Protein 1W9I (pdb70)

CATH classification: 1.20.58.530

InterPro domains:
  IPR001609 Myosin head, motor domain-like [PF00063] (88-747)
  IPR001609 Myosin head, motor domain-like [PR00193] (116-135)
  IPR001609 Myosin head, motor domain-like [PR00193] (172-197)
  IPR001609 Myosin head, motor domain-like [PR00193] (220-247)
  IPR001609 Myosin head, motor domain-like [PR00193] (449-477)
  IPR001609 Myosin head, motor domain-like [PR00193] (503-531)
  IPR001609 Myosin head, motor domain-like [PS51456] (86-759)
  IPR001609 Myosin head, motor domain-like [SM00242] (80-760)
  IPR002928 Myosin tail [PF01576] (1403-2082)
  IPR004009 Myosin, SH3 domain [PF02736] (30-76)
  IPR004009 Myosin, SH3 domain [PS51844] (30-82)
  IPR008989 Myosin S1 fragment, N-terminal [G3DSA:2.30.30.360] (33-80)
  IPR027417 P-loop containing nucleoside triphosphate hydrolase [SSF52540] (66-821)
  IPR036961 Kinesin motor domain superfamily [G3DSA:3.40.850.10] (89-687)

Solvent-accessible surface area: 33535 Å² total

Secondary structure (P-SEA, 3-state):
cccccccccccccccccccccccbbbbcccccccbbbbbbbccccccbbbbbcccbbbbbbbcccccccccccccccccccccccccaaaaaaaaaaaaaaccccccccccbbbbbcccccccccaaaaaaacccccccccccaaaaaaaaaaaaaaccccbbbbbbbcccccaaaaaaaaaaaaaacccccaaaaaaaaaaaaaaaccccccccccccccbbbbbbbbbccccccccbbbbbccccccccccccccccccaaaaaaaacccaaaaaaacccccccccccccccccccccccaaaaaaaaaaaaaaacccaaaaaaaaaaaaaaaaaaabbbbbccccbbbbccaaaaaaaaaaacccaaaaaaaacbbbbbccccbbbbbbcaaaaaaaaaaaaaaaaaaaaaaaaaaaaaaccccccccbbbbbbcccccccccccaaaaaaaaaaaaaaaaaaaaaaaaaaaaaaaaccbbbbbcccccaaaaaaaccccccccaaaaaaaacccccccaaaaaaaaaacccccccccccccccccccccccccbbbbbbbcaaaaaaaccccaaaaaaaaacccaaaaaaccccccccccccccccccaaaaaaaaaaaaaaaaaacbbbbbbbbbcccccccccccaaaaaaaaaccaaaaaaaaaacccccccccccccccccccccccccccccc

Foldseek 3Di:
DQVVDQVDPQNLQFHDRDDVQWKFWDDPDVVPGLDTDIWGFDDDDPFKTWTADPVGDIDMDGPVPTGTEFDPVCQQPQECLPTQGQDLCNVVRNCVSCVLSNNQWGHYVQATEGADQLDDGPCQDPVNLVVLAPDAPVRGGGDLSNVLNVQLVCCLPVVFFEEEEAFEAWQQQLVVSVLSSLVSLCVVQHDDLLSLLVNLLVLQLQQLAFWCDLQDRRTGQKWKKKKFFAASVRHTDFIAMDIGRRPLVLQQDDAAPIFGRLNLLLCQQAPDPVLCVLLVDDHQCLFNSGNPNPDSDDPPDDSNVSNVSNVVSCVSLPQDPQNVLLLVLLSSLLRLLRPQAWDADPDQFTDGDDCVSLVSSCSSLQFDSVLLRCCLAFFFDDDPNDGGTDGDGRVSSNVLSSLLSSLSSQLSSVVSSVSSCVRGPDPDGSYIYMYIRDHHQDADPAAEDSNVLRNLLNLVVVLVVQQLVVVVVVVVCVQWVQPDDDDRCSVVSVLLNCLDCNDVVHHLLRLLVVQQPDDDHDLQNSLVVSCVCDDVNRPQKHDDPDDSFWIWGQGLQGIYIHGRPCSSCQFASDHGVSNLVRQCPGPRPVSVCCNPPCVRVHADDDDPRHGTPSRSSVVVSVVVVVVNVSHHYRYYYGAYQDSPSDRPRRDSVRRSSCCSRVCSSVPSVVCLPDFNDKDFPVVVWGGTDTITTHHRPPVVVD

GO terms:
  GO:1990753 equatorial cell cortex (C, IDA)
  GO:0000146 microfilament motor activity (F, IDA)
  GO:0051015 actin filament binding (F, IDA)
  GO:0005524 ATP binding (F, IDA)
  GO:0032009 early phagosome (C, IDA)
  GO:0032154 cleavage furrow (C, IDA)
  GO:0032982 myosin filament (C, IDA)
  GO:0042641 actomyosin (C, IDA)
  GO:0045179 apical cortex (C, IDA)
  GO:0097204 phagocytic cup base (C, IDA)
  GO:0001931 uropod (C, IDA)
  GO:0005826 actomyosin contractile ring (C, IDA)
  GO:0005829 cytosol (C, IDA)
  GO:0005856 cytoskeleton (C, IDA)
  GO:0005938 cell cortex (C, IDA)
  GO:0030864 cortical actin cytoskeleton (C, IDA)
  GO:0031143 pseudopodium (C, IDA)
  GO:0003774 cytoskeletal motor activity (F, IDA)
  GO:0042542 response to hydrogen peroxide (P, IDA)
  GO:0031254 cell trailing edge (C, IDA)

Organism: Dictyostelium discoideum (NCBI:txid44689)

Radius of gyration: 28.73 Å; Cα contacts (8 Å, |Δi|>4): 1150; chains: 1; bounding box: 62×89×66 Å

Sequence (702 aa):
NPIHDRTSDYHKYLKVKQGDKRYIWYNPDPKERDSYECGEIVSETSDSFTFKTVDGQDRQVKKDDANQRNPIKFDGVEDMSELSYLNEPAVFHNLRVRYNQDLIYTYSGLFLVAVNPFKRIPIYTQEMVDIFKGRRRNEVAPHIFAISDVAYRSMLDDRQNQSLLITGESGAGKTENTKKVIQYLASVAGRGVLEQQILQANPILEAFGNAKTTRNNNSSRFGKFIEIQFNSAGFISGASIQSYLLEKSRVVFQSETERNYHIFYQLLAGATAEEKKALHLAGPESFNYLNQSGCVDIKGVSDSEEFKITRQAMDIVGFSQEEQMSIFKIIAGILHLGNIKFEKGAGEGAVLKDKTALNAASTVFGVNPSVLEKALMEPRILAGRDLVAQHLNVEKSSSSRDALVKALYGRLFLWLVKKINNVLCQERKAYFIGVLDIYGFEIFKVNSFEQLCINYTNEKLQQFFNHHMFKLEQEEYLKEKINWTFIDFGLDSQATIDLIDGRQPPGILALLDEQSVFPNATDNTLITKLHSHFSKKNAKYEEPRFSKTEFGVTHYAGQVMYEIQDWLEKNKDPLQQDLELCFKDSSDNVVTKLFNDPNIASRAKKGANFITVAAQYKEQLASLMATLETTNPHFVRCIIPNNKQLPAKLEDKVVLDQLRCNGVLEGIRITRKGFPNRIIYADQFRFGITKIFFRAGQLARI

B-factor: mean 27.1, std 14.43, range [9.36, 88.2]

Structure (mmCIF, N/CA/C/O backbone):
data_1W9I
#
_entry.id   1W9I
#
_cell.length_a   105.017
_cell.length_b   186.506
_cell.length_c   54.713
_cell.angle_alpha   90.00
_cell.angle_beta   90.00
_cell.angle_gamma   90.00
#
_symmetry.space_group_name_H-M   'P 21 21 2'
#
loop_
_entity.id
_entity.type
_entity.pdbx_description
1 polymer 'MYOSIN II HEAVY CHAIN'
2 non-polymer 'MAGNESIUM ION'
3 non-polymer "ADENOSINE-5'-DIPHOSPHATE"
4 non-polymer 'BERYLLIUM TRIFLUORIDE ION'
5 non-polymer 1,2-ETHANEDIOL
6 water water
#
loop_
_atom_site.group_PDB
_atom_site.id
_atom_site.type_symbol
_atom_site.label_atom_id
_atom_site.label_alt_id
_atom_site.label_comp_id
_atom_site.label_asym_id
_atom_site.label_entity_id
_atom_site.label_seq_id
_atom_site.pdbx_PDB_ins_code
_atom_site.Cartn_x
_atom_site.Cartn_y
_atom_site.Cartn_z
_atom_site.occupancy
_atom_site.B_iso_or_equiv
_atom_site.auth_seq_id
_atom_site.auth_comp_id
_atom_site.auth_asym_id
_atom_site.auth_atom_id
_atom_site.pdbx_PDB_model_num
ATOM 1 N N . ASN A 1 2 ? 1.743 46.289 33.906 1.00 46.37 2 ASN A N 1
ATOM 2 C CA . ASN A 1 2 ? 3.038 46.177 33.174 1.00 46.33 2 ASN A CA 1
ATOM 3 C C . ASN A 1 2 ? 2.797 45.751 31.720 1.00 45.81 2 ASN A C 1
ATOM 4 O O . ASN A 1 2 ? 2.420 44.607 31.471 1.00 45.88 2 ASN A O 1
ATOM 9 N N . PRO A 1 3 ? 3.001 46.665 30.769 1.00 45.21 3 PRO A N 1
ATOM 10 C CA . PRO A 1 3 ? 2.727 46.393 29.347 1.00 44.60 3 PRO A CA 1
ATOM 11 C C . PRO A 1 3 ? 3.387 45.147 28.725 1.00 43.90 3 PRO A C 1
ATOM 12 O O . PRO A 1 3 ? 2.786 44.591 27.807 1.00 43.49 3 PRO A O 1
ATOM 16 N N . ILE A 1 4 ? 4.566 44.722 29.180 1.00 43.14 4 ILE A N 1
ATOM 17 C CA . ILE A 1 4 ? 5.248 43.591 28.528 1.00 42.86 4 ILE A CA 1
ATOM 18 C C . ILE A 1 4 ? 4.616 42.223 28.818 1.00 42.45 4 ILE A C 1
ATOM 19 O O . ILE A 1 4 ? 4.849 41.268 28.079 1.00 42.27 4 ILE A O 1
ATOM 24 N N . HIS A 1 5 ? 3.846 42.128 29.900 1.00 42.12 5 HIS A N 1
ATOM 25 C CA . HIS A 1 5 ? 3.122 40.901 30.243 1.00 42.00 5 HIS A CA 1
ATOM 26 C C . HIS A 1 5 ? 1.627 41.003 29.921 1.00 41.38 5 HIS A C 1
ATOM 27 O O . HIS A 1 5 ? 0.933 39.987 29.849 1.00 41.65 5 HIS A O 1
ATOM 34 N N . ASP A 1 6 ? 1.147 42.228 29.722 1.00 40.42 6 ASP A N 1
ATOM 35 C CA . ASP A 1 6 ? -0.244 42.499 29.378 1.00 39.68 6 ASP A CA 1
ATOM 36 C C . ASP A 1 6 ? -0.421 42.407 27.862 1.00 38.94 6 ASP A C 1
ATOM 37 O O . ASP A 1 6 ? 0.035 43.285 27.124 1.00 38.68 6 ASP A O 1
ATOM 42 N N . ARG A 1 7 ? -1.107 41.361 27.404 1.00 37.75 7 ARG A N 1
ATOM 43 C CA . ARG A 1 7 ? -1.249 41.103 25.967 1.00 36.96 7 ARG A CA 1
ATOM 44 C C . ARG A 1 7 ? -2.222 42.048 25.234 1.00 35.56 7 ARG A C 1
ATOM 45 O O . ARG A 1 7 ? -2.357 41.952 24.015 1.00 35.55 7 ARG A O 1
ATOM 49 N N . THR A 1 8 ? -2.872 42.960 25.960 1.00 34.00 8 THR A N 1
ATOM 50 C CA . THR A 1 8 ? -3.743 43.977 25.357 1.00 32.72 8 THR A CA 1
ATOM 51 C C . THR A 1 8 ? -3.029 45.304 25.072 1.00 31.36 8 THR A C 1
ATOM 52 O O . THR A 1 8 ? -3.617 46.203 24.473 1.00 31.10 8 THR A O 1
ATOM 56 N N . SER A 1 9 ? -1.773 45.428 25.498 1.00 29.54 9 SER A N 1
ATOM 57 C CA . SER A 1 9 ? -1.049 46.698 25.406 1.00 28.16 9 SER A CA 1
ATOM 58 C C . SER A 1 9 ? -0.632 47.027 23.975 1.00 27.21 9 SER A C 1
ATOM 59 O O . SER A 1 9 ? -0.506 46.133 23.143 1.00 26.78 9 SER A O 1
ATOM 62 N N . ASP A 1 10 ? -0.409 48.314 23.717 1.00 26.10 10 ASP A N 1
ATOM 63 C CA . ASP A 1 10 ? 0.159 48.788 22.452 1.00 25.36 10 ASP A CA 1
ATOM 64 C C . ASP A 1 10 ? 1.541 48.178 22.206 1.00 23.89 10 ASP A C 1
ATOM 65 O O . ASP A 1 10 ? 1.921 47.963 21.058 1.00 22.84 10 ASP A O 1
ATOM 70 N N . TYR A 1 11 ? 2.291 47.898 23.276 1.00 22.41 11 TYR A N 1
ATOM 71 C CA . TYR A 1 11 ? 3.586 47.227 23.138 1.00 21.10 11 TYR A CA 1
ATOM 72 C C . TYR A 1 11 ? 3.387 45.880 22.434 1.00 21.22 11 TYR A C 1
ATOM 73 O O . TYR A 1 11 ? 4.069 45.579 21.452 1.00 19.87 11 TYR A O 1
ATOM 82 N N . HIS A 1 12 ? 2.426 45.084 22.903 1.00 20.87 12 HIS A N 1
ATOM 83 C CA . HIS A 1 12 ? 2.195 43.765 22.297 1.00 21.14 12 HIS A CA 1
ATOM 84 C C . HIS A 1 12 ? 1.669 43.904 20.857 1.00 20.54 12 HIS A C 1
ATOM 85 O O . HIS A 1 12 ? 2.080 43.143 19.981 1.00 21.79 12 HIS A O 1
ATOM 92 N N . LYS A 1 13 ? 0.818 44.896 20.608 1.00 19.59 13 LYS A N 1
ATOM 93 C CA . LYS A 1 13 ? 0.196 45.085 19.296 1.00 19.17 13 LYS A CA 1
ATOM 94 C C . LYS A 1 13 ? 1.198 45.469 18.210 1.00 17.98 13 LYS A C 1
ATOM 95 O O . LYS A 1 13 ? 1.151 44.928 17.104 1.00 17.75 13 LYS A O 1
ATOM 101 N N . TYR A 1 14 ? 2.104 46.392 18.537 1.00 17.02 14 TYR A N 1
ATOM 102 C CA . TYR A 1 14 ? 2.972 47.018 17.536 1.00 16.34 14 TYR A CA 1
ATOM 103 C C . TYR A 1 14 ? 4.422 46.507 17.531 1.00 15.58 14 TYR A C 1
ATOM 104 O O . TYR A 1 14 ? 5.151 46.816 16.582 1.00 14.70 14 TYR A O 1
ATOM 113 N N . LEU A 1 15 ? 4.838 45.745 18.553 1.00 15.11 15 LEU A N 1
ATOM 114 C CA . LEU A 1 15 ? 6.231 45.264 18.683 1.00 15.12 15 LEU A CA 1
ATOM 115 C C . LEU A 1 15 ? 6.443 43.738 18.838 1.00 14.95 15 LEU A C 1
ATOM 116 O O . LEU A 1 15 ? 7.586 43.266 18.769 1.00 14.84 15 LEU A O 1
ATOM 121 N N . LYS A 1 16 ? 5.367 42.965 19.038 1.00 15.11 16 LYS A N 1
ATOM 122 C CA . LYS A 1 16 ? 5.438 41.503 19.169 1.00 15.46 16 LYS A CA 1
ATOM 123 C C . LYS A 1 16 ? 4.620 40.752 18.105 1.00 15.29 16 LYS A C 1
ATOM 124 O O . LYS A 1 16 ? 3.643 41.290 17.575 1.00 15.86 16 LYS A O 1
ATOM 130 N N . VAL A 1 17 ? 5.021 39.516 17.801 1.00 15.61 17 VAL A N 1
ATOM 131 C CA . VAL A 1 17 ? 4.152 38.557 17.103 1.00 15.72 17 VAL A CA 1
ATOM 132 C C . VAL A 1 17 ? 3.039 38.179 18.093 1.00 16.48 17 VAL A C 1
ATOM 133 O O . VAL A 1 17 ? 3.330 37.803 19.237 1.00 16.03 17 VAL A O 1
ATOM 137 N N . LYS A 1 18 ? 1.777 38.283 17.678 1.00 16.91 18 LYS A N 1
ATOM 138 C CA . LYS A 1 18 ? 0.660 38.093 18.614 1.00 17.90 18 LYS A CA 1
ATOM 139 C C . LYS A 1 18 ? 0.632 36.675 19.182 1.00 19.64 18 LYS A C 1
ATOM 140 O O . LYS A 1 18 ? 0.814 35.700 18.455 1.00 18.28 18 LYS A O 1
ATOM 146 N N . GLN A 1 19 ? 0.433 36.593 20.500 1.00 22.53 19 GLN A N 1
ATOM 147 C CA . GLN A 1 19 ? 0.397 35.337 21.242 1.00 25.39 19 GLN A CA 1
ATOM 148 C C . GLN A 1 19 ? -1.050 35.038 21.629 1.00 26.91 19 GLN A C 1
ATOM 149 O O . GLN A 1 19 ? -1.759 35.921 22.095 1.00 27.27 19 GLN A O 1
ATOM 155 N N . GLY A 1 20 ? -1.485 33.801 21.419 1.00 29.32 20 GLY A N 1
ATOM 156 C CA . GLY A 1 20 ? -2.838 33.393 21.777 1.00 31.17 20 GLY A CA 1
ATOM 157 C C . GLY A 1 20 ? -2.861 32.609 23.076 1.00 32.86 20 GLY A C 1
ATOM 158 O O . GLY A 1 20 ? -1.938 32.714 23.885 1.00 33.10 20 GLY A O 1
ATOM 159 N N . ASP A 1 21 ? -3.921 31.827 23.271 1.00 34.69 21 ASP A N 1
ATOM 160 C CA . ASP A 1 21 ? -4.037 30.943 24.435 1.00 36.16 21 ASP A CA 1
ATOM 161 C C . ASP A 1 21 ? -2.964 29.862 24.391 1.00 36.37 21 ASP A C 1
ATOM 162 O O . ASP A 1 21 ? -2.494 29.404 25.434 1.00 37.55 21 ASP A O 1
ATOM 167 N N . LYS A 1 32 ? 8.359 15.357 7.912 1.00 41.09 32 LYS A N 1
ATOM 168 C CA . LYS A 1 32 ? 8.535 15.752 6.517 1.00 41.02 32 LYS A CA 1
ATOM 169 C C . LYS A 1 32 ? 9.470 16.957 6.385 1.00 39.75 32 LYS A C 1
ATOM 170 O O . LYS A 1 32 ? 9.716 17.671 7.359 1.00 39.84 32 LYS A O 1
ATOM 176 N N . ARG A 1 33 ? 9.977 17.172 5.169 1.00 38.14 33 ARG A N 1
ATOM 177 C CA . ARG A 1 33 ? 11.002 18.185 4.907 1.00 36.77 33 ARG A CA 1
ATOM 178 C C . ARG A 1 33 ? 10.691 19.032 3.672 1.00 34.83 33 ARG A C 1
ATOM 179 O O . ARG A 1 33 ? 10.157 18.532 2.683 1.00 33.82 33 ARG A O 1
ATOM 187 N N . TYR A 1 34 ? 11.048 20.317 3.738 1.00 32.67 34 TYR A N 1
ATOM 188 C CA . TYR A 1 34 ? 10.744 21.286 2.680 1.00 31.21 34 TYR A CA 1
ATOM 189 C C . TYR A 1 34 ? 11.975 22.114 2.302 1.00 29.66 34 TYR A C 1
ATOM 190 O O . TYR A 1 34 ? 12.908 22.232 3.088 1.00 28.54 34 TYR A O 1
ATOM 199 N N . ILE A 1 35 ? 11.971 22.653 1.084 1.00 28.78 35 ILE A N 1
ATOM 200 C CA . ILE A 1 35 ? 13.044 23.526 0.596 1.00 28.16 35 ILE A CA 1
ATOM 201 C C . ILE A 1 35 ? 12.487 24.776 -0.096 1.00 27.37 35 ILE A C 1
ATOM 202 O O . ILE A 1 35 ? 11.302 24.845 -0.414 1.00 27.39 35 ILE A O 1
ATOM 207 N N . TRP A 1 36 ? 13.353 25.765 -0.315 1.00 26.41 36 TRP A N 1
ATOM 208 C CA . TRP A 1 36 ? 13.025 26.940 -1.121 1.00 25.86 36 TRP A CA 1
ATOM 209 C C . TRP A 1 36 ? 13.711 26.772 -2.481 1.00 26.04 36 TRP A C 1
ATOM 210 O O . TRP A 1 36 ? 14.911 26.504 -2.526 1.00 25.18 36 TRP A O 1
ATOM 221 N N . TYR A 1 37 ? 12.952 26.937 -3.569 1.00 26.73 37 TYR A N 1
ATOM 222 C CA . TYR A 1 37 ? 13.452 26.773 -4.942 1.00 27.45 37 TYR A CA 1
ATOM 223 C C . TYR A 1 37 ? 12.962 27.904 -5.877 1.00 28.41 37 TYR A C 1
ATOM 224 O O . TYR A 1 37 ? 11.954 28.554 -5.597 1.00 27.87 37 TYR A O 1
ATOM 233 N N . ASN A 1 38 ? 13.686 28.137 -6.974 1.00 29.82 38 ASN A N 1
ATOM 234 C CA . ASN A 1 38 ? 13.284 29.106 -8.006 1.00 31.05 38 ASN A CA 1
ATOM 235 C C . ASN A 1 38 ? 12.450 28.438 -9.108 1.00 32.56 38 ASN A C 1
ATOM 236 O O . ASN A 1 38 ? 12.974 27.585 -9.824 1.00 32.57 38 ASN A O 1
ATOM 241 N N . PRO A 1 39 ? 11.177 28.809 -9.259 1.00 34.42 39 PRO A N 1
ATOM 242 C CA . PRO A 1 39 ? 10.380 28.371 -10.418 1.00 35.71 39 PRO A CA 1
ATOM 243 C C . PRO A 1 39 ? 11.021 28.708 -11.772 1.00 37.20 39 PRO A C 1
ATOM 244 O O . PRO A 1 39 ? 10.933 27.914 -12.712 1.00 37.22 39 PRO A O 1
ATOM 248 N N . ASP A 1 40 ? 11.646 29.880 -11.856 1.00 38.68 40 ASP A N 1
ATOM 249 C CA . ASP A 1 40 ? 12.361 30.328 -13.047 1.00 39.88 40 ASP A CA 1
ATOM 250 C C . ASP A 1 40 ? 13.819 30.609 -12.662 1.00 40.55 40 ASP A C 1
ATOM 251 O O . ASP A 1 40 ? 14.073 31.505 -11.856 1.00 40.66 40 ASP A O 1
ATOM 256 N N . PRO A 1 41 ? 14.774 29.859 -13.224 1.00 41.27 41 PRO A N 1
ATOM 257 C CA . PRO A 1 41 ? 16.188 30.002 -12.845 1.00 41.63 41 PRO A CA 1
ATOM 258 C C . PRO A 1 41 ? 16.829 31.352 -13.208 1.00 41.68 41 PRO A C 1
ATOM 259 O O . PRO A 1 41 ? 17.872 31.679 -12.639 1.00 42.20 41 PRO A O 1
ATOM 263 N N . LYS A 1 42 ? 16.222 32.104 -14.127 1.00 41.44 42 LYS A N 1
ATOM 264 C CA . LYS A 1 42 ? 16.700 33.442 -14.494 1.00 41.27 42 LYS A CA 1
ATOM 265 C C . LYS A 1 42 ? 16.303 34.541 -13.492 1.00 40.18 42 LYS A C 1
ATOM 266 O O . LYS A 1 42 ? 16.763 35.681 -13.610 1.00 40.47 42 LYS A O 1
ATOM 272 N N . GLU A 1 43 ? 15.437 34.206 -12.534 1.00 38.68 43 GLU A N 1
ATOM 273 C CA . GLU A 1 43 ? 15.101 35.097 -11.417 1.00 37.44 43 GLU A CA 1
ATOM 274 C C . GLU A 1 43 ? 15.465 34.407 -10.096 1.00 36.30 43 GLU A C 1
ATOM 275 O O . GLU A 1 43 ? 14.616 33.785 -9.450 1.00 36.06 43 GLU A O 1
ATOM 277 N N . ARG A 1 44 ? 16.731 34.540 -9.707 1.00 34.87 44 ARG A N 1
ATOM 278 C CA . ARG A 1 44 ? 17.300 33.809 -8.568 1.00 34.09 44 ARG A CA 1
ATOM 279 C C . ARG A 1 44 ? 16.825 34.279 -7.188 1.00 32.27 44 ARG A C 1
ATOM 280 O O . ARG A 1 44 ? 17.051 33.584 -6.196 1.00 31.68 44 ARG A O 1
ATOM 288 N N . ASP A 1 45 ? 16.206 35.455 -7.120 1.00 30.56 45 ASP A N 1
ATOM 289 C CA . ASP A 1 45 ? 15.711 35.990 -5.846 1.00 29.23 45 ASP A CA 1
ATOM 290 C C . ASP A 1 45 ? 14.213 35.774 -5.609 1.00 28.69 45 ASP A C 1
ATOM 291 O O . ASP A 1 45 ? 13.698 36.163 -4.562 1.00 27.50 45 ASP A O 1
ATOM 296 N N . SER A 1 46 ? 13.531 35.136 -6.565 1.00 28.46 46 SER A N 1
ATOM 297 C CA . SER A 1 46 ? 12.107 34.813 -6.448 1.00 28.52 46 SER A CA 1
ATOM 298 C C . SER A 1 46 ? 11.919 33.319 -6.123 1.00 28.26 46 SER A C 1
ATOM 299 O O . SER A 1 46 ? 12.218 32.476 -6.968 1.00 28.40 46 SER A O 1
ATOM 302 N N . TYR A 1 47 ? 11.406 33.004 -4.926 1.00 27.79 47 TYR A N 1
ATOM 303 C CA . TYR A 1 47 ? 11.336 31.614 -4.417 1.00 27.47 47 TYR A CA 1
ATOM 304 C C . TYR A 1 47 ? 9.916 31.145 -4.070 1.00 27.74 47 TYR A C 1
ATOM 305 O O . TYR A 1 47 ? 9.057 31.949 -3.691 1.00 27.73 47 TYR A O 1
ATOM 314 N N . GLU A 1 48 ? 9.688 29.833 -4.192 1.00 27.55 48 GLU A N 1
ATOM 315 C CA . GLU A 1 48 ? 8.494 29.162 -3.666 1.00 27.69 48 GLU A CA 1
ATOM 316 C C . GLU A 1 48 ? 8.927 27.941 -2.848 1.00 27.40 48 GLU A C 1
ATOM 317 O O . GLU A 1 48 ? 10.099 27.567 -2.853 1.00 26.70 48 GLU A O 1
ATOM 323 N N . CYS A 1 49 ? 7.972 27.327 -2.155 1.00 27.39 49 CYS A N 1
ATOM 324 C CA . CYS A 1 49 ? 8.236 26.189 -1.276 1.00 27.60 49 CYS A CA 1
ATOM 325 C C . CYS A 1 49 ? 7.938 24.862 -1.987 1.00 27.60 49 CYS A C 1
ATOM 326 O O . CYS A 1 49 ? 6.911 24.735 -2.648 1.00 27.23 49 CYS A O 1
ATOM 329 N N . GLY A 1 50 ? 8.839 23.888 -1.836 1.00 28.05 50 GLY A N 1
ATOM 330 C CA . GLY A 1 50 ? 8.654 22.543 -2.375 1.00 28.78 50 GLY A CA 1
ATOM 331 C C . GLY A 1 50 ? 8.867 21.464 -1.321 1.00 29.31 50 GLY A C 1
ATOM 332 O O . GLY A 1 50 ? 9.617 21.663 -0.371 1.00 29.36 50 GLY A O 1
ATOM 333 N N . GLU A 1 51 ? 8.213 20.315 -1.492 1.00 30.07 51 GLU A N 1
ATOM 334 C CA . GLU A 1 51 ? 8.311 19.214 -0.526 1.00 30.85 51 GLU A CA 1
ATOM 335 C C . GLU A 1 51 ? 9.214 18.085 -1.040 1.00 31.18 51 GLU A C 1
ATOM 336 O O . GLU A 1 51 ? 9.010 17.590 -2.140 1.00 30.81 51 GLU A O 1
ATOM 342 N N . ILE A 1 52 ? 10.203 17.684 -0.240 1.00 31.86 52 ILE A N 1
ATOM 343 C CA . ILE A 1 52 ? 11.069 16.544 -0.571 1.00 32.47 52 ILE A CA 1
ATOM 344 C C . ILE A 1 52 ? 10.286 15.225 -0.441 1.00 33.26 52 ILE A C 1
ATOM 345 O O . ILE A 1 52 ? 9.682 14.969 0.601 1.00 33.19 52 ILE A O 1
ATOM 350 N N . VAL A 1 53 ? 10.308 14.398 -1.488 1.00 34.27 53 VAL A N 1
ATOM 351 C CA . VAL A 1 53 ? 9.610 13.098 -1.488 1.00 35.22 53 VAL A CA 1
ATOM 352 C C . VAL A 1 53 ? 10.524 11.860 -1.593 1.00 36.04 53 VAL A C 1
ATOM 353 O O . VAL A 1 53 ? 10.065 10.736 -1.359 1.00 36.20 53 VAL A O 1
ATOM 357 N N . SER A 1 54 ? 11.789 12.052 -1.964 1.00 36.86 54 SER A N 1
ATOM 358 C CA . SER A 1 54 ? 12.765 10.951 -2.012 1.00 37.53 54 SER A CA 1
ATOM 359 C C . SER A 1 54 ? 14.205 11.469 -2.064 1.00 38.21 54 SER A C 1
ATOM 360 O O . SER A 1 54 ? 14.433 12.677 -2.156 1.00 37.83 54 SER A O 1
ATOM 363 N N . GLU A 1 55 ? 15.176 10.557 -1.999 1.00 38.91 55 GLU A N 1
ATOM 364 C CA . GLU A 1 55 ? 16.587 10.953 -2.058 1.00 39.61 55 GLU A CA 1
ATOM 365 C C . GLU A 1 55 ? 17.544 9.846 -2.511 1.00 40.04 55 GLU A C 1
ATOM 366 O O . GLU A 1 55 ? 17.254 8.654 -2.383 1.00 40.02 55 GLU A O 1
ATOM 372 N N . THR A 1 56 ? 18.681 10.274 -3.053 1.00 40.41 56 THR A N 1
ATOM 373 C CA . THR A 1 56 ? 19.829 9.410 -3.304 1.00 40.81 56 THR A CA 1
ATOM 374 C C . THR A 1 56 ? 20.948 9.848 -2.356 1.00 40.83 56 THR A C 1
ATOM 375 O O . THR A 1 56 ? 20.712 10.633 -1.434 1.00 40.89 56 THR A O 1
ATOM 379 N N . SER A 1 57 ? 22.161 9.347 -2.575 1.00 40.93 57 SER A N 1
ATOM 380 C CA . SER A 1 57 ? 23.289 9.679 -1.710 1.00 40.91 57 SER A CA 1
ATOM 381 C C . SER A 1 57 ? 23.712 11.150 -1.826 1.00 40.70 57 SER A C 1
ATOM 382 O O . SER A 1 57 ? 24.213 11.722 -0.855 1.00 40.58 57 SER A O 1
ATOM 385 N N . ASP A 1 58 ? 23.493 11.757 -2.994 1.00 40.44 58 ASP A N 1
ATOM 386 C CA . ASP A 1 58 ? 23.938 13.134 -3.248 1.00 40.37 58 ASP A CA 1
ATOM 387 C C . ASP A 1 58 ? 22.841 14.092 -3.785 1.00 39.77 58 ASP A C 1
ATOM 388 O O . ASP A 1 58 ? 23.160 15.201 -4.215 1.00 39.68 58 ASP A O 1
ATOM 397 N N . SER A 1 59 ? 21.571 13.683 -3.756 1.00 38.75 59 SER A N 1
ATOM 398 C CA . SER A 1 59 ? 20.482 14.532 -4.268 1.00 38.14 59 SER A CA 1
ATOM 399 C C . SER A 1 59 ? 19.127 14.305 -3.584 1.00 37.34 59 SER A C 1
ATOM 400 O O . SER A 1 59 ? 18.874 13.235 -3.031 1.00 37.34 59 SER A O 1
ATOM 403 N N . PHE A 1 60 ? 18.275 15.335 -3.623 1.00 36.14 60 PHE A N 1
ATOM 404 C CA . PHE A 1 60 ? 16.859 15.238 -3.262 1.00 35.18 60 PHE A CA 1
ATOM 405 C C . PHE A 1 60 ? 16.004 15.323 -4.525 1.00 34.66 60 PHE A C 1
ATOM 406 O O . PHE A 1 60 ? 16.375 15.997 -5.485 1.00 34.21 60 PHE A O 1
ATOM 414 N N . THR A 1 61 ? 14.859 14.645 -4.513 1.00 34.10 61 THR A N 1
ATOM 415 C CA . THR A 1 61 ? 13.780 14.893 -5.462 1.00 33.78 61 THR A CA 1
ATOM 416 C C . THR A 1 61 ? 12.655 15.563 -4.675 1.00 33.23 61 THR A C 1
ATOM 417 O O . THR A 1 61 ? 12.300 15.088 -3.595 1.00 32.67 61 THR A O 1
ATOM 421 N N . PHE A 1 62 ? 12.122 16.671 -5.195 1.00 32.85 62 PHE A N 1
ATOM 422 C CA . PHE A 1 62 ? 10.999 17.368 -4.555 1.00 32.79 62 PHE A CA 1
ATOM 423 C C . PHE A 1 62 ? 9.856 17.658 -5.526 1.00 33.18 62 PHE A C 1
ATOM 424 O O . PHE A 1 62 ? 10.037 17.624 -6.742 1.00 33.24 62 PHE A O 1
ATOM 432 N N . LYS A 1 63 ? 8.677 17.939 -4.970 1.00 33.61 63 LYS A N 1
ATOM 433 C CA . LYS A 1 63 ? 7.508 18.341 -5.749 1.00 34.20 63 LYS A CA 1
ATOM 434 C C . LYS A 1 63 ? 7.422 19.872 -5.797 1.00 34.22 63 LYS A C 1
ATOM 435 O O . LYS A 1 63 ? 7.578 20.533 -4.773 1.00 33.87 63 LYS A O 1
ATOM 441 N N . THR A 1 64 ? 7.168 20.424 -6.982 1.00 34.48 64 THR A N 1
ATOM 442 C CA . THR A 1 64 ? 6.961 21.865 -7.145 1.00 34.89 64 THR A CA 1
ATOM 443 C C . THR A 1 64 ? 5.531 22.213 -6.747 1.00 35.19 64 THR A C 1
ATOM 444 O O . THR A 1 64 ? 4.740 21.328 -6.425 1.00 34.69 64 THR A O 1
ATOM 448 N N . VAL A 1 65 ? 5.197 23.503 -6.778 1.00 35.74 65 VAL A N 1
ATOM 449 C CA . VAL A 1 65 ? 3.857 23.962 -6.396 1.00 36.35 65 VAL A CA 1
ATOM 450 C C . VAL A 1 65 ? 2.760 23.380 -7.312 1.00 36.98 65 VAL A C 1
ATOM 451 O O . VAL A 1 65 ? 1.645 23.120 -6.853 1.00 36.86 65 VAL A O 1
ATOM 458 N N . ASP A 1 66 ? 3.087 23.167 -8.589 1.00 37.95 66 ASP A N 1
ATOM 459 C CA . ASP A 1 66 ? 2.134 22.581 -9.556 1.00 38.74 66 ASP A CA 1
ATOM 460 C C . ASP A 1 66 ? 2.146 21.034 -9.617 1.00 38.99 66 ASP A C 1
ATOM 461 O O . ASP A 1 66 ? 1.399 20.443 -10.398 1.00 39.26 66 ASP A O 1
ATOM 470 N N . GLY A 1 67 ? 2.977 20.390 -8.799 1.00 39.25 67 GLY A N 1
ATOM 471 C CA . GLY A 1 67 ? 2.930 18.944 -8.605 1.00 39.40 67 GLY A CA 1
ATOM 472 C C . GLY A 1 67 ? 3.880 18.113 -9.460 1.00 39.57 67 GLY A C 1
ATOM 473 O O . GLY A 1 67 ? 3.683 16.901 -9.607 1.00 39.62 67 GLY A O 1
ATOM 474 N N . GLN A 1 68 ? 4.914 18.749 -10.010 1.00 39.54 68 GLN A N 1
ATOM 475 C CA . GLN A 1 68 ? 5.889 18.069 -10.867 1.00 39.63 68 GLN A CA 1
ATOM 476 C C . GLN A 1 68 ? 7.161 17.720 -10.094 1.00 39.66 68 GLN A C 1
ATOM 477 O O . GLN A 1 68 ? 7.462 18.342 -9.078 1.00 39.46 68 GLN A O 1
ATOM 479 N N . ASP A 1 69 ? 7.902 16.725 -10.584 1.00 39.62 69 ASP A N 1
ATOM 480 C CA . ASP A 1 69 ? 9.156 16.297 -9.957 1.00 39.74 69 ASP A CA 1
ATOM 481 C C . ASP A 1 69 ? 10.345 17.102 -10.483 1.00 39.49 69 ASP A C 1
ATOM 482 O O . ASP A 1 69 ? 10.481 17.306 -11.689 1.00 39.35 69 ASP A O 1
ATOM 487 N N . ARG A 1 70 ? 11.197 17.550 -9.563 1.00 39.43 70 ARG A N 1
ATOM 488 C CA . ARG A 1 70 ? 12.478 18.184 -9.882 1.00 39.45 70 ARG A CA 1
ATOM 489 C C . ARG A 1 70 ? 13.570 17.598 -8.988 1.00 39.66 70 ARG A C 1
ATOM 490 O O . ARG A 1 70 ? 13.284 17.128 -7.895 1.00 39.26 70 ARG A O 1
ATOM 498 N N . GLN A 1 71 ? 14.818 17.639 -9.447 1.00 40.28 71 GLN A N 1
ATOM 499 C CA . GLN A 1 71 ? 15.946 17.144 -8.659 1.00 41.07 71 GLN A CA 1
ATOM 500 C C . GLN A 1 71 ? 16.943 18.260 -8.347 1.00 41.01 71 GLN A C 1
ATOM 501 O O . GLN A 1 71 ? 17.121 19.187 -9.138 1.00 40.96 71 GLN A O 1
ATOM 507 N N . VAL A 1 72 ? 17.583 18.162 -7.185 1.00 40.97 72 VAL A N 1
ATOM 508 C CA . VAL A 1 72 ? 18.600 19.123 -6.759 1.00 41.19 72 VAL A CA 1
ATOM 509 C C . VAL A 1 72 ? 19.698 18.435 -5.940 1.00 41.36 72 VAL A C 1
ATOM 510 O O . VAL A 1 72 ? 19.431 17.506 -5.177 1.00 41.07 72 VAL A O 1
ATOM 514 N N . LYS A 1 73 ? 20.930 18.903 -6.105 1.00 41.61 73 LYS A N 1
ATOM 515 C CA . LYS A 1 73 ? 22.062 18.405 -5.326 1.00 42.02 73 LYS A CA 1
ATOM 516 C C . LYS A 1 73 ? 21.884 18.796 -3.858 1.00 41.73 73 LYS A C 1
ATOM 517 O O . LYS A 1 73 ? 21.377 19.880 -3.559 1.00 41.40 73 LYS A O 1
ATOM 523 N N . LYS A 1 74 ? 22.293 17.913 -2.949 1.00 41.46 74 LYS A N 1
ATOM 524 C CA . LYS A 1 74 ? 22.167 18.163 -1.511 1.00 41.37 74 LYS A CA 1
ATOM 525 C C . LYS A 1 74 ? 22.970 19.392 -1.061 1.00 41.25 74 LYS A C 1
ATOM 526 O O . LYS A 1 74 ? 22.552 20.109 -0.148 1.00 41.24 74 LYS A O 1
ATOM 532 N N . ASP A 1 75 ? 24.105 19.639 -1.713 1.00 40.93 75 ASP A N 1
ATOM 533 C CA . ASP A 1 75 ? 24.951 20.793 -1.397 1.00 40.74 75 ASP A CA 1
ATOM 534 C C . ASP A 1 75 ? 24.407 22.109 -1.969 1.00 39.68 75 ASP A C 1
ATOM 535 O O . ASP A 1 75 ? 24.836 23.183 -1.550 1.00 39.90 75 ASP A O 1
ATOM 540 N N . ASP A 1 76 ? 23.485 22.022 -2.929 1.00 38.32 76 ASP A N 1
ATOM 541 C CA . ASP A 1 76 ? 22.842 23.201 -3.523 1.00 37.29 76 ASP A CA 1
ATOM 542 C C . ASP A 1 76 ? 21.482 23.550 -2.895 1.00 35.73 76 ASP A C 1
ATOM 543 O O . ASP A 1 76 ? 20.935 24.619 -3.168 1.00 35.31 76 ASP A O 1
ATOM 548 N N . ALA A 1 77 ? 20.931 22.652 -2.081 1.00 33.80 77 ALA A N 1
ATOM 549 C CA . ALA A 1 77 ? 19.563 22.801 -1.580 1.00 32.44 77 ALA A CA 1
ATOM 550 C C . ALA A 1 77 ? 19.462 23.845 -0.471 1.00 31.19 77 ALA A C 1
ATOM 551 O O . ALA A 1 77 ? 20.299 23.886 0.431 1.00 30.95 77 ALA A O 1
ATOM 553 N N . ASN A 1 78 ? 18.435 24.688 -0.560 1.00 29.84 78 ASN A N 1
ATOM 554 C CA . ASN A 1 78 ? 18.109 25.671 0.474 1.00 28.91 78 ASN A CA 1
ATOM 555 C C . ASN A 1 78 ? 16.975 25.119 1.340 1.00 28.23 78 ASN A C 1
ATOM 556 O O . ASN A 1 78 ? 15.802 25.284 1.018 1.00 27.91 78 ASN A O 1
ATOM 561 N N . GLN A 1 79 ? 17.322 24.456 2.436 1.00 27.72 79 GLN A N 1
ATOM 562 C CA . GLN A 1 79 ? 16.310 23.844 3.293 1.00 27.74 79 GLN A CA 1
ATOM 563 C C . GLN A 1 79 ? 15.520 24.918 4.039 1.00 26.86 79 GLN A C 1
ATOM 564 O O . GLN A 1 79 ? 16.071 25.955 4.411 1.00 26.13 79 GLN A O 1
ATOM 570 N N . ARG A 1 80 ? 14.226 24.665 4.218 1.00 26.10 80 ARG A N 1
ATOM 571 C CA . ARG A 1 80 ? 13.325 25.586 4.914 1.00 25.53 80 ARG A CA 1
ATOM 572 C C . ARG A 1 80 ? 13.278 25.252 6.406 1.00 25.59 80 ARG A C 1
ATOM 573 O O . ARG A 1 80 ? 13.142 24.083 6.785 1.00 25.49 80 ARG A O 1
ATOM 581 N N . ASN A 1 81 ? 13.397 26.279 7.251 1.00 25.39 81 ASN A N 1
ATOM 582 C CA . ASN A 1 81 ? 13.289 26.123 8.702 1.00 25.62 81 ASN A CA 1
ATOM 583 C C . ASN A 1 81 ? 11.894 25.660 9.129 1.00 25.86 81 ASN A C 1
ATOM 584 O O . ASN A 1 81 ? 10.916 25.981 8.457 1.00 24.91 81 ASN A O 1
ATOM 589 N N . PRO A 1 82 ? 11.797 24.922 10.240 1.00 26.77 82 PRO A N 1
ATOM 590 C CA . PRO A 1 82 ? 10.490 24.561 10.807 1.00 27.58 82 PRO A CA 1
ATOM 591 C C . PRO A 1 82 ? 9.610 25.801 10.996 1.00 28.44 82 PRO A C 1
ATOM 592 O O . PRO A 1 82 ? 10.111 26.851 11.392 1.00 27.63 82 PRO A O 1
ATOM 596 N N . ILE A 1 83 ? 8.321 25.679 10.703 1.00 29.67 83 ILE A N 1
ATOM 597 C CA . ILE A 1 83 ? 7.436 26.851 10.629 1.00 30.73 83 ILE A CA 1
ATOM 598 C C . ILE A 1 83 ? 7.266 27.579 11.967 1.00 29.96 83 ILE A C 1
ATOM 599 O O . ILE A 1 83 ? 6.939 28.764 11.984 1.00 28.70 83 ILE A O 1
ATOM 608 N N . LYS A 1 84 ? 7.508 26.891 13.081 1.00 29.43 84 LYS A N 1
ATOM 609 C CA . LYS A 1 84 ? 7.441 27.541 14.395 1.00 29.34 84 LYS A CA 1
ATOM 610 C C . LYS A 1 84 ? 8.445 28.701 14.542 1.00 27.84 84 LYS A C 1
ATOM 611 O O . LYS A 1 84 ? 8.256 29.573 15.383 1.00 28.06 84 LYS A O 1
ATOM 617 N N . PHE A 1 85 ? 9.486 28.717 13.712 1.00 26.01 85 PHE A N 1
ATOM 618 C CA . PHE A 1 85 ? 10.487 29.786 13.726 1.00 24.83 85 PHE A CA 1
ATOM 619 C C . PHE A 1 85 ? 10.144 30.990 12.832 1.00 23.25 85 PHE A C 1
ATOM 620 O O . PHE A 1 85 ? 10.916 31.942 12.779 1.00 23.20 85 PHE A O 1
ATOM 622 N N . ASP A 1 86 ? 9.017 30.955 12.125 1.00 21.47 86 ASP A N 1
ATOM 623 C CA . ASP A 1 86 ? 8.643 32.077 11.249 1.00 20.05 86 ASP A CA 1
ATOM 624 C C . ASP A 1 86 ? 8.180 33.280 12.078 1.00 19.63 86 ASP A C 1
ATOM 625 O O . ASP A 1 86 ? 7.068 33.296 12.621 1.00 18.91 86 ASP A O 1
ATOM 630 N N . GLY A 1 87 ? 9.055 34.283 12.166 1.00 18.61 87 GLY A N 1
ATOM 631 C CA . GLY A 1 87 ? 8.838 35.470 12.981 1.00 18.22 87 GLY A CA 1
ATOM 632 C C . GLY A 1 87 ? 9.786 35.645 14.164 1.00 17.77 87 GLY A C 1
ATOM 633 O O . GLY A 1 87 ? 9.621 36.586 14.943 1.00 16.62 87 GLY A O 1
ATOM 634 N N . VAL A 1 88 ? 10.769 34.759 14.311 1.00 17.69 88 VAL A N 1
ATOM 635 C CA . VAL A 1 88 ? 11.680 34.817 15.466 1.00 17.73 88 VAL A CA 1
ATOM 636 C C . VAL A 1 88 ? 12.399 36.172 15.575 1.00 17.87 88 VAL A C 1
ATOM 637 O O . VAL A 1 88 ? 12.745 36.780 14.563 1.00 17.17 88 VAL A O 1
ATOM 644 N N . GLU A 1 89 ? 12.616 36.627 16.807 1.00 17.73 89 GLU A N 1
ATOM 645 C CA . GLU A 1 89 ? 13.201 37.954 17.074 1.00 17.88 89 GLU A CA 1
ATOM 646 C C . GLU A 1 89 ? 14.720 38.045 16.817 1.00 18.68 89 GLU A C 1
ATOM 647 O O . GLU A 1 89 ? 15.227 39.144 16.578 1.00 17.97 89 GLU A O 1
ATOM 653 N N . ASP A 1 90 ? 15.432 36.912 16.874 1.00 20.13 90 ASP A N 1
ATOM 654 C CA . ASP A 1 90 ? 16.877 36.854 16.561 1.00 20.99 90 ASP A CA 1
ATOM 655 C C . ASP A 1 90 ? 17.168 35.695 15.620 1.00 21.93 90 ASP A C 1
ATOM 656 O O . ASP A 1 90 ? 16.858 34.537 15.922 1.00 22.80 90 ASP A O 1
ATOM 661 N N . MET A 1 91 ? 17.778 35.992 14.484 1.00 22.83 91 MET A N 1
ATOM 662 C CA . MET A 1 91 ? 17.973 34.971 13.457 1.00 23.64 91 MET A CA 1
ATOM 663 C C . MET A 1 91 ? 19.096 33.973 13.768 1.00 24.22 91 MET A C 1
ATOM 664 O O . MET A 1 91 ? 19.249 32.970 13.066 1.00 23.75 91 MET A O 1
ATOM 669 N N . SER A 1 92 ? 19.841 34.235 14.838 1.00 25.36 92 SER A N 1
ATOM 670 C CA . SER A 1 92 ? 20.799 33.265 15.385 1.00 26.57 92 SER A CA 1
ATOM 671 C C . SER A 1 92 ? 20.119 31.954 15.816 1.00 27.50 92 SER A C 1
ATOM 672 O O . SER A 1 92 ? 20.790 30.933 15.974 1.00 28.07 92 SER A O 1
ATOM 677 N N . GLU A 1 93 ? 18.801 31.983 16.002 1.00 28.59 93 GLU A N 1
ATOM 678 C CA . GLU A 1 93 ? 18.039 30.799 16.420 1.00 29.64 93 GLU A CA 1
ATOM 679 C C . GLU A 1 93 ? 17.673 29.838 15.277 1.00 29.34 93 GLU A C 1
ATOM 680 O O . GLU A 1 93 ? 17.260 28.707 15.539 1.00 29.78 93 GLU A O 1
ATOM 686 N N . LEU A 1 94 ? 17.823 30.278 14.028 1.00 28.68 94 LEU A N 1
ATOM 687 C CA . LEU A 1 94 ? 17.408 29.494 12.861 1.00 28.49 94 LEU A CA 1
ATOM 688 C C . LEU A 1 94 ? 18.374 28.332 12.590 1.00 28.65 94 LEU A C 1
ATOM 689 O O . LEU A 1 94 ? 19.583 28.497 12.693 1.00 28.91 94 LEU A O 1
ATOM 694 N N . SER A 1 95 ? 17.843 27.160 12.248 1.00 28.80 95 SER A N 1
ATOM 695 C CA . SER A 1 95 ? 18.691 26.018 11.866 1.00 28.92 95 SER A CA 1
ATOM 696 C C . SER A 1 95 ? 19.452 26.264 10.562 1.00 28.53 95 SER A C 1
ATOM 697 O O . SER A 1 95 ? 20.643 25.965 10.465 1.00 28.74 95 SER A O 1
ATOM 700 N N . TYR A 1 96 ? 18.751 26.800 9.564 1.00 27.82 96 TYR A N 1
ATOM 701 C CA . TYR A 1 96 ? 19.302 27.059 8.240 1.00 27.84 96 TYR A CA 1
ATOM 702 C C . TYR A 1 96 ? 19.384 28.571 7.982 1.00 27.56 96 TYR A C 1
ATOM 703 O O . TYR A 1 96 ? 18.426 29.302 8.246 1.00 27.07 96 TYR A O 1
ATOM 712 N N . LEU A 1 97 ? 20.525 29.021 7.460 1.00 27.38 97 LEU A N 1
ATOM 713 C CA . LEU A 1 97 ? 20.792 30.446 7.217 1.00 27.28 97 LEU A CA 1
ATOM 714 C C . LEU A 1 97 ? 21.081 30.783 5.747 1.00 26.52 97 LEU A C 1
ATOM 715 O O . LEU A 1 97 ? 21.788 31.752 5.453 1.00 26.85 97 LEU A O 1
ATOM 720 N N . ASN A 1 98 ? 20.524 30.006 4.827 1.00 25.45 98 ASN A N 1
ATOM 721 C CA . ASN A 1 98 ? 20.637 30.294 3.399 1.00 24.85 98 ASN A CA 1
ATOM 722 C C . ASN A 1 98 ? 19.872 31.580 3.035 1.00 24.16 98 ASN A C 1
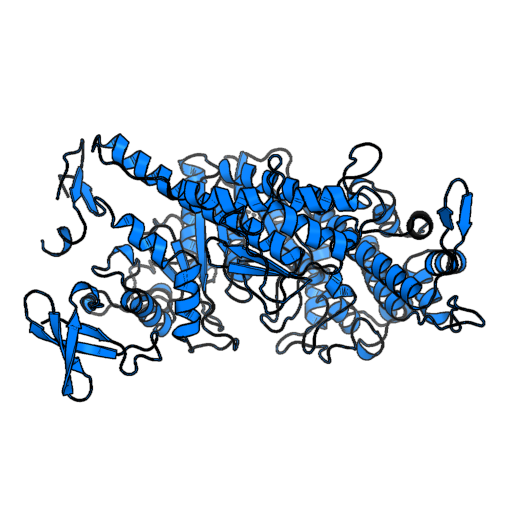ATOM 723 O O . ASN A 1 98 ? 19.095 32.093 3.852 1.00 23.35 98 ASN A O 1
ATOM 728 N N . GLU A 1 99 ? 20.080 32.087 1.820 1.00 23.63 99 GLU A N 1
ATOM 729 C CA . GLU A 1 99 ? 19.538 33.397 1.424 1.00 23.43 99 GLU A CA 1
ATOM 730 C C . GLU A 1 99 ? 18.013 33.497 1.552 1.00 22.99 99 GLU A C 1
ATOM 731 O O . GLU A 1 99 ? 17.529 34.424 2.209 1.00 22.01 99 GLU A O 1
ATOM 737 N N . PRO A 1 100 ? 17.253 32.578 0.946 1.00 22.45 100 PRO A N 1
ATOM 738 C CA . PRO A 1 100 ? 15.792 32.623 1.091 1.00 22.01 100 PRO A CA 1
ATOM 739 C C . PRO A 1 100 ? 15.322 32.486 2.546 1.00 21.51 100 PRO A C 1
ATOM 740 O O . PRO A 1 100 ? 14.332 33.124 2.883 1.00 20.78 100 PRO A O 1
ATOM 744 N N . ALA A 1 101 ? 16.012 31.711 3.384 1.00 21.16 101 ALA A N 1
ATOM 745 C CA . ALA A 1 101 ? 15.613 31.555 4.789 1.00 20.84 101 ALA A CA 1
ATOM 746 C C . ALA A 1 101 ? 15.722 32.859 5.591 1.00 20.19 101 ALA A C 1
ATOM 747 O O . ALA A 1 101 ? 14.848 33.163 6.407 1.00 20.08 101 ALA A O 1
ATOM 749 N N . VAL A 1 102 ? 16.787 33.625 5.358 1.00 19.24 102 VAL A N 1
ATOM 750 C CA . VAL A 1 102 ? 17.008 34.892 6.074 1.00 18.61 102 VAL A CA 1
ATOM 751 C C . VAL A 1 102 ? 16.021 35.948 5.601 1.00 17.60 102 VAL A C 1
ATOM 752 O O . VAL A 1 102 ? 15.391 36.621 6.426 1.00 17.27 102 VAL A O 1
ATOM 756 N N . PHE A 1 103 ? 15.863 36.081 4.285 1.00 17.19 103 PHE A N 1
ATOM 757 C CA . PHE A 1 103 ? 14.882 37.004 3.713 1.00 16.84 103 PHE A CA 1
ATOM 758 C C . PHE A 1 103 ? 13.476 36.636 4.193 1.00 16.40 103 PHE A C 1
ATOM 759 O O . PHE A 1 103 ? 12.697 37.529 4.546 1.00 16.17 103 PHE A O 1
ATOM 767 N N . HIS A 1 104 ? 13.165 35.331 4.232 1.00 15.67 104 HIS A N 1
ATOM 768 C CA . HIS A 1 104 ? 11.843 34.863 4.671 1.00 15.35 104 HIS A CA 1
ATOM 769 C C . HIS A 1 104 ? 11.503 35.352 6.081 1.00 15.38 104 HIS A C 1
ATOM 770 O O . HIS A 1 104 ? 10.407 35.874 6.308 1.00 15.71 104 HIS A O 1
ATOM 777 N N . ASN A 1 105 ? 12.415 35.197 7.034 1.00 15.00 105 ASN A N 1
ATOM 778 C CA . ASN A 1 105 ? 12.135 35.669 8.395 1.00 15.29 105 ASN A CA 1
ATOM 779 C C . ASN A 1 105 ? 11.945 37.198 8.468 1.00 15.17 105 ASN A C 1
ATOM 780 O O . ASN A 1 105 ? 11.039 37.673 9.156 1.00 14.00 105 ASN A O 1
ATOM 785 N N . LEU A 1 106 ? 12.786 37.958 7.758 1.00 14.67 106 LEU A N 1
ATOM 786 C CA . LEU A 1 106 ? 12.629 39.425 7.717 1.00 14.96 106 LEU A CA 1
ATOM 787 C C . LEU A 1 106 ? 11.283 39.824 7.104 1.00 13.91 106 LEU A C 1
ATOM 788 O O . LEU A 1 106 ? 10.637 40.760 7.586 1.00 13.15 106 LEU A O 1
ATOM 793 N N . ARG A 1 107 ? 10.832 39.095 6.077 1.00 13.65 107 ARG A N 1
ATOM 794 C CA . ARG A 1 107 ? 9.562 39.415 5.411 1.00 13.95 107 ARG A CA 1
ATOM 795 C C . ARG A 1 107 ? 8.349 39.077 6.286 1.00 13.51 107 ARG A C 1
ATOM 796 O O . ARG A 1 107 ? 7.407 39.851 6.352 1.00 13.46 107 ARG A O 1
ATOM 804 N N . VAL A 1 108 ? 8.367 37.920 6.944 1.00 13.16 108 VAL A N 1
ATOM 805 C CA . VAL A 1 108 ? 7.275 37.537 7.845 1.00 13.24 108 VAL A CA 1
ATOM 806 C C . VAL A 1 108 ? 7.102 38.623 8.918 1.00 12.40 108 VAL A C 1
ATOM 807 O O . VAL A 1 108 ? 5.979 39.027 9.223 1.00 12.22 108 VAL A O 1
ATOM 811 N N . ARG A 1 109 ? 8.207 39.132 9.465 1.00 12.29 109 ARG A N 1
ATOM 812 C CA . ARG A 1 109 ? 8.140 40.210 10.446 1.00 12.03 109 ARG A CA 1
ATOM 813 C C . ARG A 1 109 ? 7.634 41.543 9.820 1.00 11.67 109 ARG A C 1
ATOM 814 O O . ARG A 1 109 ? 6.751 42.200 10.383 1.00 11.12 109 ARG A O 1
ATOM 822 N N . TYR A 1 110 ? 8.155 41.923 8.650 1.00 11.01 110 TYR A N 1
ATOM 823 C CA . TYR A 1 110 ? 7.717 43.161 7.965 1.00 11.06 110 TYR A CA 1
ATOM 824 C C . TYR A 1 110 ? 6.222 43.166 7.629 1.00 11.61 110 TYR A C 1
ATOM 825 O O . TYR A 1 110 ? 5.571 44.224 7.692 1.00 11.62 110 TYR A O 1
ATOM 834 N N . ASN A 1 111 ? 5.686 41.984 7.289 1.00 12.44 111 ASN A N 1
ATOM 835 C CA . ASN A 1 111 ? 4.265 41.801 6.979 1.00 13.38 111 ASN A CA 1
ATOM 836 C C . ASN A 1 111 ? 3.379 42.176 8.173 1.00 13.71 111 ASN A C 1
ATOM 837 O O . ASN A 1 111 ? 2.216 42.557 7.987 1.00 14.86 111 ASN A O 1
ATOM 842 N N . GLN A 1 112 ? 3.934 42.036 9.382 1.00 13.34 112 GLN A N 1
ATOM 843 C CA . GLN A 1 112 ? 3.271 42.383 10.648 1.00 13.06 112 GLN A CA 1
ATOM 844 C C . GLN A 1 112 ? 3.718 43.774 11.197 1.00 12.85 112 GLN A C 1
ATOM 845 O O . GLN A 1 112 ? 3.480 44.099 12.363 1.00 12.87 112 GLN A O 1
ATOM 851 N N . ASP A 1 113 ? 4.324 44.601 10.334 1.00 12.03 113 ASP A N 1
ATOM 852 C CA . ASP A 1 113 ? 4.842 45.949 10.696 1.00 12.18 113 ASP A CA 1
ATOM 853 C C . ASP A 1 113 ? 5.905 45.905 11.816 1.00 12.00 113 ASP A C 1
ATOM 854 O O . ASP A 1 113 ? 6.087 46.880 12.567 1.00 12.58 113 ASP A O 1
ATOM 859 N N . LEU A 1 114 ? 6.606 44.776 11.902 1.00 11.81 114 LEU A N 1
ATOM 860 C CA . LEU A 1 114 ? 7.721 44.571 12.827 1.00 11.63 114 LEU A CA 1
ATOM 861 C C . LEU A 1 114 ? 9.010 44.849 12.039 1.00 11.89 114 LEU A C 1
ATOM 862 O O . LEU A 1 114 ? 9.545 43.944 11.357 1.00 12.17 114 LEU A O 1
ATOM 867 N N . ILE A 1 115 ? 9.460 46.108 12.110 1.00 11.37 115 ILE A N 1
ATOM 868 C CA . ILE A 1 115 ? 10.596 46.629 11.319 1.00 11.65 115 ILE A CA 1
ATOM 869 C C . ILE A 1 115 ? 11.983 46.348 11.907 1.00 11.58 115 ILE A C 1
ATOM 870 O O . ILE A 1 115 ? 12.978 46.444 11.183 1.00 11.94 115 ILE A O 1
ATOM 875 N N . TYR A 1 116 ? 12.050 45.998 13.194 1.00 11.54 116 TYR A N 1
ATOM 876 C CA . TYR A 1 116 ? 13.323 45.714 13.869 1.00 12.17 116 TYR A CA 1
ATOM 877 C C . TYR A 1 116 ? 13.501 44.195 14.119 1.00 12.71 116 TYR A C 1
ATOM 878 O O . TYR A 1 116 ? 12.573 43.529 14.578 1.00 12.60 116 TYR A O 1
ATOM 887 N N . THR A 1 117 ? 14.680 43.655 13.791 1.00 12.87 117 THR A N 1
ATOM 888 C CA . THR A 1 117 ? 15.029 42.224 13.997 1.00 13.19 117 THR A CA 1
ATOM 889 C C . THR A 1 117 ? 16.517 42.108 14.369 1.00 13.58 117 THR A C 1
ATOM 890 O O . THR A 1 117 ? 17.334 42.773 13.755 1.00 13.18 117 THR A O 1
ATOM 894 N N . TYR A 1 118 ? 16.884 41.271 15.344 1.00 14.32 118 TYR A N 1
ATOM 895 C CA . TYR A 1 118 ? 18.314 41.004 15.601 1.00 14.63 118 TYR A CA 1
ATOM 896 C C . TYR A 1 118 ? 18.893 39.926 14.670 1.00 15.26 118 TYR A C 1
ATOM 897 O O . TYR A 1 118 ? 18.191 39.007 14.245 1.00 14.76 118 TYR A O 1
ATOM 906 N N . SER A 1 119 ? 20.182 40.049 14.355 1.00 15.97 119 SER A N 1
ATOM 907 C CA . SER A 1 119 ? 20.934 39.010 13.660 1.00 16.64 119 SER A CA 1
ATOM 908 C C . SER A 1 119 ? 22.331 38.984 14.269 1.00 17.24 119 SER A C 1
ATOM 909 O O . SER A 1 119 ? 23.230 39.690 13.815 1.00 16.46 119 SER A O 1
ATOM 912 N N . GLY A 1 120 ? 22.496 38.178 15.316 1.00 18.51 120 GLY A N 1
ATOM 913 C CA . GLY A 1 120 ? 23.696 38.225 16.138 1.00 18.79 120 GLY A CA 1
ATOM 914 C C . GLY A 1 120 ? 23.901 39.614 16.720 1.00 18.92 120 GLY A C 1
ATOM 915 O O . GLY A 1 120 ? 23.002 40.160 17.345 1.00 19.46 120 GLY A O 1
ATOM 916 N N . LEU A 1 121 ? 25.071 40.200 16.479 1.00 19.29 121 LEU A N 1
ATOM 917 C CA . LEU A 1 121 ? 25.416 41.525 16.996 1.00 19.49 121 LEU A CA 1
ATOM 918 C C . LEU A 1 121 ? 24.626 42.678 16.344 1.00 18.79 121 LEU A C 1
ATOM 919 O O . LEU A 1 121 ? 24.558 43.773 16.919 1.00 20.60 121 LEU A O 1
ATOM 924 N N . PHE A 1 122 ? 24.057 42.461 15.156 1.00 16.99 122 PHE A N 1
ATOM 925 C CA . PHE A 1 122 ? 23.357 43.542 14.431 1.00 15.84 122 PHE A CA 1
ATOM 926 C C . PHE A 1 122 ? 21.910 43.761 14.884 1.00 15.03 122 PHE A C 1
ATOM 927 O O . PHE A 1 122 ? 21.188 42.793 15.135 1.00 14.80 122 PHE A O 1
ATOM 935 N N . LEU A 1 123 ? 21.489 45.032 14.961 1.00 14.54 123 LEU A N 1
ATOM 936 C CA . LEU A 1 123 ? 20.066 45.396 14.877 1.00 13.81 123 LEU A CA 1
ATOM 937 C C . LEU A 1 123 ? 19.767 45.729 13.413 1.00 13.09 123 LEU A C 1
ATOM 938 O O . LEU A 1 123 ? 20.352 46.659 12.867 1.00 13.33 123 LEU A O 1
ATOM 943 N N . VAL A 1 124 ? 18.879 44.960 12.783 1.00 12.71 124 VAL A N 1
ATOM 944 C CA . VAL A 1 124 ? 18.429 45.213 11.405 1.00 12.62 124 VAL A CA 1
ATOM 945 C C . VAL A 1 124 ? 17.132 46.031 11.452 1.00 12.26 124 VAL A C 1
ATOM 946 O O . VAL A 1 124 ? 16.214 45.690 12.206 1.00 12.04 124 VAL A O 1
ATOM 950 N N . ALA A 1 125 ? 17.079 47.124 10.685 1.00 11.68 125 ALA A N 1
ATOM 951 C CA . ALA A 1 125 ? 15.929 48.044 10.663 1.00 11.65 125 ALA A CA 1
ATOM 952 C C . ALA A 1 125 ? 15.455 48.280 9.228 1.00 11.65 125 ALA A C 1
ATOM 953 O O . ALA A 1 125 ? 16.183 48.876 8.442 1.00 11.67 125 ALA A O 1
ATOM 955 N N . VAL A 1 126 ? 14.257 47.800 8.877 1.00 11.60 126 VAL A N 1
ATOM 956 C CA . VAL A 1 126 ? 13.712 47.969 7.515 1.00 11.66 126 VAL A CA 1
ATOM 957 C C . VAL A 1 126 ? 12.735 49.166 7.469 1.00 11.81 126 VAL A C 1
ATOM 958 O O . VAL A 1 126 ? 11.739 49.176 8.188 1.00 12.13 126 VAL A O 1
ATOM 962 N N . ASN A 1 127 ? 13.030 50.181 6.649 1.00 11.72 127 ASN A N 1
ATOM 963 C CA . ASN A 1 127 ? 12.200 51.415 6.567 1.00 11.52 127 ASN A CA 1
ATOM 964 C C . ASN A 1 127 ? 10.731 51.079 6.251 1.00 11.79 127 ASN A C 1
ATOM 965 O O . ASN A 1 127 ? 10.455 50.417 5.233 1.00 11.91 127 ASN A O 1
ATOM 970 N N . PRO A 1 128 ? 9.787 51.506 7.101 1.00 11.61 128 PRO A N 1
ATOM 971 C CA . PRO A 1 128 ? 8.359 51.280 6.819 1.00 11.87 128 PRO A CA 1
ATOM 972 C C . PRO A 1 128 ? 7.720 52.216 5.775 1.00 12.32 128 PRO A C 1
ATOM 973 O O . PRO A 1 128 ? 6.686 51.843 5.201 1.00 12.25 128 PRO A O 1
ATOM 977 N N . PHE A 1 129 ? 8.295 53.407 5.558 1.00 12.39 129 PHE A N 1
ATOM 978 C CA . PHE A 1 129 ? 7.704 54.466 4.709 1.00 13.43 129 PHE A CA 1
ATOM 979 C C . PHE A 1 129 ? 6.240 54.810 5.084 1.00 14.64 129 PHE A C 1
ATOM 980 O O . PHE A 1 129 ? 5.421 55.203 4.243 1.00 14.53 129 PHE A O 1
ATOM 988 N N . LYS A 1 130 ? 5.949 54.678 6.373 1.00 15.30 130 LYS A N 1
ATOM 989 C CA . LYS A 1 130 ? 4.711 55.160 6.985 1.00 16.70 130 LYS A CA 1
ATOM 990 C C . LYS A 1 130 ? 4.946 55.316 8.486 1.00 17.40 130 LYS A C 1
ATOM 991 O O . LYS A 1 130 ? 5.924 54.806 9.031 1.00 16.67 130 LYS A O 1
ATOM 997 N N . ARG A 1 131 ? 4.053 56.032 9.159 1.00 18.95 131 ARG A N 1
ATOM 998 C CA . ARG A 1 131 ? 4.192 56.232 10.598 1.00 19.96 131 ARG A CA 1
ATOM 999 C C . ARG A 1 131 ? 3.742 54.985 11.375 1.00 20.27 131 ARG A C 1
ATOM 1000 O O . ARG A 1 131 ? 2.673 54.420 11.116 1.00 20.97 131 ARG A O 1
ATOM 1003 N N . ILE A 1 132 ? 4.600 54.532 12.288 1.00 20.13 132 ILE A N 1
ATOM 1004 C CA . ILE A 1 132 ? 4.301 53.444 13.213 1.00 20.79 132 ILE A CA 1
ATOM 1005 C C . ILE A 1 132 ? 4.442 54.031 14.628 1.00 20.61 132 ILE A C 1
ATOM 1006 O O . ILE A 1 132 ? 5.461 54.653 14.933 1.00 19.64 132 ILE A O 1
ATOM 1011 N N . PRO A 1 133 ? 3.414 53.882 15.467 1.00 20.18 133 PRO A N 1
ATOM 1012 C CA . PRO A 1 133 ? 3.361 54.556 16.775 1.00 19.85 133 PRO A CA 1
ATOM 1013 C C . PRO A 1 133 ? 4.165 53.886 17.906 1.00 19.12 133 PRO A C 1
ATOM 1014 O O . PRO A 1 133 ? 3.609 53.547 18.966 1.00 19.50 133 PRO A O 1
ATOM 1018 N N . ILE A 1 134 ? 5.476 53.739 17.697 1.00 17.99 134 ILE A N 1
ATOM 1019 C CA . ILE A 1 134 ? 6.353 53.043 18.643 1.00 16.91 134 ILE A CA 1
ATOM 1020 C C . ILE A 1 134 ? 7.428 53.951 19.267 1.00 16.95 134 ILE A C 1
ATOM 1021 O O . ILE A 1 134 ? 8.385 53.444 19.851 1.00 16.96 134 ILE A O 1
ATOM 1026 N N . TYR A 1 135 ? 7.247 55.268 19.173 1.00 17.15 135 TYR A N 1
ATOM 1027 C CA . TYR A 1 135 ? 8.262 56.248 19.598 1.00 17.73 135 TYR A CA 1
ATOM 1028 C C . TYR A 1 135 ? 7.716 57.316 20.568 1.00 19.04 135 TYR A C 1
ATOM 1029 O O . TYR A 1 135 ? 8.306 58.396 20.718 1.00 18.71 135 TYR A O 1
ATOM 1038 N N . THR A 1 136 ? 6.600 56.999 21.226 1.00 20.34 136 THR A N 1
ATOM 1039 C CA . THR A 1 136 ? 5.985 57.899 22.213 1.00 21.53 136 THR A CA 1
ATOM 1040 C C . THR A 1 136 ? 6.750 57.856 23.532 1.00 22.35 136 THR A C 1
ATOM 1041 O O . THR A 1 136 ? 7.591 56.988 23.738 1.00 22.04 136 THR A O 1
ATOM 1045 N N . GLN A 1 137 ? 6.433 58.780 24.439 1.00 23.73 137 GLN A N 1
ATOM 1046 C CA . GLN A 1 137 ? 7.045 58.781 25.772 1.00 24.41 137 GLN A CA 1
ATOM 1047 C C . GLN A 1 137 ? 6.720 57.491 26.530 1.00 24.71 137 GLN A C 1
ATOM 1048 O O . GLN A 1 137 ? 7.552 56.976 27.266 1.00 24.37 137 GLN A O 1
ATOM 1054 N N . GLU A 1 138 ? 5.525 56.948 26.313 1.00 25.10 138 GLU A N 1
ATOM 1055 C CA . GLU A 1 138 ? 5.107 55.698 26.945 1.00 25.63 138 GLU A CA 1
ATOM 1056 C C . GLU A 1 138 ? 5.941 54.499 26.472 1.00 24.70 138 GLU A C 1
ATOM 1057 O O . GLU A 1 138 ? 6.251 53.592 27.250 1.00 24.78 138 GLU A O 1
ATOM 1063 N N . MET A 1 139 ? 6.301 54.499 25.191 1.00 23.76 139 MET A N 1
ATOM 1064 C CA . MET A 1 139 ? 7.180 53.475 24.637 1.00 22.95 139 MET A CA 1
ATOM 1065 C C . MET A 1 139 ? 8.610 53.633 25.173 1.00 22.30 139 MET A C 1
ATOM 1066 O O . MET A 1 139 ? 9.248 52.637 25.505 1.00 22.03 139 MET A O 1
ATOM 1071 N N . VAL A 1 140 ? 9.099 54.871 25.268 1.00 22.17 140 VAL A N 1
ATOM 1072 C CA . VAL A 1 140 ? 10.411 55.154 25.878 1.00 22.39 140 VAL A CA 1
ATOM 1073 C C . VAL A 1 140 ? 10.507 54.492 27.262 1.00 23.18 140 VAL A C 1
ATOM 1074 O O . VAL A 1 140 ? 11.492 53.816 27.580 1.00 22.72 140 VAL A O 1
ATOM 1078 N N . ASP A 1 141 ? 9.462 54.667 28.072 1.00 24.52 141 ASP A N 1
ATOM 1079 C CA . ASP A 1 141 ? 9.474 54.218 29.469 1.00 25.52 141 ASP A CA 1
ATOM 1080 C C . ASP A 1 141 ? 9.579 52.700 29.623 1.00 25.92 141 ASP A C 1
ATOM 1081 O O . ASP A 1 141 ? 10.167 52.218 30.594 1.00 25.98 141 ASP A O 1
ATOM 1086 N N . ILE A 1 142 ? 9.022 51.950 28.668 1.00 26.03 142 ILE A N 1
ATOM 1087 C CA . ILE A 1 142 ? 9.077 50.484 28.688 1.00 26.39 142 ILE A CA 1
ATOM 1088 C C . ILE A 1 142 ? 10.492 49.917 28.602 1.00 25.75 142 ILE A C 1
ATOM 1089 O O . ILE A 1 142 ? 10.777 48.878 29.192 1.00 25.42 142 ILE A O 1
ATOM 1094 N N . PHE A 1 143 ? 11.373 50.583 27.857 1.00 25.13 143 PHE A N 1
ATOM 1095 C CA . PHE A 1 143 ? 12.697 50.033 27.600 1.00 24.82 143 PHE A CA 1
ATOM 1096 C C . PHE A 1 143 ? 13.711 50.306 28.727 1.00 25.84 143 PHE A C 1
ATOM 1097 O O . PHE A 1 143 ? 14.770 49.701 28.756 1.00 25.42 143 PHE A O 1
ATOM 1105 N N . LYS A 1 144 ? 13.355 51.155 29.689 1.00 27.39 144 LYS A N 1
ATOM 1106 C CA . LYS A 1 144 ? 14.258 51.477 30.804 1.00 28.67 144 LYS A CA 1
ATOM 1107 C C . LYS A 1 144 ? 14.732 50.255 31.609 1.00 28.97 144 LYS A C 1
ATOM 1108 O O . LYS A 1 144 ? 13.936 49.575 32.261 1.00 29.02 144 LYS A O 1
ATOM 1114 N N . GLY A 1 145 ? 16.034 49.986 31.555 1.00 29.10 145 GLY A N 1
ATOM 1115 C CA . GLY A 1 145 ? 16.663 48.927 32.335 1.00 29.45 145 GLY A CA 1
ATOM 1116 C C . GLY A 1 145 ? 16.443 47.484 31.901 1.00 29.99 145 GLY A C 1
ATOM 1117 O O . GLY A 1 145 ? 16.805 46.568 32.641 1.00 29.87 145 GLY A O 1
ATOM 1118 N N . ARG A 1 146 ? 15.869 47.270 30.715 1.00 30.14 146 ARG A N 1
ATOM 1119 C CA . ARG A 1 146 ? 15.583 45.922 30.217 1.00 31.00 146 ARG A CA 1
ATOM 1120 C C . ARG A 1 146 ? 16.735 45.382 29.389 1.00 31.14 146 ARG A C 1
ATOM 1121 O O . ARG A 1 146 ? 17.245 46.081 28.508 1.00 31.08 146 ARG A O 1
ATOM 1129 N N . ARG A 1 147 ? 17.113 44.130 29.642 1.00 31.42 147 ARG A N 1
ATOM 1130 C CA . ARG A 1 147 ? 18.107 43.438 28.826 1.00 31.97 147 ARG A CA 1
ATOM 1131 C C . ARG A 1 147 ? 17.542 43.153 27.436 1.00 31.39 147 ARG A C 1
ATOM 1132 O O . ARG A 1 147 ? 16.329 43.158 27.236 1.00 30.68 147 ARG A O 1
ATOM 1140 N N . ARG A 1 148 ? 18.437 42.885 26.490 1.00 31.17 148 ARG A N 1
ATOM 1141 C CA . ARG A 1 148 ? 18.068 42.668 25.096 1.00 31.05 148 ARG A CA 1
ATOM 1142 C C . ARG A 1 148 ? 17.104 41.494 24.900 1.00 31.39 148 ARG A C 1
ATOM 1143 O O . ARG A 1 148 ? 16.154 41.591 24.128 1.00 30.53 148 ARG A O 1
ATOM 1151 N N . ASN A 1 149 ? 17.363 40.386 25.589 1.00 31.76 149 ASN A N 1
ATOM 1152 C CA . ASN A 1 149 ? 16.490 39.207 25.514 1.00 32.33 149 ASN A CA 1
ATOM 1153 C C . ASN A 1 149 ? 15.259 39.254 26.440 1.00 31.64 149 ASN A C 1
ATOM 1154 O O . ASN A 1 149 ? 14.539 38.265 26.560 1.00 32.53 149 ASN A O 1
ATOM 1159 N N . GLU A 1 150 ? 15.020 40.401 27.071 1.00 30.73 150 GLU A N 1
ATOM 1160 C CA . GLU A 1 150 ? 13.868 40.622 27.954 1.00 30.12 150 GLU A CA 1
ATOM 1161 C C . GLU A 1 150 ? 12.765 41.444 27.279 1.00 28.21 150 GLU A C 1
ATOM 1162 O O . GLU A 1 150 ? 11.668 41.563 27.817 1.00 28.95 150 GLU A O 1
ATOM 1173 N N . VAL A 1 151 ? 13.063 42.043 26.127 1.00 24.88 151 VAL A N 1
ATOM 1174 C CA . VAL A 1 151 ? 12.119 42.930 25.440 1.00 22.90 151 VAL A CA 1
ATOM 1175 C C . VAL A 1 151 ? 12.298 42.769 23.924 1.00 21.07 151 VAL A C 1
ATOM 1176 O O . VAL A 1 151 ? 13.308 42.225 23.478 1.00 19.82 151 VAL A O 1
ATOM 1183 N N . ALA A 1 152 ? 11.301 43.198 23.150 1.00 19.52 152 ALA A N 1
ATOM 1184 C CA . ALA A 1 152 ? 11.336 43.089 21.688 1.00 18.33 152 ALA A CA 1
ATOM 1185 C C . ALA A 1 152 ? 12.478 43.922 21.075 1.00 16.98 152 ALA A C 1
ATOM 1186 O O . ALA A 1 152 ? 12.939 44.885 21.683 1.00 17.73 152 ALA A O 1
ATOM 1188 N N . PRO A 1 153 ? 12.913 43.568 19.866 1.00 15.17 153 PRO A N 1
ATOM 1189 C CA . PRO A 1 153 ? 13.874 44.411 19.125 1.00 14.65 153 PRO A CA 1
ATOM 1190 C C . PRO A 1 153 ? 13.363 45.858 18.902 1.00 14.07 153 PRO A C 1
ATOM 1191 O O . PRO A 1 153 ? 12.185 46.026 18.578 1.00 14.43 153 PRO A O 1
ATOM 1195 N N . HIS A 1 154 ? 14.228 46.873 19.069 1.00 13.16 154 HIS A N 1
ATOM 1196 C CA . HIS A 1 154 ? 13.866 48.310 18.942 1.00 13.13 154 HIS A CA 1
ATOM 1197 C C . HIS A 1 154 ? 15.158 49.146 19.016 1.00 13.05 154 HIS A C 1
ATOM 1198 O O . HIS A 1 154 ? 16.102 48.746 19.710 1.00 13.32 154 HIS A O 1
ATOM 1205 N N . ILE A 1 155 ? 15.206 50.282 18.311 1.00 12.83 155 ILE A N 1
ATOM 1206 C CA . ILE A 1 155 ? 16.316 51.248 18.430 1.00 12.89 155 ILE A CA 1
ATOM 1207 C C . ILE A 1 155 ? 16.479 51.737 19.887 1.00 13.07 155 ILE A C 1
ATOM 1208 O O . ILE A 1 155 ? 17.602 51.954 20.353 1.00 13.50 155 ILE A O 1
ATOM 1213 N N . PHE A 1 156 ? 15.367 51.863 20.611 1.00 13.32 156 PHE A N 1
ATOM 1214 C CA . PHE A 1 156 ? 15.396 52.212 22.040 1.00 13.60 156 PHE A CA 1
ATOM 1215 C C . PHE A 1 156 ? 16.084 51.136 22.896 1.00 14.08 156 PHE A C 1
ATOM 1216 O O . PHE A 1 156 ? 16.717 51.474 23.907 1.00 14.52 156 PHE A O 1
ATOM 1224 N N . ALA A 1 157 ? 15.945 49.857 22.528 1.00 14.20 157 ALA A N 1
ATOM 1225 C CA . ALA A 1 157 ? 16.552 48.754 23.279 1.00 14.79 157 ALA A CA 1
ATOM 1226 C C . ALA A 1 157 ? 18.071 48.798 23.205 1.00 15.47 157 ALA A C 1
ATOM 1227 O O . ALA A 1 157 ? 18.752 48.628 24.222 1.00 16.04 157 ALA A O 1
ATOM 1229 N N . ILE A 1 158 ? 18.615 49.040 22.013 1.00 15.83 158 ILE A N 1
ATOM 1230 C CA . ILE A 1 158 ? 20.068 49.097 21.892 1.00 16.56 158 ILE A CA 1
ATOM 1231 C C . ILE A 1 158 ? 20.625 50.374 22.534 1.00 16.00 158 ILE A C 1
ATOM 1232 O O . ILE A 1 158 ? 21.738 50.353 23.061 1.00 16.19 158 ILE A O 1
ATOM 1237 N N . SER A 1 159 ? 19.842 51.456 22.523 1.00 15.02 159 SER A N 1
ATOM 1238 C CA . SER A 1 159 ? 20.204 52.708 23.204 1.00 15.08 159 SER A CA 1
ATOM 1239 C C . SER A 1 159 ? 20.297 52.493 24.714 1.00 15.72 159 SER A C 1
ATOM 1240 O O . SER A 1 159 ? 21.245 52.952 25.358 1.00 15.85 159 SER A O 1
ATOM 1243 N N . ASP A 1 160 ? 19.328 51.778 25.280 1.00 16.12 160 ASP A N 1
ATOM 1244 C CA . ASP A 1 160 ? 19.345 51.521 26.721 1.00 16.72 160 ASP A CA 1
ATOM 1245 C C . ASP A 1 160 ? 20.487 50.588 27.119 1.00 16.96 160 ASP A C 1
ATOM 1246 O O . ASP A 1 160 ? 21.151 50.831 28.130 1.00 16.44 160 ASP A O 1
ATOM 1251 N N . VAL A 1 161 ? 20.737 49.547 26.322 1.00 16.78 161 VAL A N 1
ATOM 1252 C CA . VAL A 1 161 ? 21.854 48.629 26.576 1.00 17.56 161 VAL A CA 1
ATOM 1253 C C . VAL A 1 161 ? 23.189 49.392 26.581 1.00 17.07 161 VAL A C 1
ATOM 1254 O O . VAL A 1 161 ? 24.041 49.151 27.451 1.00 17.11 161 VAL A O 1
ATOM 1258 N N . ALA A 1 162 ? 23.357 50.338 25.653 1.00 16.06 162 ALA A N 1
ATOM 1259 C CA . ALA A 1 162 ? 24.556 51.189 25.618 1.00 15.66 162 ALA A CA 1
ATOM 1260 C C . ALA A 1 162 ? 24.667 52.070 26.865 1.00 15.59 162 ALA A C 1
ATOM 1261 O O . ALA A 1 162 ? 25.755 52.185 27.453 1.00 15.41 162 ALA A O 1
ATOM 1263 N N . TYR A 1 163 ? 23.552 52.680 27.273 1.00 14.82 163 TYR A N 1
ATOM 1264 C CA . TYR A 1 163 ? 23.524 53.530 28.474 1.00 15.50 163 TYR A CA 1
ATOM 1265 C C . TYR A 1 163 ? 23.866 52.735 29.744 1.00 16.03 163 TYR A C 1
ATOM 1266 O O . TYR A 1 163 ? 24.666 53.210 30.562 1.00 16.57 163 TYR A O 1
ATOM 1275 N N . ARG A 1 164 ? 23.282 51.545 29.909 1.00 16.36 164 ARG A N 1
ATOM 1276 C CA . ARG A 1 164 ? 23.563 50.691 31.078 1.00 17.24 164 ARG A CA 1
ATOM 1277 C C . ARG A 1 164 ? 24.999 50.173 31.078 1.00 17.30 164 ARG A C 1
ATOM 1278 O O . ARG A 1 164 ? 25.615 50.059 32.141 1.00 17.59 164 ARG A O 1
ATOM 1286 N N . SER A 1 165 ? 25.541 49.878 29.897 1.00 16.82 165 SER A N 1
ATOM 1287 C CA . SER A 1 165 ? 26.935 49.439 29.791 1.00 17.02 165 SER A CA 1
ATOM 1288 C C . SER A 1 165 ? 27.870 50.588 30.212 1.00 16.21 165 SER A C 1
ATOM 1289 O O . SER A 1 165 ? 28.868 50.354 30.907 1.00 16.06 165 SER A O 1
ATOM 1292 N N . MET A 1 166 ? 27.550 51.822 29.818 1.00 15.83 166 MET A N 1
ATOM 1293 C CA . MET A 1 166 ? 28.315 52.997 30.266 1.00 15.81 166 MET A CA 1
ATOM 1294 C C . MET A 1 166 ? 28.327 53.090 31.805 1.00 16.42 166 MET A C 1
ATOM 1295 O O . MET A 1 166 ? 29.388 53.270 32.411 1.00 15.77 166 MET A O 1
ATOM 1300 N N . LEU A 1 167 ? 27.162 52.948 32.428 1.00 16.92 167 LEU A N 1
ATOM 1301 C CA . LEU A 1 167 ? 27.048 53.094 33.892 1.00 18.37 167 LEU A CA 1
ATOM 1302 C C . LEU A 1 167 ? 27.653 51.909 34.686 1.00 18.12 167 LEU A C 1
ATOM 1303 O O . LEU A 1 167 ? 28.229 52.109 35.763 1.00 18.39 167 LEU A O 1
ATOM 1308 N N . ASP A 1 168 ? 27.536 50.693 34.162 1.00 18.05 168 ASP A N 1
ATOM 1309 C CA . ASP A 1 168 ? 28.011 49.483 34.853 1.00 18.71 168 ASP A CA 1
ATOM 1310 C C . ASP A 1 168 ? 29.506 49.221 34.622 1.00 18.42 168 ASP A C 1
ATOM 1311 O O . ASP A 1 168 ? 30.240 48.854 35.560 1.00 18.75 168 ASP A O 1
ATOM 1316 N N . ASP A 1 169 ? 29.954 49.381 33.376 1.00 17.43 169 ASP A N 1
ATOM 1317 C CA . ASP A 1 169 ? 31.343 49.088 32.989 1.00 17.01 169 ASP A CA 1
ATOM 1318 C C . ASP A 1 169 ? 32.269 50.314 33.085 1.00 15.56 169 ASP A C 1
ATOM 1319 O O . ASP A 1 169 ? 33.499 50.164 33.031 1.00 15.17 169 ASP A O 1
ATOM 1324 N N . ARG A 1 170 ? 31.681 51.505 33.221 1.00 14.71 170 ARG A N 1
ATOM 1325 C CA . ARG A 1 170 ? 32.413 52.779 33.272 1.00 14.87 170 ARG A CA 1
ATOM 1326 C C . ARG A 1 170 ? 33.277 52.949 32.023 1.00 15.12 170 ARG A C 1
ATOM 1327 O O . ARG A 1 170 ? 34.481 53.222 32.108 1.00 15.54 170 ARG A O 1
ATOM 1335 N N . GLN A 1 171 ? 32.636 52.775 30.863 1.00 15.10 171 GLN A N 1
ATOM 1336 C CA . GLN A 1 171 ? 33.298 52.771 29.549 1.00 14.91 171 GLN A CA 1
ATOM 1337 C C . GLN A 1 171 ? 32.456 53.607 28.573 1.00 15.17 171 GLN A C 1
ATOM 1338 O O . GLN A 1 171 ? 31.228 53.555 28.604 1.00 14.86 171 GLN A O 1
ATOM 1344 N N . ASN A 1 172 ? 33.119 54.390 27.724 1.00 14.45 172 ASN A N 1
ATOM 1345 C CA . ASN A 1 172 ? 32.430 55.164 26.684 1.00 14.40 172 ASN A CA 1
ATOM 1346 C C . ASN A 1 172 ? 31.865 54.217 25.615 1.00 14.14 172 ASN A C 1
ATOM 1347 O O . ASN A 1 172 ? 32.382 53.111 25.438 1.00 13.72 172 ASN A O 1
ATOM 1352 N N . GLN A 1 173 ? 30.798 54.636 24.932 1.00 13.10 173 GLN A N 1
ATOM 1353 C CA . GLN A 1 173 ? 30.099 53.780 23.967 1.00 12.94 173 GLN A CA 1
ATOM 1354 C C . GLN A 1 173 ? 29.944 54.503 22.624 1.00 12.77 173 GLN A C 1
ATOM 1355 O O . GLN A 1 173 ? 30.012 55.743 22.555 1.00 12.85 173 GLN A O 1
ATOM 1361 N N . SER A 1 174 ? 29.716 53.728 21.567 1.00 12.73 174 SER A N 1
ATOM 1362 C CA . SER A 1 174 ? 29.334 54.299 20.269 1.00 12.62 174 SER A CA 1
ATOM 1363 C C . SER A 1 174 ? 28.223 53.477 19.592 1.00 12.50 174 SER A C 1
ATOM 1364 O O . SER A 1 174 ? 28.126 52.259 19.783 1.00 13.39 174 SER A O 1
ATOM 1367 N N . LEU A 1 175 ? 27.390 54.153 18.801 1.00 13.15 175 LEU A N 1
ATOM 1368 C CA . LEU A 1 175 ? 26.390 53.494 17.948 1.00 13.08 175 LEU A CA 1
ATOM 1369 C C . LEU A 1 175 ? 26.659 53.924 16.502 1.00 13.10 175 LEU A C 1
ATOM 1370 O O . LEU A 1 175 ? 26.638 55.120 16.198 1.00 13.54 175 LEU A O 1
ATOM 1375 N N . LEU A 1 176 ? 26.930 52.953 15.630 1.00 12.72 176 LEU A N 1
ATOM 1376 C CA . LEU A 1 176 ? 27.271 53.194 14.230 1.00 12.69 176 LEU A CA 1
ATOM 1377 C C . LEU A 1 176 ? 26.079 52.760 13.382 1.00 12.38 176 LEU A C 1
ATOM 1378 O O . LEU A 1 176 ? 25.770 51.563 13.297 1.00 11.89 176 LEU A O 1
ATOM 1387 N N . ILE A 1 177 ? 25.416 53.736 12.764 1.00 12.05 177 ILE A N 1
ATOM 1388 C CA . ILE A 1 177 ? 24.157 53.507 12.045 1.00 12.26 177 ILE A CA 1
ATOM 1389 C C . ILE A 1 177 ? 24.382 53.725 10.541 1.00 12.51 177 ILE A C 1
ATOM 1390 O O . ILE A 1 177 ? 24.699 54.841 10.122 1.00 13.89 177 ILE A O 1
ATOM 1395 N N . THR A 1 178 ? 24.241 52.672 9.736 1.00 12.28 178 THR A N 1
ATOM 1396 C CA . THR A 1 178 ? 24.553 52.760 8.295 1.00 12.07 178 THR A CA 1
ATOM 1397 C C . THR A 1 178 ? 23.438 52.186 7.415 1.00 12.34 178 THR A C 1
ATOM 1398 O O . THR A 1 178 ? 22.449 51.658 7.926 1.00 11.79 178 THR A O 1
ATOM 1402 N N . GLY A 1 179 ? 23.608 52.336 6.100 1.00 11.61 179 GLY A N 1
ATOM 1403 C CA . GLY A 1 179 ? 22.629 51.949 5.093 1.00 11.80 179 GLY A CA 1
ATOM 1404 C C . GLY A 1 179 ? 22.664 52.897 3.899 1.00 11.70 179 GLY A C 1
ATOM 1405 O O . GLY A 1 179 ? 23.299 53.951 3.957 1.00 11.12 179 GLY A O 1
ATOM 1406 N N . GLU A 1 180 ? 21.963 52.553 2.817 1.00 11.96 180 GLU A N 1
ATOM 1407 C CA . GLU A 1 180 ? 21.971 53.411 1.625 1.00 12.84 180 GLU A CA 1
ATOM 1408 C C . GLU A 1 180 ? 21.084 54.666 1.773 1.00 12.25 180 GLU A C 1
ATOM 1409 O O . GLU A 1 180 ? 20.416 54.856 2.789 1.00 12.32 180 GLU A O 1
ATOM 1415 N N . SER A 1 181 ? 21.121 55.536 0.764 1.00 11.59 181 SER A N 1
ATOM 1416 C CA . SER A 1 181 ? 20.365 56.791 0.772 1.00 11.64 181 SER A CA 1
ATOM 1417 C C . SER A 1 181 ? 18.869 56.495 0.878 1.00 11.48 181 SER A C 1
ATOM 1418 O O . SER A 1 181 ? 18.311 55.769 0.041 1.00 11.90 181 SER A O 1
ATOM 1421 N N . GLY A 1 182 ? 18.214 57.068 1.884 1.00 11.22 182 GLY A N 1
ATOM 1422 C CA . GLY A 1 182 ? 16.807 56.815 2.153 1.00 11.35 182 GLY A CA 1
ATOM 1423 C C . GLY A 1 182 ? 16.468 55.608 3.027 1.00 11.65 182 GLY A C 1
ATOM 1424 O O . GLY A 1 182 ? 15.286 55.340 3.245 1.00 12.45 182 GLY A O 1
ATOM 1425 N N . ALA A 1 183 ? 17.469 54.897 3.547 1.00 11.01 183 ALA A N 1
ATOM 1426 C CA . ALA A 1 183 ? 17.241 53.648 4.291 1.00 11.12 183 ALA A CA 1
ATOM 1427 C C . ALA A 1 183 ? 16.733 53.826 5.735 1.00 11.25 183 ALA A C 1
ATOM 1428 O O . ALA A 1 183 ? 16.066 52.930 6.252 1.00 11.68 183 ALA A O 1
ATOM 1430 N N . GLY A 1 184 ? 17.027 54.969 6.367 1.00 10.85 184 GLY A N 1
ATOM 1431 C CA . GLY A 1 184 ? 16.596 55.259 7.735 1.00 10.84 184 GLY A CA 1
ATOM 1432 C C . GLY A 1 184 ? 17.663 55.667 8.756 1.00 11.34 184 GLY A C 1
ATOM 1433 O O . GLY A 1 184 ? 17.382 55.693 9.961 1.00 11.87 184 GLY A O 1
ATOM 1434 N N . LYS A 1 185 ? 18.866 56.019 8.303 1.00 10.99 185 LYS A N 1
ATOM 1435 C CA . LYS A 1 185 ? 19.958 56.378 9.224 1.00 10.99 185 LYS A CA 1
ATOM 1436 C C . LYS A 1 185 ? 19.638 57.586 10.116 1.00 11.08 185 LYS A C 1
ATOM 1437 O O . LYS A 1 185 ? 19.826 57.526 11.353 1.00 11.42 185 LYS A O 1
ATOM 1443 N N . THR A 1 186 ? 19.185 58.683 9.500 1.00 10.81 186 THR A N 1
ATOM 1444 C CA . THR A 1 186 ? 18.921 59.947 10.208 1.00 11.16 186 THR A CA 1
ATOM 1445 C C . THR A 1 186 ? 17.722 59.847 11.155 1.00 11.39 186 THR A C 1
ATOM 1446 O O . THR A 1 186 ? 17.786 60.342 12.278 1.00 11.20 186 THR A O 1
ATOM 1450 N N . GLU A 1 187 ? 16.653 59.169 10.737 1.00 11.89 187 GLU A N 1
ATOM 1451 C CA . GLU A 1 187 ? 15.500 58.990 11.626 1.00 12.17 187 GLU A CA 1
ATOM 1452 C C . GLU A 1 187 ? 15.876 58.142 12.849 1.00 11.84 187 GLU A C 1
ATOM 1453 O O . GLU A 1 187 ? 15.493 58.473 13.968 1.00 12.68 187 GLU A O 1
ATOM 1459 N N . ASN A 1 188 ? 16.655 57.079 12.658 1.00 11.90 188 ASN A N 1
ATOM 1460 C CA . ASN A 1 188 ? 17.065 56.253 13.795 1.00 12.03 188 ASN A CA 1
ATOM 1461 C C . ASN A 1 188 ? 18.056 56.994 14.715 1.00 11.95 188 ASN A C 1
ATOM 1462 O O . ASN A 1 188 ? 17.980 56.853 15.935 1.00 11.50 188 ASN A O 1
ATOM 1467 N N . THR A 1 189 ? 18.938 57.813 14.142 1.00 11.55 189 THR A N 1
ATOM 1468 C CA . THR A 1 189 ? 19.806 58.703 14.933 1.00 12.01 189 THR A CA 1
ATOM 1469 C C . THR A 1 189 ? 18.996 59.673 15.825 1.00 12.93 189 THR A C 1
ATOM 1470 O O . THR A 1 189 ? 19.291 59.837 17.022 1.00 12.78 189 THR A O 1
ATOM 1474 N N . LYS A 1 190 ? 17.980 60.313 15.255 1.00 13.10 190 LYS A N 1
ATOM 1475 C CA . LYS A 1 190 ? 17.107 61.213 16.023 1.00 14.52 190 LYS A CA 1
ATOM 1476 C C . LYS A 1 190 ? 16.478 60.499 17.229 1.00 14.28 190 LYS A C 1
ATOM 1477 O O . LYS A 1 190 ? 16.355 61.098 18.319 1.00 14.61 190 LYS A O 1
ATOM 1483 N N . LYS A 1 191 ? 16.093 59.231 17.039 1.00 13.84 191 LYS A N 1
ATOM 1484 C CA . LYS A 1 191 ? 15.462 58.436 18.105 1.00 13.94 191 LYS A CA 1
ATOM 1485 C C . LYS A 1 191 ? 16.441 58.067 19.220 1.00 13.80 191 LYS A C 1
ATOM 1486 O O . LYS A 1 191 ? 16.041 58.036 20.381 1.00 13.68 191 LYS A O 1
ATOM 1497 N N . VAL A 1 192 ? 17.708 57.811 18.881 1.00 13.24 192 VAL A N 1
ATOM 1498 C CA . VAL A 1 192 ? 18.741 57.591 19.902 1.00 13.28 192 VAL A CA 1
ATOM 1499 C C . VAL A 1 192 ? 18.897 58.856 20.761 1.00 13.71 192 VAL A C 1
ATOM 1500 O O . VAL A 1 192 ? 18.898 58.760 21.989 1.00 13.80 192 VAL A O 1
ATOM 1504 N N . ILE A 1 193 ? 18.991 60.031 20.137 1.00 14.25 193 ILE A N 1
ATOM 1505 C CA . ILE A 1 193 ? 19.175 61.293 20.893 1.00 15.21 193 ILE A CA 1
ATOM 1506 C C . ILE A 1 193 ? 17.933 61.584 21.755 1.00 15.36 193 ILE A C 1
ATOM 1507 O O . ILE A 1 193 ? 18.065 61.961 22.930 1.00 15.46 193 ILE A O 1
ATOM 1516 N N . GLN A 1 194 ? 16.738 61.389 21.187 1.00 15.91 194 GLN A N 1
ATOM 1517 C CA . GLN A 1 194 ? 15.477 61.509 21.936 1.00 16.53 194 GLN A CA 1
ATOM 1518 C C . GLN A 1 194 ? 15.486 60.634 23.181 1.00 16.29 194 GLN A C 1
ATOM 1519 O O . GLN A 1 194 ? 15.103 61.099 24.268 1.00 16.90 194 GLN A O 1
ATOM 1525 N N . TYR A 1 195 ? 15.892 59.372 23.019 1.00 15.88 195 TYR A N 1
ATOM 1526 C CA . TYR A 1 195 ? 15.882 58.397 24.102 1.00 16.12 195 TYR A CA 1
ATOM 1527 C C . TYR A 1 195 ? 16.836 58.831 25.208 1.00 16.43 195 TYR A C 1
ATOM 1528 O O . TYR A 1 195 ? 16.457 58.823 26.381 1.00 16.91 195 TYR A O 1
ATOM 1537 N N . LEU A 1 196 ? 18.059 59.211 24.838 1.00 16.67 196 LEU A N 1
ATOM 1538 C CA . LEU A 1 196 ? 19.062 59.611 25.833 1.00 17.14 196 LEU A CA 1
ATOM 1539 C C . LEU A 1 196 ? 18.677 60.899 26.573 1.00 17.98 196 LEU A C 1
ATOM 1540 O O . LEU A 1 196 ? 18.899 61.003 27.786 1.00 18.60 196 LEU A O 1
ATOM 1545 N N . ALA A 1 197 ? 18.101 61.869 25.865 1.00 18.56 197 ALA A N 1
ATOM 1546 C CA . ALA A 1 197 ? 17.638 63.112 26.496 1.00 19.34 197 ALA A CA 1
ATOM 1547 C C . ALA A 1 197 ? 16.559 62.839 27.548 1.00 20.54 197 ALA A C 1
ATOM 1548 O O . ALA A 1 197 ? 16.516 63.508 28.591 1.00 21.04 197 ALA A O 1
ATOM 1550 N N . SER A 1 198 ? 15.704 61.850 27.291 1.00 21.33 198 SER A N 1
ATOM 1551 C CA . SER A 1 198 ? 14.636 61.490 28.232 1.00 22.26 198 SER A CA 1
ATOM 1552 C C . SER A 1 198 ? 15.166 60.748 29.463 1.00 23.15 198 SER A C 1
ATOM 1553 O O . SER A 1 198 ? 14.933 61.181 30.605 1.00 23.91 198 SER A O 1
ATOM 1556 N N . VAL A 1 199 ? 15.894 59.655 29.246 1.00 23.47 199 VAL A N 1
ATOM 1557 C CA . VAL A 1 199 ? 16.301 58.781 30.350 1.00 24.26 199 VAL A CA 1
ATOM 1558 C C . VAL A 1 199 ? 17.404 59.392 31.223 1.00 24.77 199 VAL A C 1
ATOM 1559 O O . VAL A 1 199 ? 17.476 59.085 32.420 1.00 25.08 199 VAL A O 1
ATOM 1566 N N . ALA A 1 200 ? 18.220 60.276 30.645 1.00 25.40 200 ALA A N 1
ATOM 1567 C CA . ALA A 1 200 ? 19.369 60.874 31.339 1.00 26.31 200 ALA A CA 1
ATOM 1568 C C . ALA A 1 200 ? 19.284 62.398 31.531 1.00 27.69 200 ALA A C 1
ATOM 1569 O O . ALA A 1 200 ? 20.242 63.015 32.002 1.00 27.06 200 ALA A O 1
ATOM 1571 N N . GLY A 1 201 ? 18.155 63.007 31.171 1.00 29.12 201 GLY A N 1
ATOM 1572 C CA . GLY A 1 201 ? 18.009 64.452 31.230 1.00 30.90 201 GLY A CA 1
ATOM 1573 C C . GLY A 1 201 ? 17.459 64.957 32.552 1.00 32.54 201 GLY A C 1
ATOM 1574 O O . GLY A 1 201 ? 17.161 64.172 33.457 1.00 33.23 201 GLY A O 1
ATOM 1575 N N . ARG A 1 202 ? 17.318 66.277 32.652 1.00 34.41 202 ARG A N 1
ATOM 1576 C CA . ARG A 1 202 ? 16.746 66.924 33.833 1.00 35.35 202 ARG A CA 1
ATOM 1577 C C . ARG A 1 202 ? 15.233 66.755 33.827 1.00 36.00 202 ARG A C 1
ATOM 1578 O O . ARG A 1 202 ? 14.568 67.065 32.835 1.00 36.85 202 ARG A O 1
ATOM 1580 N N . GLY A 1 209 ? 14.888 70.631 30.842 1.00 31.26 209 GLY A N 1
ATOM 1581 C CA . GLY A 1 209 ? 15.990 71.519 31.161 1.00 31.05 209 GLY A CA 1
ATOM 1582 C C . GLY A 1 209 ? 16.425 72.331 29.959 1.00 30.65 209 GLY A C 1
ATOM 1583 O O . GLY A 1 209 ? 16.183 71.933 28.821 1.00 31.09 209 GLY A O 1
ATOM 1584 N N . VAL A 1 210 ? 17.078 73.462 30.217 1.00 30.16 210 VAL A N 1
ATOM 1585 C CA . VAL A 1 210 ? 17.510 74.375 29.160 1.00 29.84 210 VAL A CA 1
ATOM 1586 C C . VAL A 1 210 ? 18.525 73.707 28.216 1.00 28.98 210 VAL A C 1
ATOM 1587 O O . VAL A 1 210 ? 18.390 73.801 26.999 1.00 28.54 210 VAL A O 1
ATOM 1591 N N . LEU A 1 211 ? 19.511 73.015 28.780 1.00 28.06 211 LEU A N 1
ATOM 1592 C CA . LEU A 1 211 ? 20.563 72.374 27.976 1.00 27.34 211 LEU A CA 1
ATOM 1593 C C . LEU A 1 211 ? 20.025 71.292 27.044 1.00 27.21 211 LEU A C 1
ATOM 1594 O O . LEU A 1 211 ? 20.435 71.212 25.886 1.00 26.42 211 LEU A O 1
ATOM 1599 N N . GLU A 1 212 ? 19.123 70.463 27.559 1.00 27.16 212 GLU A N 1
ATOM 1600 C CA . GLU A 1 212 ? 18.553 69.348 26.806 1.00 27.64 212 GLU A CA 1
ATOM 1601 C C . GLU A 1 212 ? 17.771 69.857 25.586 1.00 27.39 212 GLU A C 1
ATOM 1602 O O . GLU A 1 212 ? 17.862 69.287 24.490 1.00 26.83 212 GLU A O 1
ATOM 1608 N N . GLN A 1 213 ? 17.014 70.935 25.779 1.00 26.97 213 GLN A N 1
ATOM 1609 C CA . GLN A 1 213 ? 16.275 71.555 24.680 1.00 27.09 213 GLN A CA 1
ATOM 1610 C C . GLN A 1 213 ? 17.219 72.147 23.635 1.00 25.86 213 GLN A C 1
ATOM 1611 O O . GLN A 1 213 ? 16.919 72.106 22.449 1.00 25.22 213 GLN A O 1
ATOM 1622 N N . GLN A 1 214 ? 18.347 72.702 24.071 1.00 24.65 214 GLN A N 1
ATOM 1623 C CA . GLN A 1 214 ? 19.328 73.270 23.142 1.00 23.82 214 GLN A CA 1
ATOM 1624 C C . GLN A 1 214 ? 19.993 72.179 22.286 1.00 23.12 214 GLN A C 1
ATOM 1625 O O . GLN A 1 214 ? 20.249 72.401 21.092 1.00 22.06 214 GLN A O 1
ATOM 1631 N N . ILE A 1 215 ? 20.253 71.011 22.883 1.00 22.26 215 ILE A N 1
ATOM 1632 C CA . ILE A 1 215 ? 20.807 69.864 22.139 1.00 21.88 215 ILE A CA 1
ATOM 1633 C C . ILE A 1 215 ? 19.830 69.388 21.066 1.00 21.96 215 ILE A C 1
ATOM 1634 O O . ILE A 1 215 ? 20.217 69.143 19.919 1.00 21.03 215 ILE A O 1
ATOM 1639 N N . LEU A 1 216 ? 18.562 69.253 21.438 1.00 21.71 216 LEU A N 1
ATOM 1640 C CA . LEU A 1 216 ? 17.535 68.817 20.495 1.00 22.26 216 LEU A CA 1
ATOM 1641 C C . LEU A 1 216 ? 17.307 69.852 19.380 1.00 22.23 216 LEU A C 1
ATOM 1642 O O . LEU A 1 216 ? 17.135 69.476 18.220 1.00 22.17 216 LEU A O 1
ATOM 1647 N N . GLN A 1 217 ? 17.349 71.142 19.719 1.00 22.26 217 GLN A N 1
ATOM 1648 C CA . GLN A 1 217 ? 17.064 72.214 18.756 1.00 22.72 217 GLN A CA 1
ATOM 1649 C C . GLN A 1 217 ? 18.228 72.513 17.813 1.00 22.50 217 GLN A C 1
ATOM 1650 O O . GLN A 1 217 ? 18.060 73.244 16.835 1.00 22.64 217 GLN A O 1
ATOM 1656 N N . ALA A 1 218 ? 19.406 71.961 18.092 1.00 22.23 218 ALA A N 1
ATOM 1657 C CA . ALA A 1 218 ? 20.521 72.067 17.152 1.00 22.20 218 ALA A CA 1
ATOM 1658 C C . ALA A 1 218 ? 20.200 71.351 15.833 1.00 22.30 218 ALA A C 1
ATOM 1659 O O . ALA A 1 218 ? 20.697 71.748 14.776 1.00 21.97 218 ALA A O 1
ATOM 1661 N N . ASN A 1 219 ? 19.377 70.303 15.896 1.00 22.35 219 ASN A N 1
ATOM 1662 C CA . ASN A 1 219 ? 19.080 69.482 14.717 1.00 22.45 219 ASN A CA 1
ATOM 1663 C C . ASN A 1 219 ? 18.353 70.198 13.570 1.00 21.92 219 ASN A C 1
ATOM 1664 O O . ASN A 1 219 ? 18.827 70.121 12.442 1.00 21.29 219 ASN A O 1
ATOM 1669 N N . PRO A 1 220 ? 17.217 70.861 13.808 1.00 21.30 220 PRO A N 1
ATOM 1670 C CA . PRO A 1 220 ? 16.580 71.652 12.741 1.00 20.80 220 PRO A CA 1
ATOM 1671 C C . PRO A 1 220 ? 17.469 72.732 12.110 1.00 19.84 220 PRO A C 1
ATOM 1672 O O . PRO A 1 220 ? 17.274 73.040 10.931 1.00 19.59 220 PRO A O 1
ATOM 1676 N N . ILE A 1 221 ? 18.404 73.309 12.865 1.00 19.13 221 ILE A N 1
ATOM 1677 C CA . ILE A 1 221 ? 19.321 74.305 12.297 1.00 18.67 221 ILE A CA 1
ATOM 1678 C C . ILE A 1 221 ? 20.213 73.616 11.258 1.00 18.06 221 ILE A C 1
ATOM 1679 O O . ILE A 1 221 ? 20.321 74.058 10.112 1.00 17.44 221 ILE A O 1
ATOM 1684 N N . LEU A 1 222 ? 20.845 72.517 11.651 1.00 17.90 222 LEU A N 1
ATOM 1685 C CA . LEU A 1 222 ? 21.782 71.858 10.745 1.00 18.13 222 LEU A CA 1
ATOM 1686 C C . LEU A 1 222 ? 21.068 71.203 9.557 1.00 17.54 222 LEU A C 1
ATOM 1687 O O . LEU A 1 222 ? 21.618 71.194 8.466 1.00 17.33 222 LEU A O 1
ATOM 1692 N N . GLU A 1 223 ? 19.850 70.693 9.748 1.00 17.69 223 GLU A N 1
ATOM 1693 C CA . GLU A 1 223 ? 19.078 70.126 8.630 1.00 17.78 223 GLU A CA 1
ATOM 1694 C C . GLU A 1 223 ? 18.621 71.210 7.638 1.00 17.23 223 GLU A C 1
ATOM 1695 O O . GLU A 1 223 ? 18.549 70.951 6.440 1.00 16.78 223 GLU A O 1
ATOM 1701 N N . ALA A 1 224 ? 18.325 72.423 8.110 1.00 16.52 224 ALA A N 1
ATOM 1702 C CA . ALA A 1 224 ? 17.919 73.501 7.195 1.00 15.91 224 ALA A CA 1
ATOM 1703 C C . ALA A 1 224 ? 19.046 73.913 6.246 1.00 15.50 224 ALA A C 1
ATOM 1704 O O . ALA A 1 224 ? 18.805 74.172 5.061 1.00 15.64 224 ALA A O 1
ATOM 1706 N N . PHE A 1 225 ? 20.274 73.956 6.761 1.00 14.98 225 PHE A N 1
ATOM 1707 C CA . PHE A 1 225 ? 21.439 74.364 5.977 1.00 14.85 225 PHE A CA 1
ATOM 1708 C C . PHE A 1 225 ? 22.180 73.170 5.318 1.00 14.58 225 PHE A C 1
ATOM 1709 O O . PHE A 1 225 ? 22.979 73.377 4.393 1.00 15.01 225 PHE A O 1
ATOM 1717 N N . GLY A 1 226 ? 21.902 71.937 5.768 1.00 13.81 226 GLY A N 1
ATOM 1718 C CA . GLY A 1 226 ? 22.658 70.751 5.338 1.00 13.52 226 GLY A CA 1
ATOM 1719 C C . GLY A 1 226 ? 21.897 69.625 4.633 1.00 13.12 226 GLY A C 1
ATOM 1720 O O . GLY A 1 226 ? 22.525 68.675 4.127 1.00 12.71 226 GLY A O 1
ATOM 1721 N N . ASN A 1 227 ? 20.566 69.706 4.596 1.00 12.96 227 ASN A N 1
ATOM 1722 C CA . ASN A 1 227 ? 19.739 68.694 3.927 1.00 12.99 227 ASN A CA 1
ATOM 1723 C C . ASN A 1 227 ? 19.040 69.262 2.685 1.00 13.44 227 ASN A C 1
ATOM 1724 O O . ASN A 1 227 ? 18.848 70.475 2.564 1.00 13.51 227 ASN A O 1
ATOM 1729 N N . ALA A 1 228 ? 18.667 68.375 1.762 1.00 13.57 228 ALA A N 1
ATOM 1730 C CA . ALA A 1 228 ? 18.009 68.769 0.514 1.00 13.21 228 ALA A CA 1
ATOM 1731 C C . ALA A 1 228 ? 17.202 67.614 -0.079 1.00 13.67 228 ALA A C 1
ATOM 1732 O O . ALA A 1 228 ? 17.492 66.442 0.180 1.00 12.79 228 ALA A O 1
ATOM 1734 N N . LYS A 1 229 ? 16.219 67.945 -0.920 1.00 13.22 229 LYS A N 1
ATOM 1735 C CA . LYS A 1 229 ? 15.487 66.926 -1.678 1.00 13.70 229 LYS A CA 1
ATOM 1736 C C . LYS A 1 229 ? 16.343 66.363 -2.809 1.00 13.70 229 LYS A C 1
ATOM 1737 O O . LYS A 1 229 ? 16.823 67.122 -3.651 1.00 14.35 229 LYS A O 1
ATOM 1743 N N . THR A 1 230 ? 16.537 65.042 -2.819 1.00 13.33 230 THR A N 1
ATOM 1744 C CA . THR A 1 230 ? 17.142 64.325 -3.945 1.00 13.41 230 THR A CA 1
ATOM 1745 C C . THR A 1 230 ? 16.135 63.330 -4.549 1.00 13.62 230 THR A C 1
ATOM 1746 O O . THR A 1 230 ? 15.032 63.178 -4.029 1.00 14.34 230 THR A O 1
ATOM 1750 N N . THR A 1 231 ? 16.528 62.631 -5.614 1.00 14.54 231 THR A N 1
ATOM 1751 C CA . THR A 1 231 ? 15.664 61.602 -6.217 1.00 15.32 231 THR A CA 1
ATOM 1752 C C . THR A 1 231 ? 15.441 60.382 -5.304 1.00 15.35 231 THR A C 1
ATOM 1753 O O . THR A 1 231 ? 14.504 59.601 -5.533 1.00 16.16 231 THR A O 1
ATOM 1757 N N . ARG A 1 232 ? 16.295 60.217 -4.293 1.00 14.66 232 ARG A N 1
ATOM 1758 C CA . ARG A 1 232 ? 16.232 59.055 -3.386 1.00 14.60 232 ARG A CA 1
ATOM 1759 C C . ARG A 1 232 ? 15.602 59.342 -2.012 1.00 14.23 232 ARG A C 1
ATOM 1760 O O . ARG A 1 232 ? 15.157 58.404 -1.336 1.00 14.32 232 ARG A O 1
ATOM 1775 N N . ASN A 1 233 ? 15.570 60.613 -1.594 1.00 13.28 233 ASN A N 1
ATOM 1776 C CA . ASN A 1 233 ? 15.100 60.998 -0.257 1.00 13.37 233 ASN A CA 1
ATOM 1777 C C . ASN A 1 233 ? 14.668 62.483 -0.226 1.00 13.39 233 ASN A C 1
ATOM 1778 O O . ASN A 1 233 ? 15.454 63.354 -0.577 1.00 12.68 233 ASN A O 1
ATOM 1783 N N . ASN A 1 234 ? 13.427 62.773 0.183 1.00 13.66 234 ASN A N 1
ATOM 1784 C CA . ASN A 1 234 ? 12.956 64.166 0.290 1.00 14.27 234 ASN A CA 1
ATOM 1785 C C . ASN A 1 234 ? 13.724 64.997 1.339 1.00 14.17 234 ASN A C 1
ATOM 1786 O O . ASN A 1 234 ? 13.730 66.239 1.283 1.00 13.78 234 ASN A O 1
ATOM 1791 N N . ASN A 1 235 ? 14.338 64.313 2.307 1.00 13.48 235 ASN A N 1
ATOM 1792 C CA . ASN A 1 235 ? 15.138 64.956 3.353 1.00 13.01 235 ASN A CA 1
ATOM 1793 C C . ASN A 1 235 ? 16.533 64.330 3.448 1.00 12.03 235 ASN A C 1
ATOM 1794 O O . ASN A 1 235 ? 16.981 63.939 4.528 1.00 12.55 235 ASN A O 1
ATOM 1799 N N . SER A 1 236 ? 17.218 64.244 2.314 1.00 11.55 236 SER A N 1
ATOM 1800 C CA . SER A 1 236 ? 18.556 63.660 2.263 1.00 10.96 236 SER A CA 1
ATOM 1801 C C . SER A 1 236 ? 19.604 64.509 2.995 1.00 11.10 236 SER A C 1
ATOM 1802 O O . SER A 1 236 ? 19.693 65.730 2.798 1.00 11.30 236 SER A O 1
ATOM 1805 N N . SER A 1 237 ? 20.396 63.849 3.839 1.00 11.07 237 SER A N 1
ATOM 1806 C CA . SER A 1 237 ? 21.575 64.468 4.459 1.00 11.09 237 SER A CA 1
ATOM 1807 C C . SER A 1 237 ? 22.681 64.671 3.415 1.00 11.57 237 SER A C 1
ATOM 1808 O O . SER A 1 237 ? 23.124 63.689 2.801 1.00 11.25 237 SER A O 1
ATOM 1811 N N . ARG A 1 238 ? 23.129 65.923 3.208 1.00 11.08 238 ARG A N 1
ATOM 1812 C CA . ARG A 1 238 ? 24.276 66.208 2.332 1.00 11.85 238 ARG A CA 1
ATOM 1813 C C . ARG A 1 238 ? 25.527 66.578 3.144 1.00 11.85 238 ARG A C 1
ATOM 1814 O O . ARG A 1 238 ? 26.390 67.350 2.695 1.00 11.75 238 ARG A O 1
ATOM 1822 N N . PHE A 1 239 ? 25.610 65.977 4.333 1.00 12.08 239 PHE A N 1
ATOM 1823 C CA . PHE A 1 239 ? 26.793 65.991 5.191 1.00 12.09 239 PHE A CA 1
ATOM 1824 C C . PHE A 1 239 ? 26.712 64.774 6.123 1.00 12.48 239 PHE A C 1
ATOM 1825 O O . PHE A 1 239 ? 25.623 64.189 6.318 1.00 12.15 239 PHE A O 1
ATOM 1833 N N . GLY A 1 240 ? 27.851 64.384 6.685 1.00 12.37 240 GLY A N 1
ATOM 1834 C CA . GLY A 1 240 ? 27.910 63.396 7.744 1.00 12.70 240 GLY A CA 1
ATOM 1835 C C . GLY A 1 240 ? 28.121 64.071 9.092 1.00 13.08 240 GLY A C 1
ATOM 1836 O O . GLY A 1 240 ? 28.632 65.197 9.161 1.00 12.99 240 GLY A O 1
ATOM 1837 N N . LYS A 1 241 ? 27.717 63.390 10.159 1.00 13.51 241 LYS A N 1
ATOM 1838 C CA . LYS A 1 241 ? 27.878 63.917 11.520 1.00 14.34 241 LYS A CA 1
ATOM 1839 C C . LYS A 1 241 ? 28.224 62.847 12.560 1.00 13.99 241 LYS A C 1
ATOM 1840 O O . LYS A 1 241 ? 27.780 61.691 12.462 1.00 12.98 241 LYS A O 1
ATOM 1846 N N . PHE A 1 242 ? 29.053 63.236 13.537 1.00 13.68 242 PHE A N 1
ATOM 1847 C CA . PHE A 1 242 ? 29.327 62.432 14.732 1.00 14.05 242 PHE A CA 1
ATOM 1848 C C . PHE A 1 242 ? 28.919 63.312 15.910 1.00 14.34 242 PHE A C 1
ATOM 1849 O O . PHE A 1 242 ? 29.495 64.396 16.118 1.00 15.16 242 PHE A O 1
ATOM 1857 N N . ILE A 1 243 ? 27.904 62.863 16.638 1.00 14.90 243 ILE A N 1
ATOM 1858 C CA . ILE A 1 243 ? 27.342 63.592 17.773 1.00 15.69 243 ILE A CA 1
ATOM 1859 C C . ILE A 1 243 ? 27.817 62.911 19.047 1.00 16.02 243 ILE A C 1
ATOM 1860 O O . ILE A 1 243 ? 27.526 61.746 19.263 1.00 15.42 243 ILE A O 1
ATOM 1865 N N . GLU A 1 244 ? 28.528 63.649 19.894 1.00 16.96 244 GLU A N 1
ATOM 1866 C CA . GLU A 1 244 ? 28.969 63.151 21.189 1.00 18.37 244 GLU A CA 1
ATOM 1867 C C . GLU A 1 244 ? 28.015 63.695 22.254 1.00 17.93 244 GLU A C 1
ATOM 1868 O O . GLU A 1 244 ? 27.935 64.912 22.431 1.00 18.48 244 GLU A O 1
ATOM 1874 N N . ILE A 1 245 ? 27.267 62.820 22.928 1.00 17.32 245 ILE A N 1
ATOM 1875 C CA . ILE A 1 245 ? 26.460 63.232 24.081 1.00 17.61 245 ILE A CA 1
ATOM 1876 C C . ILE A 1 245 ? 27.310 62.989 25.320 1.00 17.40 245 ILE A C 1
ATOM 1877 O O . ILE A 1 245 ? 27.764 61.866 25.549 1.00 17.19 245 ILE A O 1
ATOM 1886 N N . GLN A 1 246 ? 27.514 64.044 26.111 1.00 17.22 246 GLN A N 1
ATOM 1887 C CA . GLN A 1 246 ? 28.438 64.015 27.248 1.00 17.60 246 GLN A CA 1
ATOM 1888 C C . GLN A 1 246 ? 27.654 63.862 28.552 1.00 17.36 246 GLN A C 1
ATOM 1889 O O . GLN A 1 246 ? 26.557 64.415 28.686 1.00 17.42 246 GLN A O 1
ATOM 1895 N N . PHE A 1 247 ? 28.213 63.101 29.493 1.00 16.79 247 PHE A N 1
ATOM 1896 C CA . PHE A 1 247 ? 27.552 62.787 30.766 1.00 16.73 247 PHE A CA 1
ATOM 1897 C C . PHE A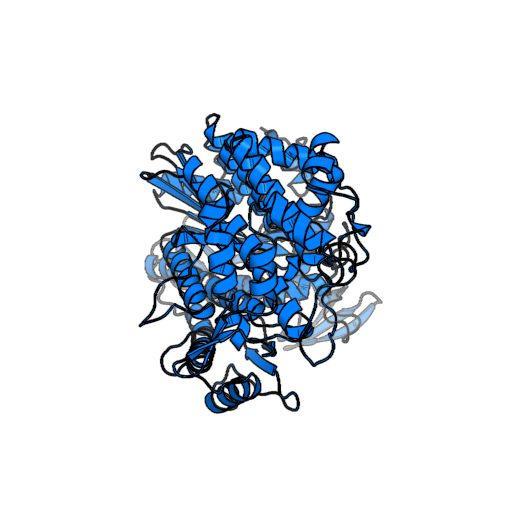 1 247 ? 28.488 63.054 31.937 1.00 17.02 247 PHE A C 1
ATOM 1898 O O . PHE A 1 247 ? 29.703 62.875 31.815 1.00 17.15 247 PHE A O 1
ATOM 1906 N N . ASN A 1 248 ? 27.925 63.453 33.078 1.00 17.15 248 ASN A N 1
ATOM 1907 C CA . ASN A 1 248 ? 28.686 63.463 34.333 1.00 17.17 248 ASN A CA 1
ATOM 1908 C C . ASN A 1 248 ? 28.779 62.053 34.946 1.00 16.77 248 ASN A C 1
ATOM 1909 O O . ASN A 1 248 ? 28.219 61.099 34.413 1.00 16.50 248 ASN A O 1
ATOM 1914 N N . SER A 1 249 ? 29.512 61.899 36.052 1.00 16.36 249 SER A N 1
ATOM 1915 C CA . SER A 1 249 ? 29.761 60.568 36.605 1.00 16.79 249 SER A CA 1
ATOM 1916 C C . SER A 1 249 ? 28.497 59.919 37.197 1.00 17.05 249 SER A C 1
ATOM 1917 O O . SER A 1 249 ? 28.452 58.707 37.393 1.00 17.42 249 SER A O 1
ATOM 1920 N N . ALA A 1 250 ? 27.493 60.744 37.498 1.00 16.94 250 ALA A N 1
ATOM 1921 C CA . ALA A 1 250 ? 26.190 60.280 37.987 1.00 18.11 250 ALA A CA 1
ATOM 1922 C C . ALA A 1 250 ? 25.269 59.773 36.860 1.00 18.87 250 ALA A C 1
ATOM 1923 O O . ALA A 1 250 ? 24.207 59.193 37.121 1.00 19.61 250 ALA A O 1
ATOM 1925 N N . GLY A 1 251 ? 25.670 59.996 35.611 1.00 19.25 251 GLY A N 1
ATOM 1926 C CA . GLY A 1 251 ? 24.907 59.545 34.459 1.00 19.84 251 GLY A CA 1
ATOM 1927 C C . GLY A 1 251 ? 23.942 60.561 33.865 1.00 20.23 251 GLY A C 1
ATOM 1928 O O . GLY A 1 251 ? 23.120 60.197 33.029 1.00 20.59 251 GLY A O 1
ATOM 1929 N N . PHE A 1 252 ? 24.033 61.825 34.268 1.00 20.75 252 PHE A N 1
ATOM 1930 C CA . PHE A 1 252 ? 23.191 62.883 33.694 1.00 21.77 252 PHE A CA 1
ATOM 1931 C C . PHE A 1 252 ? 23.880 63.622 32.546 1.00 20.94 252 PHE A C 1
ATOM 1932 O O . PHE A 1 252 ? 25.093 63.764 32.532 1.00 19.79 252 PHE A O 1
ATOM 1940 N N . ILE A 1 253 ? 23.100 64.111 31.586 1.00 20.86 253 ILE A N 1
ATOM 1941 C CA . ILE A 1 253 ? 23.667 64.870 30.472 1.00 21.23 253 ILE A CA 1
ATOM 1942 C C . ILE A 1 253 ? 24.308 66.172 30.957 1.00 21.30 253 ILE A C 1
ATOM 1943 O O . ILE A 1 253 ? 23.694 66.926 31.724 1.00 21.65 253 ILE A O 1
ATOM 1948 N N . SER A 1 254 ? 25.537 66.429 30.506 1.00 21.27 254 SER A N 1
ATOM 1949 C CA . SER A 1 254 ? 26.295 67.630 30.887 1.00 21.27 254 SER A CA 1
ATOM 1950 C C . SER A 1 254 ? 26.697 68.523 29.706 1.00 20.83 254 SER A C 1
ATOM 1951 O O . SER A 1 254 ? 27.136 69.660 29.909 1.00 21.06 254 SER A O 1
ATOM 1954 N N . GLY A 1 255 ? 26.537 68.022 28.481 1.00 19.87 255 GLY A N 1
ATOM 1955 C CA . GLY A 1 255 ? 26.909 68.761 27.285 1.00 19.23 255 GLY A CA 1
ATOM 1956 C C . GLY A 1 255 ? 26.802 67.917 26.020 1.00 18.61 255 GLY A C 1
ATOM 1957 O O . GLY A 1 255 ? 26.337 66.780 26.059 1.00 17.74 255 GLY A O 1
ATOM 1958 N N . ALA A 1 256 ? 27.221 68.494 24.900 1.00 18.58 256 ALA A N 1
ATOM 1959 C CA . ALA A 1 256 ? 27.309 67.772 23.622 1.00 18.56 256 ALA A CA 1
ATOM 1960 C C . ALA A 1 256 ? 28.276 68.471 22.666 1.00 18.67 256 ALA A C 1
ATOM 1961 O O . ALA A 1 256 ? 28.599 69.656 22.838 1.00 18.74 256 ALA A O 1
ATOM 1963 N N . SER A 1 257 ? 28.757 67.732 21.666 1.00 18.60 257 SER A N 1
ATOM 1964 C CA . SER A 1 257 ? 29.594 68.305 20.616 1.00 18.95 257 SER A CA 1
ATOM 1965 C C . SER A 1 257 ? 29.300 67.617 19.280 1.00 18.80 257 SER A C 1
ATOM 1966 O O . SER A 1 257 ? 28.977 66.429 19.256 1.00 19.72 257 SER A O 1
ATOM 1971 N N . ILE A 1 258 ? 29.398 68.372 18.190 1.00 18.22 258 ILE A N 1
ATOM 1972 C CA . ILE A 1 258 ? 29.113 67.867 16.848 1.00 17.99 258 ILE A CA 1
ATOM 1973 C C . ILE A 1 258 ? 30.314 68.110 15.923 1.00 17.48 258 ILE A C 1
ATOM 1974 O O . ILE A 1 258 ? 30.863 69.216 15.877 1.00 17.42 258 ILE A O 1
ATOM 1979 N N . GLN A 1 259 ? 30.711 67.066 15.196 1.00 16.80 259 GLN A N 1
ATOM 1980 C CA . GLN A 1 259 ? 31.682 67.149 14.108 1.00 17.28 259 GLN A CA 1
ATOM 1981 C C . GLN A 1 259 ? 30.925 66.922 12.791 1.00 16.32 259 GLN A C 1
ATOM 1982 O O . GLN A 1 259 ? 30.087 66.024 12.717 1.00 15.31 259 GLN A O 1
ATOM 1988 N N . SER A 1 260 ? 31.229 67.719 11.768 1.00 15.58 260 SER A N 1
ATOM 1989 C CA . SER A 1 260 ? 30.619 67.550 10.440 1.00 15.49 260 SER A CA 1
ATOM 1990 C C . SER A 1 260 ? 31.651 67.132 9.377 1.00 14.90 260 SER A C 1
ATOM 1991 O O . SER A 1 260 ? 32.831 67.484 9.474 1.00 14.60 260 SER A O 1
ATOM 1994 N N . TYR A 1 261 ? 31.182 66.397 8.361 1.00 13.92 261 TYR A N 1
ATOM 1995 C CA . TYR A 1 261 ? 32.040 65.769 7.339 1.00 13.82 261 TYR A CA 1
ATOM 1996 C C . TYR A 1 261 ? 31.399 65.874 5.947 1.00 13.46 261 TYR A C 1
ATOM 1997 O O . TYR A 1 261 ? 30.185 65.707 5.808 1.00 13.20 261 TYR A O 1
ATOM 2006 N N . LEU A 1 262 ? 32.212 66.151 4.927 1.00 13.51 262 LEU A N 1
ATOM 2007 C CA . LEU A 1 262 ? 31.802 65.999 3.517 1.00 14.03 262 LEU A CA 1
ATOM 2008 C C . LEU A 1 262 ? 30.486 66.718 3.106 1.00 13.89 262 LEU A C 1
ATOM 2009 O O . LEU A 1 262 ? 29.606 66.116 2.466 1.00 13.09 262 LEU A O 1
ATOM 2014 N N . LEU A 1 263 ? 30.364 68.003 3.458 1.00 13.61 263 LEU A N 1
ATOM 2015 C CA . LEU A 1 263 ? 29.256 68.846 2.982 1.00 14.02 263 LEU A CA 1
ATOM 2016 C C . LEU A 1 263 ? 29.328 69.008 1.459 1.00 14.32 263 LEU A C 1
ATOM 2017 O O . LEU A 1 263 ? 30.393 69.319 0.921 1.00 14.26 263 LEU A O 1
ATOM 2022 N N . GLU A 1 264 ? 28.195 68.821 0.778 1.00 14.56 264 GLU A N 1
ATOM 2023 C CA . GLU A 1 264 ? 28.128 68.874 -0.688 1.00 14.87 264 GLU A CA 1
ATOM 2024 C C . GLU A 1 264 ? 27.978 70.330 -1.163 1.00 14.93 264 GLU A C 1
ATOM 2025 O O . GLU A 1 264 ? 26.883 70.776 -1.502 1.00 14.57 264 GLU A O 1
ATOM 2031 N N . LYS A 1 265 ? 29.091 71.069 -1.196 1.00 15.42 265 LYS A N 1
ATOM 2032 C CA . LYS A 1 265 ? 29.053 72.501 -1.535 1.00 16.06 265 LYS A CA 1
ATOM 2033 C C . LYS A 1 265 ? 28.588 72.746 -2.979 1.00 16.14 265 LYS A C 1
ATOM 2034 O O . LYS A 1 265 ? 27.997 73.788 -3.277 1.00 16.02 265 LYS A O 1
ATOM 2040 N N . SER A 1 266 ? 28.831 71.776 -3.856 1.00 16.27 266 SER A N 1
ATOM 2041 C CA . SER A 1 266 ? 28.438 71.863 -5.266 1.00 16.82 266 SER A CA 1
ATOM 2042 C C . SER A 1 266 ? 26.934 72.051 -5.487 1.00 16.41 266 SER A C 1
ATOM 2043 O O . SER A 1 266 ? 26.522 72.604 -6.511 1.00 16.71 266 SER A O 1
ATOM 2046 N N . ARG A 1 267 ? 26.117 71.589 -4.541 1.00 15.40 267 ARG A N 1
ATOM 2047 C CA . ARG A 1 267 ? 24.659 71.712 -4.640 1.00 15.56 267 ARG A CA 1
ATOM 2048 C C . ARG A 1 267 ? 24.156 73.168 -4.632 1.00 15.70 267 ARG A C 1
ATOM 2049 O O . ARG A 1 267 ? 23.090 73.454 -5.170 1.00 15.62 267 ARG A O 1
ATOM 2057 N N . VAL A 1 268 ? 24.923 74.088 -4.045 1.00 15.92 268 VAL A N 1
ATOM 2058 C CA . VAL A 1 268 ? 24.501 75.498 -3.990 1.00 16.41 268 VAL A CA 1
ATOM 2059 C C . VAL A 1 268 ? 24.372 76.093 -5.400 1.00 16.97 268 VAL A C 1
ATOM 2060 O O . VAL A 1 268 ? 23.500 76.928 -5.647 1.00 17.59 268 VAL A O 1
ATOM 2064 N N . VAL A 1 269 ? 25.222 75.645 -6.319 1.00 17.55 269 VAL A N 1
ATOM 2065 C CA . VAL A 1 269 ? 25.290 76.207 -7.674 1.00 18.43 269 VAL A CA 1
ATOM 2066 C C . VAL A 1 269 ? 24.696 75.328 -8.801 1.00 19.01 269 VAL A C 1
ATOM 2067 O O . VAL A 1 269 ? 24.493 75.822 -9.919 1.00 19.09 269 VAL A O 1
ATOM 2071 N N . PHE A 1 270 ? 24.415 74.050 -8.514 1.00 19.05 270 PHE A N 1
ATOM 2072 C CA . PHE A 1 270 ? 23.847 73.117 -9.502 1.00 19.57 270 PHE A CA 1
ATOM 2073 C C . PHE A 1 270 ? 22.968 72.031 -8.853 1.00 19.09 270 PHE A C 1
ATOM 2074 O O . PHE A 1 270 ? 23.368 71.430 -7.858 1.00 18.31 270 PHE A O 1
ATOM 2082 N N . GLN A 1 271 ? 21.791 71.773 -9.432 1.00 18.87 271 GLN A N 1
ATOM 2083 C CA . GLN A 1 271 ? 20.936 70.653 -9.000 1.00 19.03 271 GLN A CA 1
ATOM 2084 C C . GLN A 1 271 ? 20.387 69.873 -10.206 1.00 19.51 271 GLN A C 1
ATOM 2085 O O . GLN A 1 271 ? 19.944 70.482 -11.191 1.00 19.81 271 GLN A O 1
ATOM 2091 N N . SER A 1 272 ? 20.409 68.538 -10.122 1.00 19.91 272 SER A N 1
ATOM 2092 C CA . SER A 1 272 ? 19.890 67.675 -11.197 1.00 20.10 272 SER A CA 1
ATOM 2093 C C . SER A 1 272 ? 18.362 67.771 -11.291 1.00 19.99 272 SER A C 1
ATOM 2094 O O . SER A 1 272 ? 17.696 68.211 -10.356 1.00 19.18 272 SER A O 1
ATOM 2099 N N . GLU A 1 273 ? 17.815 67.327 -12.426 1.00 20.37 273 GLU A N 1
ATOM 2100 C CA . GLU A 1 273 ? 16.385 67.402 -12.686 1.00 20.66 273 GLU A CA 1
ATOM 2101 C C . GLU A 1 273 ? 15.579 66.768 -11.537 1.00 20.26 273 GLU A C 1
ATOM 2102 O O . GLU A 1 273 ? 15.889 65.664 -11.088 1.00 20.36 273 GLU A O 1
ATOM 2108 N N . THR A 1 274 ? 14.560 67.494 -11.087 1.00 19.46 274 THR A N 1
ATOM 2109 C CA . THR A 1 274 ? 13.640 67.118 -9.999 1.00 19.31 274 THR A CA 1
ATOM 2110 C C . THR A 1 274 ? 14.162 67.309 -8.564 1.00 18.33 274 THR A C 1
ATOM 2111 O O . THR A 1 274 ? 13.376 67.241 -7.632 1.00 18.07 274 THR A O 1
ATOM 2115 N N . GLU A 1 275 ? 15.452 67.573 -8.387 1.00 17.58 275 GLU A N 1
ATOM 2116 C CA . GLU A 1 275 ? 16.013 67.837 -7.049 1.00 17.08 275 GLU A CA 1
ATOM 2117 C C . GLU A 1 275 ? 15.905 69.326 -6.626 1.00 16.86 275 GLU A C 1
ATOM 2118 O O . GLU A 1 275 ? 15.542 70.176 -7.439 1.00 17.97 275 GLU A O 1
ATOM 2124 N N . ARG A 1 276 ? 16.197 69.631 -5.356 1.00 15.81 276 ARG A N 1
ATOM 2125 C CA . ARG A 1 276 ? 16.266 71.017 -4.856 1.00 15.24 276 ARG A CA 1
ATOM 2126 C C . ARG A 1 276 ? 17.656 71.360 -4.313 1.00 15.02 276 ARG A C 1
ATOM 2127 O O . ARG A 1 276 ? 18.465 70.466 -4.043 1.00 14.38 276 ARG A O 1
ATOM 2135 N N . ASN A 1 277 ? 17.906 72.667 -4.172 1.00 14.93 277 ASN A N 1
ATOM 2136 C CA . ASN A 1 277 ? 18.983 73.234 -3.347 1.00 14.67 277 ASN A CA 1
ATOM 2137 C C . ASN A 1 277 ? 18.688 72.952 -1.867 1.00 14.77 277 ASN A C 1
ATOM 2138 O O . ASN A 1 277 ? 17.673 72.324 -1.526 1.00 14.52 277 ASN A O 1
ATOM 2143 N N . TYR A 1 278 ? 19.569 73.417 -0.986 1.00 14.76 278 TYR A N 1
ATOM 2144 C CA . TYR A 1 278 ? 19.378 73.300 0.456 1.00 14.71 278 TYR A CA 1
ATOM 2145 C C . TYR A 1 278 ? 18.063 73.931 0.915 1.00 15.39 278 TYR A C 1
ATOM 2146 O O . TYR A 1 278 ? 17.634 74.969 0.378 1.00 14.83 278 TYR A O 1
ATOM 2155 N N . HIS A 1 279 ? 17.426 73.296 1.902 1.00 15.48 279 HIS A N 1
ATOM 2156 C CA . HIS A 1 279 ? 16.092 73.697 2.366 1.00 15.88 279 HIS A CA 1
ATOM 2157 C C . HIS A 1 279 ? 16.020 75.214 2.683 1.00 16.40 279 HIS A C 1
ATOM 2158 O O . HIS A 1 279 ? 15.015 75.863 2.367 1.00 17.08 279 HIS A O 1
ATOM 2165 N N . ILE A 1 280 ? 17.065 75.763 3.312 1.00 16.41 280 ILE A N 1
ATOM 2166 C CA . ILE A 1 280 ? 17.043 77.153 3.824 1.00 17.03 280 ILE A CA 1
ATOM 2167 C C . ILE A 1 280 ? 16.700 78.216 2.771 1.00 17.32 280 ILE A C 1
ATOM 2168 O O . ILE A 1 280 ? 16.025 79.205 3.092 1.00 17.79 280 ILE A O 1
ATOM 2173 N N . PHE A 1 281 ? 17.129 78.029 1.525 1.00 17.65 281 PHE A N 1
ATOM 2174 C CA . PHE A 1 281 ? 16.836 79.029 0.484 1.00 18.01 281 PHE A CA 1
ATOM 2175 C C . PHE A 1 281 ? 15.327 79.200 0.269 1.00 18.89 281 PHE A C 1
ATOM 2176 O O . PHE A 1 281 ? 14.827 80.327 0.135 1.00 19.37 281 PHE A O 1
ATOM 2184 N N . TYR A 1 282 ? 14.608 78.084 0.253 1.00 19.24 282 TYR A N 1
ATOM 2185 C CA . TYR A 1 282 ? 13.160 78.086 0.044 1.00 19.68 282 TYR A CA 1
ATOM 2186 C C . TYR A 1 282 ? 12.427 78.573 1.293 1.00 20.29 282 TYR A C 1
ATOM 2187 O O . TYR A 1 282 ? 11.378 79.219 1.187 1.00 20.87 282 TYR A O 1
ATOM 2196 N N . GLN A 1 283 ? 12.979 78.270 2.469 1.00 20.67 283 GLN A N 1
ATOM 2197 C CA . GLN A 1 283 ? 12.430 78.742 3.740 1.00 21.09 283 GLN A CA 1
ATOM 2198 C C . GLN A 1 283 ? 12.483 80.279 3.831 1.00 21.74 283 GLN A C 1
ATOM 2199 O O . GLN A 1 283 ? 11.494 80.904 4.218 1.00 21.95 283 GLN A O 1
ATOM 2205 N N . LEU A 1 284 ? 13.616 80.882 3.470 1.00 22.40 284 LEU A N 1
ATOM 2206 C CA . LEU A 1 284 ? 13.770 82.350 3.535 1.00 23.03 284 LEU A CA 1
ATOM 2207 C C . LEU A 1 284 ? 12.801 83.056 2.586 1.00 23.53 284 LEU A C 1
ATOM 2208 O O . LEU A 1 284 ? 12.100 83.981 2.994 1.00 24.34 284 LEU A O 1
ATOM 2213 N N . LEU A 1 285 ? 12.754 82.627 1.330 1.00 24.02 285 LEU A N 1
ATOM 2214 C CA . LEU A 1 285 ? 11.890 83.286 0.339 1.00 24.80 285 LEU A CA 1
ATOM 2215 C C . LEU A 1 285 ? 10.392 83.146 0.650 1.00 25.75 285 LEU A C 1
ATOM 2216 O O . LEU A 1 285 ? 9.605 84.053 0.345 1.00 26.20 285 LEU A O 1
ATOM 2221 N N . ALA A 1 286 ? 10.000 82.026 1.257 1.00 26.56 286 ALA A N 1
ATOM 2222 C CA . ALA A 1 286 ? 8.599 81.771 1.596 1.00 27.47 286 ALA A CA 1
ATOM 2223 C C . ALA A 1 286 ? 8.168 82.421 2.920 1.00 28.43 286 ALA A C 1
ATOM 2224 O O . ALA A 1 286 ? 6.991 82.767 3.085 1.00 28.75 286 ALA A O 1
ATOM 2226 N N . GLY A 1 287 ? 9.110 82.603 3.845 1.00 29.34 287 GLY A N 1
ATOM 2227 C CA . GLY A 1 287 ? 8.797 82.973 5.221 1.00 30.39 287 GLY A CA 1
ATOM 2228 C C . GLY A 1 287 ? 9.184 84.373 5.682 1.00 31.46 287 GLY A C 1
ATOM 2229 O O . GLY A 1 287 ? 8.799 84.782 6.780 1.00 31.59 287 GLY A O 1
ATOM 2230 N N . ALA A 1 288 ? 9.933 85.112 4.869 1.00 32.93 288 ALA A N 1
ATOM 2231 C CA . ALA A 1 288 ? 10.380 86.455 5.248 1.00 34.26 288 ALA A CA 1
ATOM 2232 C C . ALA A 1 288 ? 9.209 87.450 5.266 1.00 35.76 288 ALA A C 1
ATOM 2233 O O . ALA A 1 288 ? 8.238 87.278 4.538 1.00 35.63 288 ALA A O 1
ATOM 2235 N N . THR A 1 289 ? 9.319 88.484 6.098 1.00 37.89 289 THR A N 1
ATOM 2236 C CA . THR A 1 289 ? 8.302 89.544 6.182 1.00 39.65 289 THR A CA 1
ATOM 2237 C C . THR A 1 289 ? 8.413 90.494 4.995 1.00 40.84 289 THR A C 1
ATOM 2238 O O . THR A 1 289 ? 9.331 90.377 4.184 1.00 40.99 289 THR A O 1
ATOM 2242 N N . ALA A 1 290 ? 7.472 91.434 4.901 1.00 42.16 290 ALA A N 1
ATOM 2243 C CA . ALA A 1 290 ? 7.497 92.463 3.860 1.00 43.04 290 ALA A CA 1
ATOM 2244 C C . ALA A 1 290 ? 8.722 93.366 3.997 1.00 43.66 290 ALA A C 1
ATOM 2245 O O . ALA A 1 290 ? 9.353 93.718 3.000 1.00 43.86 290 ALA A O 1
ATOM 2247 N N . GLU A 1 291 ? 9.052 93.732 5.234 1.00 44.38 291 GLU A N 1
ATOM 2248 C CA . GLU A 1 291 ? 10.202 94.593 5.514 1.00 44.85 291 GLU A CA 1
ATOM 2249 C C . GLU A 1 291 ? 11.516 93.881 5.218 1.00 45.15 291 GLU A C 1
ATOM 2250 O O . GLU A 1 291 ? 12.428 94.472 4.637 1.00 45.23 291 GLU A O 1
ATOM 2252 N N . GLU A 1 292 ? 11.607 92.617 5.634 1.00 45.22 292 GLU A N 1
ATOM 2253 C CA . GLU A 1 292 ? 12.779 91.787 5.365 1.00 45.32 292 GLU A CA 1
ATOM 2254 C C . GLU A 1 292 ? 13.008 91.631 3.865 1.00 44.67 292 GLU A C 1
ATOM 2255 O O . GLU A 1 292 ? 14.145 91.670 3.402 1.00 44.63 292 GLU A O 1
ATOM 2261 N N . LYS A 1 293 ? 11.920 91.469 3.115 1.00 44.03 293 LYS A N 1
ATOM 2262 C CA . LYS A 1 293 ? 11.984 91.274 1.666 1.00 43.72 293 LYS A CA 1
ATOM 2263 C C . LYS A 1 293 ? 12.565 92.487 0.938 1.00 43.02 293 LYS A C 1
ATOM 2264 O O . LYS A 1 293 ? 13.385 92.329 0.041 1.00 42.66 293 LYS A O 1
ATOM 2270 N N . LYS A 1 294 ? 12.147 93.693 1.321 1.00 42.14 294 LYS A N 1
ATOM 2271 C CA . LYS A 1 294 ? 12.637 94.903 0.655 1.00 41.67 294 LYS A CA 1
ATOM 2272 C C . LYS A 1 294 ? 14.065 95.243 1.092 1.00 40.31 294 LYS A C 1
ATOM 2273 O O . LYS A 1 294 ? 14.870 95.697 0.283 1.00 40.39 294 LYS A O 1
ATOM 2279 N N . ALA A 1 295 ? 14.377 95.006 2.363 1.00 38.89 295 ALA A N 1
ATOM 2280 C CA . ALA A 1 295 ? 15.727 95.216 2.883 1.00 37.74 295 ALA A CA 1
ATOM 2281 C C . ALA A 1 295 ? 16.760 94.301 2.209 1.00 36.81 295 ALA A C 1
ATOM 2282 O O . ALA A 1 295 ? 17.910 94.697 2.022 1.00 36.61 295 ALA A O 1
ATOM 2284 N N . LEU A 1 296 ? 16.339 93.090 1.839 1.00 35.52 296 LEU A N 1
ATOM 2285 C CA . LEU A 1 296 ? 17.230 92.091 1.243 1.00 34.86 296 LEU A CA 1
ATOM 2286 C C . LEU A 1 296 ? 17.089 91.987 -0.284 1.00 34.57 296 LEU A C 1
ATOM 2287 O O . LEU A 1 296 ? 17.797 91.198 -0.917 1.00 34.07 296 LEU A O 1
ATOM 2292 N N . HIS A 1 297 ? 16.184 92.781 -0.864 1.00 34.19 297 HIS A N 1
ATOM 2293 C CA . HIS A 1 297 ? 15.903 92.780 -2.307 1.00 34.28 297 HIS A CA 1
ATOM 2294 C C . HIS A 1 297 ? 15.463 91.404 -2.849 1.00 33.74 297 HIS A C 1
ATOM 2295 O O . HIS A 1 297 ? 15.898 90.981 -3.921 1.00 33.46 297 HIS A O 1
ATOM 2302 N N . LEU A 1 298 ? 14.583 90.725 -2.119 1.00 33.53 298 LEU A N 1
ATOM 2303 C CA . LEU A 1 298 ? 14.139 89.375 -2.482 1.00 33.49 298 LEU A CA 1
ATOM 2304 C C . LEU A 1 298 ? 12.938 89.362 -3.430 1.00 33.33 298 LEU A C 1
ATOM 2305 O O . LEU A 1 298 ? 12.187 90.333 -3.521 1.00 33.80 298 LEU A O 1
ATOM 2310 N N . ALA A 1 299 ? 12.780 88.242 -4.129 1.00 32.86 299 ALA A N 1
ATOM 2311 C CA . ALA A 1 299 ? 11.571 87.915 -4.885 1.00 32.46 299 ALA A CA 1
ATOM 2312 C C . ALA A 1 299 ? 11.303 86.397 -4.748 1.00 31.84 299 ALA A C 1
ATOM 2313 O O . ALA A 1 299 ? 11.765 85.784 -3.782 1.00 31.76 299 ALA A O 1
ATOM 2315 N N . GLY A 1 300 ? 10.562 85.793 -5.679 1.00 30.77 300 GLY A N 1
ATOM 2316 C CA . GLY A 1 300 ? 10.282 84.357 -5.636 1.00 29.88 300 GLY A CA 1
ATOM 2317 C C . GLY A 1 300 ? 11.440 83.496 -6.129 1.00 29.01 300 GLY A C 1
ATOM 2318 O O . GLY A 1 300 ? 12.358 84.013 -6.757 1.00 28.39 300 GLY A O 1
ATOM 2319 N N . PRO A 1 301 ? 11.410 82.185 -5.864 1.00 28.37 301 PRO A N 1
ATOM 2320 C CA . PRO A 1 301 ? 12.493 81.287 -6.306 1.00 27.96 301 PRO A CA 1
ATOM 2321 C C . PRO A 1 301 ? 12.676 81.218 -7.830 1.00 27.68 301 PRO A C 1
ATOM 2322 O O . PRO A 1 301 ? 13.783 80.972 -8.306 1.00 27.08 301 PRO A O 1
ATOM 2326 N N . GLU A 1 302 ? 11.596 81.441 -8.576 1.00 27.67 302 GLU A N 1
ATOM 2327 C CA . GLU A 1 302 ? 11.635 81.474 -10.038 1.00 27.73 302 GLU A CA 1
ATOM 2328 C C . GLU A 1 302 ? 12.545 82.567 -10.630 1.00 27.19 302 GLU A C 1
ATOM 2329 O O . GLU A 1 302 ? 12.972 82.453 -11.778 1.00 27.01 302 GLU A O 1
ATOM 2335 N N . SER A 1 303 ? 12.838 83.608 -9.848 1.00 26.69 303 SER A N 1
ATOM 2336 C CA . SER A 1 303 ? 13.666 84.737 -10.298 1.00 26.32 303 SER A CA 1
ATOM 2337 C C . SER A 1 303 ? 15.175 84.578 -10.019 1.00 25.76 303 SER A C 1
ATOM 2338 O O . SER A 1 303 ? 15.952 85.499 -10.293 1.00 25.36 303 SER A O 1
ATOM 2343 N N . PHE A 1 304 ? 15.590 83.422 -9.492 1.00 24.28 304 PHE A N 1
ATOM 2344 C CA . PHE A 1 304 ? 16.992 83.187 -9.130 1.00 23.29 304 PHE A CA 1
ATOM 2345 C C . PHE A 1 304 ? 17.554 81.956 -9.848 1.00 22.64 304 PHE A C 1
ATOM 2346 O O . PHE A 1 304 ? 16.985 80.868 -9.747 1.00 22.36 304 PHE A O 1
ATOM 2354 N N . ASN A 1 305 ? 18.660 82.142 -10.573 1.00 21.81 305 ASN A N 1
ATOM 2355 C CA . ASN A 1 305 ? 19.315 81.080 -11.341 1.00 21.37 305 ASN A CA 1
ATOM 2356 C C . ASN A 1 305 ? 19.655 79.842 -10.499 1.00 20.56 305 ASN A C 1
ATOM 2357 O O . ASN A 1 305 ? 19.571 78.716 -10.994 1.00 19.59 305 ASN A O 1
ATOM 2362 N N . TYR A 1 306 ? 20.029 80.053 -9.239 1.00 19.86 306 TYR A N 1
ATOM 2363 C CA . TYR A 1 306 ? 20.409 78.939 -8.353 1.00 19.40 306 TYR A CA 1
ATOM 2364 C C . TYR A 1 306 ? 19.213 78.111 -7.829 1.00 19.91 306 TYR A C 1
ATOM 2365 O O . TYR A 1 306 ? 19.416 77.093 -7.154 1.00 19.33 306 TYR A O 1
ATOM 2374 N N . LEU A 1 307 ? 17.983 78.532 -8.145 1.00 20.08 307 LEU A N 1
ATOM 2375 C CA . LEU A 1 307 ? 16.756 77.845 -7.711 1.00 20.63 307 LEU A CA 1
ATOM 2376 C C . LEU A 1 307 ? 15.748 77.546 -8.838 1.00 21.31 307 LEU A C 1
ATOM 2377 O O . LEU A 1 307 ? 14.727 76.885 -8.590 1.00 21.09 307 LEU A O 1
ATOM 2382 N N . ASN A 1 308 ? 16.025 77.995 -10.062 1.00 22.07 308 ASN A N 1
ATOM 2383 C CA . ASN A 1 308 ? 15.034 77.913 -11.144 1.00 23.17 308 ASN A CA 1
ATOM 2384 C C . ASN A 1 308 ? 15.393 76.985 -12.318 1.00 23.91 308 ASN A C 1
ATOM 2385 O O . ASN A 1 308 ? 14.773 77.081 -13.383 1.00 24.73 308 ASN A O 1
ATOM 2390 N N . GLN A 1 309 ? 16.350 76.072 -12.123 1.00 24.41 309 GLN A N 1
ATOM 2391 C CA . GLN A 1 309 ? 16.832 75.203 -13.200 1.00 25.08 309 GLN A CA 1
ATOM 2392 C C . GLN A 1 309 ? 16.407 73.721 -13.112 1.00 24.17 309 GLN A C 1
ATOM 2393 O O . GLN A 1 309 ? 16.335 73.036 -14.141 1.00 23.83 309 GLN A O 1
ATOM 2399 N N . SER A 1 310 ? 16.116 73.230 -11.911 1.00 23.10 310 SER A N 1
ATOM 2400 C CA . SER A 1 310 ? 15.793 71.808 -11.720 1.00 22.53 310 SER A CA 1
ATOM 2401 C C . SER A 1 310 ? 14.342 71.444 -12.050 1.00 22.78 310 SER A C 1
ATOM 2402 O O . SER A 1 310 ? 14.026 70.268 -12.259 1.00 22.18 310 SER A O 1
ATOM 2405 N N . GLY A 1 311 ? 13.465 72.443 -12.073 1.00 23.33 311 GLY A N 1
ATOM 2406 C CA . GLY A 1 311 ? 12.043 72.226 -12.274 1.00 23.77 311 GLY A CA 1
ATOM 2407 C C . GLY A 1 311 ? 11.250 71.904 -11.014 1.00 24.06 311 GLY A C 1
ATOM 2408 O O . GLY A 1 311 ? 10.042 71.674 -11.102 1.00 24.72 311 GLY A O 1
ATOM 2409 N N . CYS A 1 312 ? 11.911 71.895 -9.850 1.00 23.50 312 CYS A N 1
ATOM 2410 C CA . CYS A 1 312 ? 11.265 71.615 -8.567 1.00 23.40 312 CYS A CA 1
ATOM 2411 C C . CYS A 1 312 ? 11.610 72.700 -7.538 1.00 23.66 312 CYS A C 1
ATOM 2412 O O . CYS A 1 312 ? 12.788 72.920 -7.227 1.00 23.26 312 CYS A O 1
ATOM 2415 N N . VAL A 1 313 ? 10.582 73.370 -7.016 1.00 23.94 313 VAL A N 1
ATOM 2416 C CA . VAL A 1 313 ? 10.742 74.343 -5.933 1.00 24.39 313 VAL A CA 1
ATOM 2417 C C . VAL A 1 313 ? 9.979 73.983 -4.647 1.00 24.78 313 VAL A C 1
ATOM 2418 O O . VAL A 1 313 ? 10.063 74.710 -3.663 1.00 24.47 313 VAL A O 1
ATOM 2422 N N . ASP A 1 314 ? 9.258 72.859 -4.635 1.00 25.87 314 ASP A N 1
ATOM 2423 C CA . ASP A 1 314 ? 8.557 72.427 -3.419 1.00 26.82 314 ASP A CA 1
ATOM 2424 C C . ASP A 1 314 ? 8.518 70.903 -3.237 1.00 26.30 314 ASP A C 1
ATOM 2425 O O . ASP A 1 314 ? 8.715 70.149 -4.183 1.00 26.33 314 ASP A O 1
ATOM 2430 N N . ILE A 1 315 ? 8.277 70.482 -1.999 1.00 26.11 315 ILE A N 1
ATOM 2431 C CA . ILE A 1 315 ? 8.248 69.073 -1.596 1.00 26.24 315 ILE A CA 1
ATOM 2432 C C . ILE A 1 315 ? 6.835 68.725 -1.119 1.00 27.26 315 ILE A C 1
ATOM 2433 O O . ILE A 1 315 ? 6.225 69.492 -0.378 1.00 27.35 315 ILE A O 1
ATOM 2438 N N . LYS A 1 316 ? 6.328 67.562 -1.521 1.00 28.62 316 LYS A N 1
ATOM 2439 C CA . LYS A 1 316 ? 4.982 67.132 -1.119 1.00 29.34 316 LYS A CA 1
ATOM 2440 C C . LYS A 1 316 ? 4.915 66.950 0.392 1.00 29.41 316 LYS A C 1
ATOM 2441 O O . LYS A 1 316 ? 5.781 66.303 0.987 1.00 30.12 316 LYS A O 1
ATOM 2443 N N . GLY A 1 317 ? 3.903 67.551 1.012 1.00 29.46 317 GLY A N 1
ATOM 2444 C CA . GLY A 1 317 ? 3.706 67.454 2.448 1.00 29.07 317 GLY A CA 1
ATOM 2445 C C . GLY A 1 317 ? 4.524 68.407 3.308 1.00 28.77 317 GLY A C 1
ATOM 2446 O O . GLY A 1 317 ? 4.424 68.345 4.533 1.00 29.22 317 GLY A O 1
ATOM 2447 N N . VAL A 1 318 ? 5.309 69.289 2.683 1.00 27.60 318 VAL A N 1
ATOM 2448 C CA . VAL A 1 318 ? 6.179 70.229 3.395 1.00 26.92 318 VAL A CA 1
ATOM 2449 C C . VAL A 1 318 ? 5.815 71.687 3.092 1.00 26.30 318 VAL A C 1
ATOM 2450 O O . VAL A 1 318 ? 5.710 72.073 1.931 1.00 26.26 318 VAL A O 1
ATOM 2454 N N . SER A 1 319 ? 5.651 72.484 4.148 1.00 25.73 319 SER A N 1
ATOM 2455 C CA . SER A 1 319 ? 5.448 73.932 4.045 1.00 25.40 319 SER A CA 1
ATOM 2456 C C . SER A 1 319 ? 6.738 74.660 4.406 1.00 24.82 319 SER A C 1
ATOM 2457 O O . SER A 1 319 ? 7.141 74.669 5.564 1.00 24.67 319 SER A O 1
ATOM 2460 N N . ASP A 1 320 ? 7.378 75.281 3.425 1.00 24.53 320 ASP A N 1
ATOM 2461 C CA . ASP A 1 320 ? 8.642 75.976 3.665 1.00 24.25 320 ASP A CA 1
ATOM 2462 C C . ASP A 1 320 ? 8.502 77.197 4.586 1.00 24.65 320 ASP A C 1
ATOM 2463 O O . ASP A 1 320 ? 9.431 77.520 5.311 1.00 24.04 320 ASP A O 1
ATOM 2468 N N . SER A 1 321 ? 7.351 77.872 4.571 1.00 25.23 321 SER A N 1
ATOM 2469 C CA . SER A 1 321 ? 7.156 79.021 5.464 1.00 25.83 321 SER A CA 1
ATOM 2470 C C . SER A 1 321 ? 7.034 78.576 6.925 1.00 25.81 321 SER A C 1
ATOM 2471 O O . SER A 1 321 ? 7.590 79.216 7.808 1.00 25.68 321 SER A O 1
ATOM 2474 N N . GLU A 1 322 ? 6.317 77.481 7.171 1.00 26.35 322 GLU A N 1
ATOM 2475 C CA . GLU A 1 322 ? 6.217 76.899 8.514 1.00 27.15 322 GLU A CA 1
ATOM 2476 C C . GLU A 1 322 ? 7.567 76.382 9.014 1.00 26.67 322 GLU A C 1
ATOM 2477 O O . GLU A 1 322 ? 7.890 76.525 10.193 1.00 26.60 322 GLU A O 1
ATOM 2483 N N . GLU A 1 323 ? 8.355 75.787 8.120 1.00 26.08 323 GLU A N 1
ATOM 2484 C CA . GLU A 1 323 ? 9.683 75.301 8.488 1.00 25.80 323 GLU A CA 1
ATOM 2485 C C . GLU A 1 323 ? 10.625 76.465 8.831 1.00 25.36 323 GLU A C 1
ATOM 2486 O O . GLU A 1 323 ? 11.472 76.320 9.701 1.00 24.68 323 GLU A O 1
ATOM 2492 N N . PHE A 1 324 ? 10.453 77.624 8.184 1.00 25.35 324 PHE A N 1
ATOM 2493 C CA . PHE A 1 324 ? 11.272 78.806 8.486 1.00 25.51 324 PHE A CA 1
ATOM 2494 C C . PHE A 1 324 ? 11.039 79.268 9.927 1.00 26.02 324 PHE A C 1
ATOM 2495 O O . PHE A 1 324 ? 11.983 79.643 10.616 1.00 25.42 324 PHE A O 1
ATOM 2503 N N . LYS A 1 325 ? 9.786 79.217 10.383 1.00 27.01 325 LYS A N 1
ATOM 2504 C CA . LYS A 1 325 ? 9.450 79.560 11.770 1.00 27.95 325 LYS A CA 1
ATOM 2505 C C . LYS A 1 325 ? 10.167 78.643 12.758 1.00 27.43 325 LYS A C 1
ATOM 2506 O O . LYS A 1 325 ? 10.704 79.111 13.763 1.00 27.53 325 LYS A O 1
ATOM 2512 N N . ILE A 1 326 ? 10.152 77.342 12.466 1.00 26.97 326 ILE A N 1
ATOM 2513 C CA . ILE A 1 326 ? 10.825 76.328 13.286 1.00 26.68 326 ILE A CA 1
ATOM 2514 C C . ILE A 1 326 ? 12.340 76.550 13.328 1.00 25.88 326 ILE A C 1
ATOM 2515 O O . ILE A 1 326 ? 12.959 76.367 14.367 1.00 25.96 326 ILE A O 1
ATOM 2520 N N . THR A 1 327 ? 12.924 76.958 12.203 1.00 25.12 327 THR A N 1
ATOM 2521 C CA . THR A 1 327 ? 14.354 77.249 12.131 1.00 24.52 327 THR A CA 1
ATOM 2522 C C . THR A 1 327 ? 14.719 78.478 12.970 1.00 24.93 327 THR A C 1
ATOM 2523 O O . THR A 1 327 ? 15.709 78.471 13.694 1.00 23.91 327 THR A O 1
ATOM 2527 N N . ARG A 1 328 ? 13.907 79.527 12.883 1.00 25.47 328 ARG A N 1
ATOM 2528 C CA . ARG A 1 328 ? 14.159 80.748 13.647 1.00 26.29 328 ARG A CA 1
ATOM 2529 C C . ARG A 1 328 ? 13.951 80.556 15.148 1.00 25.98 328 ARG A C 1
ATOM 2530 O O . ARG A 1 328 ? 14.685 81.124 15.950 1.00 25.49 328 ARG A O 1
ATOM 2538 N N . GLN A 1 329 ? 12.961 79.749 15.518 1.00 26.32 329 GLN A N 1
ATOM 2539 C CA . GLN A 1 329 ? 12.711 79.417 16.921 1.00 26.77 329 GLN A CA 1
ATOM 2540 C C . GLN A 1 329 ? 13.895 78.629 17.482 1.00 25.92 329 GLN A C 1
ATOM 2541 O O . GLN A 1 329 ? 14.327 78.868 18.609 1.00 25.35 329 GLN A O 1
ATOM 2552 N N . ALA A 1 330 ? 14.425 77.707 16.680 1.00 24.63 330 ALA A N 1
ATOM 2553 C CA . ALA A 1 330 ? 15.589 76.915 17.074 1.00 23.90 330 ALA A CA 1
ATOM 2554 C C . ALA A 1 330 ? 16.813 77.800 17.285 1.00 23.34 330 ALA A C 1
ATOM 2555 O O . ALA A 1 330 ? 17.567 77.593 18.226 1.00 22.78 330 ALA A O 1
ATOM 2557 N N . MET A 1 331 ? 17.008 78.778 16.401 1.00 23.55 331 MET A N 1
ATOM 2558 C CA . MET A 1 331 ? 18.102 79.742 16.525 1.00 23.94 331 MET A CA 1
ATOM 2559 C C . MET A 1 331 ? 17.970 80.584 17.801 1.00 24.29 331 MET A C 1
ATOM 2560 O O . MET A 1 331 ? 18.964 80.845 18.464 1.00 23.85 331 ME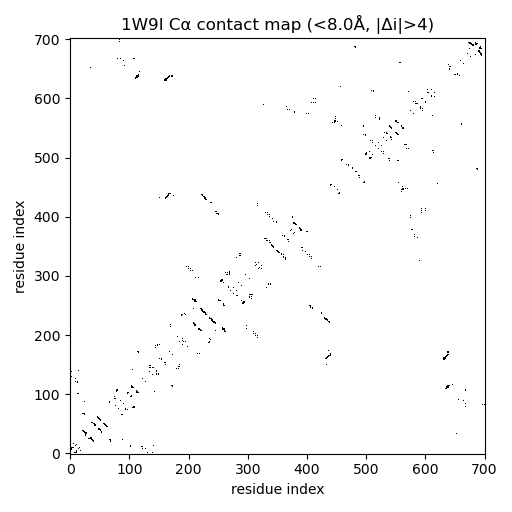T A O 1
ATOM 2565 N N . ASP A 1 332 ? 16.749 80.988 18.140 1.00 24.84 332 ASP A N 1
ATOM 2566 C CA . ASP A 1 332 ? 16.497 81.747 19.376 1.00 25.68 332 ASP A CA 1
ATOM 2567 C C . ASP A 1 332 ? 16.858 80.924 20.618 1.00 25.60 332 ASP A C 1
ATOM 2568 O O . ASP A 1 332 ? 17.482 81.435 21.552 1.00 25.46 332 ASP A O 1
ATOM 2573 N N . ILE A 1 333 ? 16.485 79.647 20.609 1.00 25.62 333 ILE A N 1
ATOM 2574 C CA . ILE A 1 333 ? 16.686 78.767 21.763 1.00 25.81 333 ILE A CA 1
ATOM 2575 C C . ILE A 1 333 ? 18.170 78.481 22.010 1.00 25.71 333 ILE A C 1
ATOM 2576 O O . ILE A 1 333 ? 18.624 78.508 23.152 1.00 25.29 333 ILE A O 1
ATOM 2581 N N . VAL A 1 334 ? 18.919 78.217 20.939 1.00 25.64 334 VAL A N 1
ATOM 2582 C CA . VAL A 1 334 ? 20.359 77.985 21.028 1.00 25.69 334 VAL A CA 1
ATOM 2583 C C . VAL A 1 334 ? 21.097 79.274 21.422 1.00 26.21 334 VAL A C 1
ATOM 2584 O O . VAL A 1 334 ? 22.110 79.223 22.116 1.00 26.67 334 VAL A O 1
ATOM 2588 N N . GLY A 1 335 ? 20.580 80.422 20.987 1.00 26.60 335 GLY A N 1
ATOM 2589 C CA . GLY A 1 335 ? 21.051 81.714 21.463 1.00 27.15 335 GLY A CA 1
ATOM 2590 C C . GLY A 1 335 ? 21.720 82.647 20.466 1.00 27.43 335 GLY A C 1
ATOM 2591 O O . GLY A 1 335 ? 22.470 83.533 20.883 1.00 28.15 335 GLY A O 1
ATOM 2592 N N . PHE A 1 336 ? 21.469 82.462 19.166 1.00 27.63 336 PHE A N 1
ATOM 2593 C CA . PHE A 1 336 ? 21.910 83.415 18.147 1.00 27.57 336 PHE A CA 1
ATOM 2594 C C . PHE A 1 336 ? 21.156 84.742 18.348 1.00 28.15 336 PHE A C 1
ATOM 2595 O O . PHE A 1 336 ? 19.928 84.748 18.458 1.00 27.93 336 PHE A O 1
ATOM 2603 N N . SER A 1 337 ? 21.888 85.855 18.398 1.00 28.81 337 SER A N 1
ATOM 2604 C CA . SER A 1 337 ? 21.282 87.179 18.597 1.00 29.44 337 SER A CA 1
ATOM 2605 C C . SER A 1 337 ? 20.491 87.613 17.363 1.00 29.96 337 SER A C 1
ATOM 2606 O O . SER A 1 337 ? 20.659 87.052 16.282 1.00 29.28 337 SER A O 1
ATOM 2609 N N . GLN A 1 338 ? 19.638 88.624 17.517 1.00 30.48 338 GLN A N 1
ATOM 2610 C CA . GLN A 1 338 ? 18.826 89.097 16.400 1.00 31.13 338 GLN A CA 1
ATOM 2611 C C . GLN A 1 338 ? 19.693 89.661 15.271 1.00 30.63 338 GLN A C 1
ATOM 2612 O O . GLN A 1 338 ? 19.349 89.512 14.100 1.00 30.79 338 GLN A O 1
ATOM 2618 N N . GLU A 1 339 ? 20.819 90.284 15.623 1.00 29.99 339 GLU A N 1
ATOM 2619 C CA . GLU A 1 339 ? 21.753 90.815 14.629 1.00 29.47 339 GLU A CA 1
ATOM 2620 C C . GLU A 1 339 ? 22.496 89.678 13.919 1.00 28.79 339 GLU A C 1
ATOM 2621 O O . GLU A 1 339 ? 22.745 89.756 12.719 1.00 28.16 339 GLU A O 1
ATOM 2623 N N . GLU A 1 340 ? 22.840 88.629 14.662 1.00 27.97 340 GLU A N 1
ATOM 2624 C CA . GLU A 1 340 ? 23.498 87.458 14.066 1.00 27.45 340 GLU A CA 1
ATOM 2625 C C . GLU A 1 340 ? 22.581 86.774 13.055 1.00 26.89 340 GLU A C 1
ATOM 2626 O O . GLU A 1 340 ? 23.022 86.408 11.968 1.00 26.34 340 GLU A O 1
ATOM 2632 N N . GLN A 1 341 ? 21.307 86.628 13.410 1.00 26.33 341 GLN A N 1
ATOM 2633 C CA . GLN A 1 341 ? 20.317 86.017 12.529 1.00 26.15 341 GLN A CA 1
ATOM 2634 C C . GLN A 1 341 ? 20.116 86.848 11.260 1.00 26.45 341 GLN A C 1
ATOM 2635 O O . GLN A 1 341 ? 20.071 86.301 10.159 1.00 25.98 341 GLN A O 1
ATOM 2641 N N . MET A 1 342 ? 20.025 88.172 11.392 1.00 26.56 342 MET A N 1
ATOM 2642 C CA . MET A 1 342 ? 19.880 89.009 10.201 1.00 27.09 342 MET A CA 1
ATOM 2643 C C . MET A 1 342 ? 21.113 88.897 9.296 1.00 25.81 342 MET A C 1
ATOM 2644 O O . MET A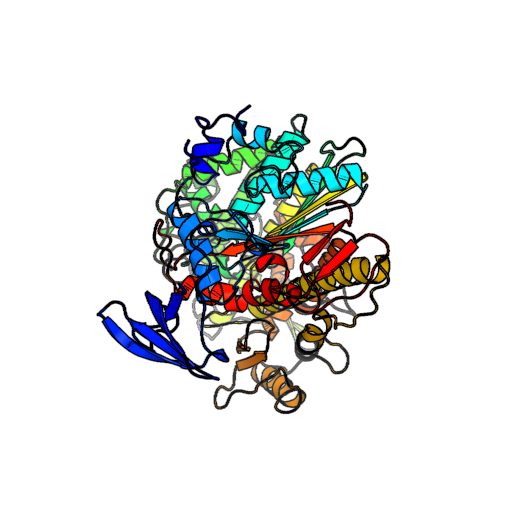 1 342 ? 20.978 88.912 8.081 1.00 25.84 342 MET A O 1
ATOM 2649 N N . SER A 1 343 ? 22.302 88.759 9.881 1.00 24.69 343 SER A N 1
ATOM 2650 C CA . SER A 1 343 ? 23.527 88.638 9.088 1.00 24.07 343 SER A CA 1
ATOM 2651 C C . SER A 1 343 ? 23.566 87.293 8.342 1.00 23.33 343 SER A C 1
ATOM 2652 O O . SER A 1 343 ? 24.020 87.237 7.205 1.00 22.21 343 SER A O 1
ATOM 2655 N N . ILE A 1 344 ? 23.068 86.233 8.977 1.00 22.90 344 ILE A N 1
ATOM 2656 C CA . ILE A 1 344 ? 23.005 84.905 8.340 1.00 22.73 344 ILE A CA 1
ATOM 2657 C C . ILE A 1 344 ? 22.113 84.966 7.105 1.00 22.81 344 ILE A C 1
ATOM 2658 O O . ILE A 1 344 ? 22.467 84.448 6.047 1.00 22.12 344 ILE A O 1
ATOM 2663 N N . PHE A 1 345 ? 20.959 85.617 7.236 1.00 23.08 345 PHE A N 1
ATOM 2664 C CA . PHE A 1 345 ? 20.021 85.730 6.123 1.00 23.65 345 PHE A CA 1
ATOM 2665 C C . PHE A 1 345 ? 20.525 86.693 5.039 1.00 23.38 345 PHE A C 1
ATOM 2666 O O . PHE A 1 345 ? 20.232 86.490 3.870 1.00 23.13 345 PHE A O 1
ATOM 2674 N N . LYS A 1 346 ? 21.319 87.698 5.417 1.00 22.98 346 LYS A N 1
ATOM 2675 C CA . LYS A 1 346 ? 21.981 88.571 4.440 1.00 22.98 346 LYS A CA 1
ATOM 2676 C C . LYS A 1 346 ? 22.962 87.776 3.564 1.00 22.06 346 LYS A C 1
ATOM 2677 O O . LYS A 1 346 ? 23.090 88.047 2.378 1.00 21.96 346 LYS A O 1
ATOM 2683 N N . ILE A 1 347 ? 23.649 86.800 4.156 1.00 21.35 347 ILE A N 1
ATOM 2684 C CA . ILE A 1 347 ? 24.581 85.946 3.413 1.00 20.62 347 ILE A CA 1
ATOM 2685 C C . ILE A 1 347 ? 23.819 85.012 2.454 1.00 20.02 347 ILE A C 1
ATOM 2686 O O . ILE A 1 347 ? 24.231 84.836 1.313 1.00 18.98 347 ILE A O 1
ATOM 2691 N N . ILE A 1 348 ? 22.718 84.426 2.917 1.00 20.03 348 ILE A N 1
ATOM 2692 C CA . ILE A 1 348 ? 21.880 83.571 2.062 1.00 20.11 348 ILE A CA 1
ATOM 2693 C C . ILE A 1 348 ? 21.312 84.390 0.884 1.00 20.14 348 ILE A C 1
ATOM 2694 O O . ILE A 1 348 ? 21.377 83.959 -0.261 1.00 19.83 348 ILE A O 1
ATOM 2699 N N . ALA A 1 349 ? 20.793 85.586 1.164 1.00 20.41 349 ALA A N 1
ATOM 2700 C CA . ALA A 1 349 ? 20.302 86.486 0.113 1.00 20.18 349 ALA A CA 1
ATOM 2701 C C . ALA A 1 349 ? 21.410 86.913 -0.859 1.00 19.85 349 ALA A C 1
ATOM 2702 O O . ALA A 1 349 ? 21.208 86.919 -2.066 1.00 19.37 349 ALA A O 1
ATOM 2704 N N . GLY A 1 350 ? 22.578 87.251 -0.319 1.00 19.75 350 GLY A N 1
ATOM 2705 C CA . GLY A 1 350 ? 23.730 87.651 -1.104 1.00 19.43 350 GLY A CA 1
ATOM 2706 C C . GLY A 1 350 ? 24.176 86.586 -2.090 1.00 19.40 350 GLY A C 1
ATOM 2707 O O . GLY A 1 350 ? 24.516 86.910 -3.222 1.00 19.24 350 GLY A O 1
ATOM 2708 N N . ILE A 1 351 ? 24.172 85.322 -1.654 1.00 18.88 351 ILE A N 1
ATOM 2709 C CA . ILE A 1 351 ? 24.503 84.184 -2.515 1.00 19.01 351 ILE A CA 1
ATOM 2710 C C . ILE A 1 351 ? 23.543 84.091 -3.698 1.00 18.93 351 ILE A C 1
ATOM 2711 O O . ILE A 1 351 ? 23.974 83.862 -4.822 1.00 19.23 351 ILE A O 1
ATOM 2716 N N . LEU A 1 352 ? 22.248 84.274 -3.449 1.00 19.42 352 LEU A N 1
ATOM 2717 C CA . LEU A 1 352 ? 21.255 84.253 -4.521 1.00 19.84 352 LEU A CA 1
ATOM 2718 C C . LEU A 1 352 ? 21.501 85.380 -5.548 1.00 20.18 352 LEU A C 1
ATOM 2719 O O . LEU A 1 352 ? 21.430 85.145 -6.757 1.00 19.70 352 LEU A O 1
ATOM 2724 N N . HIS A 1 353 ? 21.837 86.579 -5.064 1.00 20.66 353 HIS A N 1
ATOM 2725 C CA . HIS A 1 353 ? 22.141 87.719 -5.946 1.00 21.02 353 HIS A CA 1
ATOM 2726 C C . HIS A 1 353 ? 23.400 87.470 -6.783 1.00 20.92 353 HIS A C 1
ATOM 2727 O O . HIS A 1 353 ? 23.423 87.771 -7.974 1.00 21.09 353 HIS A O 1
ATOM 2734 N N . LEU A 1 354 ? 24.440 86.894 -6.175 1.00 20.85 354 LEU A N 1
ATOM 2735 C CA . LEU A 1 354 ? 25.654 86.534 -6.907 1.00 20.44 354 LEU A CA 1
ATOM 2736 C C . LEU A 1 354 ? 25.360 85.599 -8.080 1.00 20.63 354 LEU A C 1
ATOM 2737 O O . LEU A 1 354 ? 25.950 85.751 -9.143 1.00 20.51 354 LEU A O 1
ATOM 2742 N N . GLY A 1 355 ? 24.456 84.635 -7.882 1.00 20.55 355 GLY A N 1
ATOM 2743 C CA . GLY A 1 355 ? 24.061 83.705 -8.934 1.00 20.75 355 GLY A CA 1
ATOM 2744 C C . GLY A 1 355 ? 23.345 84.339 -10.125 1.00 21.45 355 GLY A C 1
ATOM 2745 O O . GLY A 1 355 ? 23.303 83.752 -11.208 1.00 21.77 355 GLY A O 1
ATOM 2746 N N . ASN A 1 356 ? 22.786 85.534 -9.922 1.00 22.10 356 ASN A N 1
ATOM 2747 C CA . ASN A 1 356 ? 22.092 86.282 -10.978 1.00 23.20 356 ASN A CA 1
ATOM 2748 C C . ASN A 1 356 ? 22.982 87.239 -11.792 1.00 24.18 356 ASN A C 1
ATOM 2749 O O . ASN A 1 356 ? 22.514 87.831 -12.771 1.00 24.53 356 ASN A O 1
ATOM 2754 N N . ILE A 1 357 ? 24.243 87.403 -11.394 1.00 25.01 357 ILE A N 1
ATOM 2755 C CA . ILE A 1 357 ? 25.197 88.212 -12.170 1.00 25.72 357 ILE A CA 1
ATOM 2756 C C . ILE A 1 357 ? 25.411 87.551 -13.538 1.00 26.79 357 ILE A C 1
ATOM 2757 O O . ILE A 1 357 ? 25.751 86.367 -13.621 1.00 26.41 357 ILE A O 1
ATOM 2762 N N . LYS A 1 358 ? 25.194 88.315 -14.611 1.00 28.07 358 LYS A N 1
ATOM 2763 C CA . LYS A 1 358 ? 25.291 87.799 -15.973 1.00 29.42 358 LYS A CA 1
ATOM 2764 C C . LYS A 1 358 ? 26.523 88.362 -16.686 1.00 29.83 358 LYS A C 1
ATOM 2765 O O . LYS A 1 358 ? 26.524 89.511 -17.135 1.00 29.85 358 LYS A O 1
ATOM 2771 N N . PHE A 1 359 ? 27.570 87.547 -16.781 1.00 30.22 359 PHE A N 1
ATOM 2772 C CA . PHE A 1 359 ? 28.772 87.903 -17.533 1.00 30.67 359 PHE A CA 1
ATOM 2773 C C . PHE A 1 359 ? 28.540 87.688 -19.033 1.00 31.77 359 PHE A C 1
ATOM 2774 O O . PHE A 1 359 ? 28.000 86.664 -19.438 1.00 31.62 359 PHE A O 1
ATOM 2782 N N . GLU A 1 360 ? 28.948 88.658 -19.848 1.00 33.13 360 GLU A N 1
ATOM 2783 C CA . GLU A 1 360 ? 28.815 88.579 -21.309 1.00 34.47 360 GLU A CA 1
ATOM 2784 C C . GLU A 1 360 ? 30.135 88.934 -21.989 1.00 35.04 360 GLU A C 1
ATOM 2785 O O . GLU A 1 360 ? 30.982 89.591 -21.395 1.00 34.71 360 GLU A O 1
ATOM 2791 N N . LYS A 1 361 ? 30.311 88.496 -23.233 1.00 36.12 361 LYS A N 1
ATOM 2792 C CA . LYS A 1 361 ? 31.539 88.787 -23.972 1.00 37.25 361 LYS A CA 1
ATOM 2793 C C . LYS A 1 361 ? 31.597 90.261 -24.370 1.00 37.97 361 LYS A C 1
ATOM 2794 O O . LYS A 1 361 ? 30.625 90.807 -24.884 1.00 38.13 361 LYS A O 1
ATOM 2800 N N . GLY A 1 362 ? 32.747 90.887 -24.136 1.00 39.07 362 GLY A N 1
ATOM 2801 C CA . GLY A 1 362 ? 32.975 92.275 -24.507 1.00 39.93 362 GLY A CA 1
ATOM 2802 C C . GLY A 1 362 ? 33.508 92.394 -25.924 1.00 40.59 362 GLY A C 1
ATOM 2803 O O . GLY A 1 362 ? 33.282 91.518 -26.758 1.00 40.59 362 GLY A O 1
ATOM 2804 N N . ALA A 1 363 ? 34.227 93.480 -26.194 1.00 41.44 363 ALA A N 1
ATOM 2805 C CA . ALA A 1 363 ? 34.790 93.728 -27.522 1.00 41.95 363 ALA A CA 1
ATOM 2806 C C . ALA A 1 363 ? 35.844 92.684 -27.881 1.00 41.99 363 ALA A C 1
ATOM 2807 O O . ALA A 1 363 ? 35.888 92.202 -29.016 1.00 42.27 363 ALA A O 1
ATOM 2809 N N . GLY A 1 364 ? 36.695 92.354 -26.911 1.00 41.82 364 GLY A N 1
ATOM 2810 C CA . GLY A 1 364 ? 37.667 91.280 -27.044 1.00 41.56 364 GLY A CA 1
ATOM 2811 C C . GLY A 1 364 ? 37.183 89.997 -26.385 1.00 41.15 364 GLY A C 1
ATOM 2812 O O . GLY A 1 364 ? 35.978 89.741 -26.325 1.00 41.25 364 GLY A O 1
ATOM 2813 N N . GLU A 1 365 ? 38.122 89.194 -25.889 1.00 40.48 365 GLU A N 1
ATOM 2814 C CA . GLU A 1 365 ? 37.797 87.919 -25.243 1.00 39.90 365 GLU A CA 1
ATOM 2815 C C . GLU A 1 365 ? 37.351 88.074 -23.783 1.00 39.07 365 GLU A C 1
ATOM 2816 O O . GLU A 1 365 ? 36.725 87.168 -23.229 1.00 39.05 365 GLU A O 1
ATOM 2818 N N . GLY A 1 366 ? 37.668 89.213 -23.168 1.00 37.94 366 GLY A N 1
ATOM 2819 C CA . GLY A 1 366 ? 37.370 89.444 -21.763 1.00 37.11 366 GLY A CA 1
ATOM 2820 C C . GLY A 1 366 ? 35.912 89.776 -21.500 1.00 36.27 366 GLY A C 1
ATOM 2821 O O . GLY A 1 366 ? 35.256 90.399 -22.325 1.00 36.04 366 GLY A O 1
ATOM 2822 N N . ALA A 1 367 ? 35.414 89.372 -20.334 1.00 35.53 367 ALA A N 1
ATOM 2823 C CA . ALA A 1 367 ? 34.013 89.562 -19.969 1.00 34.86 367 ALA A CA 1
ATOM 2824 C C . ALA A 1 367 ? 33.717 90.988 -19.505 1.00 34.76 367 ALA A C 1
ATOM 2825 O O . ALA A 1 367 ? 34.603 91.699 -19.032 1.00 34.58 367 ALA A O 1
ATOM 2827 N N . VAL A 1 368 ? 32.456 91.387 -19.650 1.00 34.62 368 VAL A N 1
ATOM 2828 C CA . VAL A 1 368 ? 31.945 92.642 -19.106 1.00 34.80 368 VAL A CA 1
ATOM 2829 C C . VAL A 1 368 ? 30.615 92.405 -18.386 1.00 34.92 368 VAL A C 1
ATOM 2830 O O . VAL A 1 368 ? 29.988 91.361 -18.551 1.00 34.86 368 VAL A O 1
ATOM 2834 N N . LEU A 1 369 ? 30.198 93.387 -17.594 1.00 35.13 369 LEU A N 1
ATOM 2835 C CA . LEU A 1 369 ? 28.928 93.354 -16.881 1.00 35.60 369 LEU A CA 1
ATOM 2836 C C . LEU A 1 369 ? 28.114 94.595 -17.265 1.00 36.36 369 LEU A C 1
ATOM 2837 O O . LEU A 1 369 ? 28.415 95.712 -16.828 1.00 36.27 369 LEU A O 1
ATOM 2842 N N . LYS A 1 370 ? 27.092 94.387 -18.090 1.00 37.07 370 LYS A N 1
ATOM 2843 C CA . LYS A 1 370 ? 26.307 95.482 -18.663 1.00 37.90 370 LYS A CA 1
ATOM 2844 C C . LYS A 1 370 ? 25.321 96.063 -17.654 1.00 38.06 370 LYS A C 1
ATOM 2845 O O . LYS A 1 370 ? 25.239 97.285 -17.490 1.00 38.56 370 LYS A O 1
ATOM 2851 N N . ASP A 1 371 ? 24.581 95.181 -16.984 1.00 37.93 371 ASP A N 1
ATOM 2852 C CA . ASP A 1 371 ? 23.631 95.566 -15.944 1.00 37.86 371 ASP A CA 1
ATOM 2853 C C . ASP A 1 371 ? 24.247 95.322 -14.565 1.00 37.06 371 ASP A C 1
ATOM 2854 O O . ASP A 1 371 ? 24.735 94.225 -14.278 1.00 36.83 371 ASP A O 1
ATOM 2859 N N . LYS A 1 372 ? 24.193 96.350 -13.718 1.00 35.87 372 LYS A N 1
ATOM 2860 C CA . LYS A 1 372 ? 24.860 96.360 -12.416 1.00 35.01 372 LYS A CA 1
ATOM 2861 C C . LYS A 1 372 ? 23.926 95.976 -11.259 1.00 33.58 372 LYS A C 1
ATOM 2862 O O . LYS A 1 372 ? 24.350 95.969 -10.109 1.00 33.33 372 LYS A O 1
ATOM 2868 N N . THR A 1 373 ? 22.671 95.645 -11.554 1.00 32.21 373 THR A N 1
ATOM 2869 C CA . THR A 1 373 ? 21.652 95.487 -10.513 1.00 31.35 373 THR A CA 1
ATOM 2870 C C . THR A 1 373 ? 21.977 94.370 -9.510 1.00 30.06 373 THR A C 1
ATOM 2871 O O . THR A 1 373 ? 21.942 94.592 -8.302 1.00 29.64 373 THR A O 1
ATOM 2875 N N . ALA A 1 374 ? 22.291 93.181 -10.016 1.00 28.89 374 ALA A N 1
ATOM 2876 C CA . ALA A 1 374 ? 22.572 92.024 -9.152 1.00 27.95 374 ALA A CA 1
ATOM 2877 C C . ALA A 1 374 ? 23.864 92.213 -8.348 1.00 27.34 374 ALA A C 1
ATOM 2878 O O . ALA A 1 374 ? 23.919 91.890 -7.160 1.00 26.31 374 ALA A O 1
ATOM 2880 N N . LEU A 1 375 ? 24.894 92.751 -8.997 1.00 26.96 375 LEU A N 1
ATOM 2881 C CA . LEU A 1 375 ? 26.159 93.065 -8.331 1.00 27.07 375 LEU A CA 1
ATOM 2882 C C . LEU A 1 375 ? 25.952 94.030 -7.164 1.00 26.95 375 LEU A C 1
ATOM 2883 O O . LEU A 1 375 ? 26.487 93.821 -6.077 1.00 26.31 375 LEU A O 1
ATOM 2888 N N . ASN A 1 376 ? 25.181 95.088 -7.401 1.00 27.08 376 ASN A N 1
ATOM 2889 C CA . ASN A 1 376 ? 24.939 96.108 -6.382 1.00 27.14 376 ASN A CA 1
ATOM 2890 C C . ASN A 1 376 ? 24.101 95.562 -5.225 1.00 26.73 376 ASN A C 1
ATOM 2891 O O . ASN A 1 376 ? 24.338 95.919 -4.080 1.00 26.79 376 ASN A O 1
ATOM 2896 N N . ALA A 1 377 ? 23.153 94.672 -5.520 1.00 26.49 377 ALA A N 1
ATOM 2897 C CA . ALA A 1 377 ? 22.287 94.090 -4.486 1.00 25.95 377 ALA A CA 1
ATOM 2898 C C . ALA A 1 377 ? 23.091 93.179 -3.552 1.00 25.49 377 ALA A C 1
ATOM 2899 O O . ALA A 1 377 ? 22.985 93.286 -2.329 1.00 25.19 377 ALA A O 1
ATOM 2901 N N . ALA A 1 378 ? 23.897 92.293 -4.135 1.00 25.10 378 ALA A N 1
ATOM 2902 C CA . ALA A 1 378 ? 24.844 91.472 -3.368 1.00 24.90 378 ALA A CA 1
ATOM 2903 C C . ALA A 1 378 ? 25.784 92.327 -2.514 1.00 24.87 378 ALA A C 1
ATOM 2904 O O . ALA A 1 378 ? 25.972 92.059 -1.332 1.00 24.46 378 ALA A O 1
ATOM 2906 N N . SER A 1 379 ? 26.366 93.362 -3.116 1.00 25.20 379 SER A N 1
ATOM 2907 C CA . SER A 1 379 ? 27.315 94.233 -2.413 1.00 25.55 379 SER A CA 1
ATOM 2908 C C . SER A 1 379 ? 26.682 94.955 -1.221 1.00 25.79 379 SER A C 1
ATOM 2909 O O . SER A 1 379 ? 27.305 95.087 -0.171 1.00 25.36 379 SER A O 1
ATOM 2912 N N . THR A 1 380 ? 25.437 95.392 -1.377 1.00 26.44 380 THR A N 1
ATOM 2913 C CA . THR A 1 380 ? 24.710 96.065 -0.303 1.00 27.17 380 THR A CA 1
ATOM 2914 C C . THR A 1 380 ? 24.484 95.152 0.906 1.00 26.93 380 THR A C 1
ATOM 2915 O O . THR A 1 380 ? 24.791 95.536 2.037 1.00 27.03 380 THR A O 1
ATOM 2919 N N . VAL A 1 381 ? 23.983 93.938 0.670 1.00 26.51 381 VAL A N 1
ATOM 2920 C CA . VAL A 1 381 ? 23.685 93.014 1.771 1.00 25.97 381 VAL A CA 1
ATOM 2921 C C . VAL A 1 381 ? 24.941 92.430 2.438 1.00 25.52 381 VAL A C 1
ATOM 2922 O O . VAL A 1 381 ? 24.944 92.230 3.649 1.00 25.49 381 VAL A O 1
ATOM 2926 N N . PHE A 1 382 ? 25.990 92.158 1.655 1.00 25.19 382 PHE A N 1
ATOM 2927 C CA . PHE A 1 382 ? 27.263 91.655 2.182 1.00 24.84 382 PHE A CA 1
ATOM 2928 C C . PHE A 1 382 ? 28.065 92.761 2.885 1.00 25.46 382 PHE A C 1
ATOM 2929 O O . PHE A 1 382 ? 28.955 92.468 3.681 1.00 25.33 382 PHE A O 1
ATOM 2937 N N . GLY A 1 383 ? 27.775 94.023 2.562 1.00 25.98 383 GLY A N 1
ATOM 2938 C CA . GLY A 1 383 ? 28.560 95.146 3.056 1.00 26.12 383 GLY A CA 1
ATOM 2939 C C . GLY A 1 383 ? 29.947 95.285 2.445 1.00 26.02 383 GLY A C 1
ATOM 2940 O O . GLY A 1 383 ? 30.901 95.598 3.147 1.00 26.43 383 GLY A O 1
ATOM 2941 N N . VAL A 1 384 ? 30.062 95.056 1.140 1.00 26.20 384 VAL A N 1
ATOM 2942 C CA . VAL A 1 384 ? 31.323 95.224 0.419 1.00 26.28 384 VAL A CA 1
ATOM 2943 C C . VAL A 1 384 ? 31.206 96.289 -0.683 1.00 26.45 384 VAL A C 1
ATOM 2944 O O . VAL A 1 384 ? 30.108 96.708 -1.045 1.00 26.28 384 VAL A O 1
ATOM 2948 N N . ASN A 1 385 ? 32.353 96.711 -1.205 1.00 27.12 385 ASN A N 1
ATOM 2949 C CA . ASN A 1 385 ? 32.435 97.759 -2.226 1.00 27.75 385 ASN A CA 1
ATOM 2950 C C . ASN A 1 385 ? 32.186 97.150 -3.607 1.00 27.55 385 ASN A C 1
ATOM 2951 O O . ASN A 1 385 ? 32.961 96.294 -4.033 1.00 27.52 385 ASN A O 1
ATOM 2956 N N . PRO A 1 386 ? 31.125 97.568 -4.304 1.00 27.52 386 PRO A N 1
ATOM 2957 C CA . PRO A 1 386 ? 30.753 96.945 -5.585 1.00 27.43 386 PRO A CA 1
ATOM 2958 C C . PRO A 1 386 ? 31.787 97.101 -6.704 1.00 27.37 386 PRO A C 1
ATOM 2959 O O . PRO A 1 386 ? 31.919 96.188 -7.524 1.00 26.74 386 PRO A O 1
ATOM 2963 N N . SER A 1 387 ? 32.491 98.234 -6.749 1.00 27.30 387 SER A N 1
ATOM 2964 C CA . SER A 1 387 ? 33.544 98.446 -7.747 1.00 27.32 387 SER A CA 1
ATOM 2965 C C . SER A 1 387 ? 34.737 97.522 -7.501 1.00 27.27 387 SER A C 1
ATOM 2966 O O . SER A 1 387 ? 35.344 97.028 -8.446 1.00 27.97 387 SER A O 1
ATOM 2971 N N . VAL A 1 388 ? 35.065 97.299 -6.231 1.00 27.19 388 VAL A N 1
ATOM 2972 C CA . VAL A 1 388 ? 36.130 96.377 -5.843 1.00 27.23 388 VAL A CA 1
ATOM 2973 C C . VAL A 1 388 ? 35.744 94.912 -6.165 1.00 27.14 388 VAL A C 1
ATOM 2974 O O . VAL A 1 388 ? 36.570 94.142 -6.652 1.00 26.71 388 VAL A O 1
ATOM 2978 N N . LEU A 1 389 ? 34.493 94.546 -5.898 1.00 27.19 389 LEU A N 1
ATOM 2979 C CA . LEU A 1 389 ? 34.004 93.187 -6.173 1.00 27.22 389 LEU A CA 1
ATOM 2980 C C . LEU A 1 389 ? 33.994 92.888 -7.675 1.00 27.55 389 LEU A C 1
ATOM 2981 O O . LEU A 1 389 ? 34.384 91.795 -8.091 1.00 26.82 389 LEU A O 1
ATOM 2986 N N . GLU A 1 390 ? 33.565 93.865 -8.478 1.00 27.62 390 GLU A N 1
ATOM 2987 C CA . GLU A 1 390 ? 33.518 93.728 -9.937 1.00 28.25 390 GLU A CA 1
ATOM 2988 C C . GLU A 1 390 ? 34.898 93.419 -10.515 1.00 27.66 390 GLU A C 1
ATOM 2989 O O . GLU A 1 390 ? 35.050 92.516 -11.346 1.00 27.19 390 GLU A O 1
ATOM 2995 N N . LYS A 1 391 ? 35.903 94.173 -10.079 1.00 27.23 391 LYS A N 1
ATOM 2996 C CA . LYS A 1 391 ? 37.272 93.966 -10.540 1.00 27.22 391 LYS A CA 1
ATOM 2997 C C . LYS A 1 391 ? 37.875 92.658 -10.018 1.00 26.13 391 LYS A C 1
ATOM 2998 O O . LYS A 1 391 ? 38.694 92.055 -10.693 1.00 25.81 391 LYS A O 1
ATOM 3004 N N . ALA A 1 392 ? 37.463 92.225 -8.827 1.00 25.15 392 ALA A N 1
ATOM 3005 C CA . ALA A 1 392 ? 37.963 90.979 -8.235 1.00 24.63 392 ALA A CA 1
ATOM 3006 C C . ALA A 1 392 ? 37.436 89.736 -8.972 1.00 24.17 392 ALA A C 1
ATOM 3007 O O . ALA A 1 392 ? 38.118 88.711 -9.027 1.00 23.64 392 ALA A O 1
ATOM 3009 N N . LEU A 1 393 ? 36.246 89.852 -9.556 1.00 24.00 393 LEU A N 1
ATOM 3010 C CA . LEU A 1 393 ? 35.618 88.755 -10.302 1.00 24.21 393 LEU A CA 1
ATOM 3011 C C . LEU A 1 393 ? 36.151 88.643 -11.738 1.00 24.61 393 LEU A C 1
ATOM 3012 O O . LEU A 1 393 ? 36.416 87.532 -12.225 1.00 23.95 393 LEU A O 1
ATOM 3017 N N . MET A 1 394 ? 36.321 89.786 -12.410 1.00 25.04 394 MET A N 1
ATOM 3018 C CA . MET A 1 394 ? 36.670 89.810 -13.838 1.00 25.62 394 MET A CA 1
ATOM 3019 C C . MET A 1 394 ? 38.125 90.195 -14.145 1.00 25.99 394 MET A C 1
ATOM 3020 O O . MET A 1 394 ? 38.631 89.851 -15.210 1.00 25.98 394 MET A O 1
ATOM 3025 N N . GLU A 1 395 ? 38.789 90.907 -13.235 1.00 26.24 395 GLU A N 1
ATOM 3026 C CA . GLU A 1 395 ? 40.187 91.304 -13.432 1.00 26.93 395 GLU A CA 1
ATOM 3027 C C . GLU A 1 395 ? 41.043 91.056 -12.186 1.00 26.60 395 GLU A C 1
ATOM 3028 O O . GLU A 1 395 ? 41.668 91.987 -11.659 1.00 26.39 395 GLU A O 1
ATOM 3034 N N . PRO A 1 396 ? 41.094 89.807 -11.710 1.00 26.27 396 PRO A N 1
ATOM 3035 C CA . PRO A 1 396 ? 41.890 89.482 -10.522 1.00 26.42 396 PRO A CA 1
ATOM 3036 C C . PRO A 1 396 ? 43.380 89.626 -10.795 1.00 27.03 396 PRO A C 1
ATOM 3037 O O . PRO A 1 396 ? 43.821 89.299 -11.895 1.00 26.78 396 PRO A O 1
ATOM 3041 N N . ARG A 1 397 ? 44.132 90.099 -9.805 1.00 28.09 397 ARG A N 1
ATOM 3042 C CA . ARG A 1 397 ? 45.584 90.186 -9.900 1.00 29.17 397 ARG A CA 1
ATOM 3043 C C . ARG A 1 397 ? 46.201 88.820 -9.607 1.00 30.71 397 ARG A C 1
ATOM 3044 O O . ARG A 1 397 ? 45.973 88.247 -8.541 1.00 30.14 397 ARG A O 1
ATOM 3052 N N . ILE A 1 398 ? 46.972 88.309 -10.563 1.00 32.78 398 ILE A N 1
ATOM 3053 C CA . ILE A 1 398 ? 47.611 87.002 -10.455 1.00 34.93 398 ILE A CA 1
ATOM 3054 C C . ILE A 1 398 ? 49.130 87.136 -10.567 1.00 36.84 398 ILE A C 1
ATOM 3055 O O . ILE A 1 398 ? 49.637 87.949 -11.338 1.00 36.55 398 ILE A O 1
ATOM 3060 N N . LEU A 1 399 ? 49.846 86.333 -9.787 1.00 39.12 399 LEU A N 1
ATOM 3061 C CA . LEU A 1 399 ? 51.302 86.277 -9.852 1.00 41.16 399 LEU A CA 1
ATOM 3062 C C . LEU A 1 399 ? 51.747 85.481 -11.084 1.00 42.17 399 LEU A C 1
ATOM 3063 O O . LEU A 1 399 ? 51.456 84.289 -11.196 1.00 42.42 399 LEU A O 1
ATOM 3068 N N . ALA A 1 400 ? 52.422 86.160 -12.013 1.00 43.30 400 ALA A N 1
ATOM 3069 C CA . ALA A 1 400 ? 52.987 85.545 -13.216 1.00 44.02 400 ALA A CA 1
ATOM 3070 C C . ALA A 1 400 ? 54.469 85.888 -13.275 1.00 44.41 400 ALA A C 1
ATOM 3071 O O . ALA A 1 400 ? 54.837 87.026 -13.581 1.00 44.61 400 ALA A O 1
ATOM 3073 N N . GLY A 1 401 ? 55.317 84.905 -12.986 1.00 44.59 401 GLY A N 1
ATOM 3074 C CA . GLY A 1 401 ? 56.730 85.163 -12.781 1.00 44.58 401 GLY A CA 1
ATOM 3075 C C . GLY A 1 401 ? 56.880 86.019 -11.536 1.00 44.33 401 GLY A C 1
ATOM 3076 O O . GLY A 1 401 ? 56.396 85.642 -10.469 1.00 44.61 401 GLY A O 1
ATOM 3077 N N . ARG A 1 402 ? 57.518 87.179 -11.680 1.00 43.84 402 ARG A N 1
ATOM 3078 C CA . ARG A 1 402 ? 57.701 88.111 -10.566 1.00 43.18 402 ARG A CA 1
ATOM 3079 C C . ARG A 1 402 ? 56.618 89.195 -10.495 1.00 42.15 402 ARG A C 1
ATOM 3080 O O . ARG A 1 402 ? 56.499 89.877 -9.486 1.00 42.06 402 ARG A O 1
ATOM 3088 N N . ASP A 1 403 ? 55.827 89.346 -11.555 1.00 41.01 403 ASP A N 1
ATOM 3089 C CA . ASP A 1 403 ? 54.864 90.444 -11.657 1.00 39.97 403 ASP A CA 1
ATOM 3090 C C . ASP A 1 403 ? 53.480 90.097 -11.113 1.00 38.97 403 ASP A C 1
ATOM 3091 O O . ASP A 1 403 ? 52.922 89.051 -11.451 1.00 39.16 403 ASP A O 1
ATOM 3096 N N . LEU A 1 404 ? 52.935 90.973 -10.269 1.00 37.26 404 LEU A N 1
ATOM 3097 C CA . LEU A 1 404 ? 51.536 90.883 -9.853 1.00 36.13 404 LEU A CA 1
ATOM 3098 C C . LEU A 1 404 ? 50.704 91.701 -10.841 1.00 35.73 404 LEU A C 1
ATOM 3099 O O . LEU A 1 404 ? 50.790 92.927 -10.854 1.00 35.15 404 LEU A O 1
ATOM 3104 N N . VAL A 1 405 ? 49.916 91.013 -11.668 1.00 35.17 405 VAL A N 1
ATOM 3105 C CA . VAL A 1 405 ? 49.281 91.610 -12.845 1.00 35.25 405 VAL A CA 1
ATOM 3106 C C . VAL A 1 405 ? 47.805 91.235 -12.952 1.00 34.96 405 VAL A C 1
ATOM 3107 O O . VAL A 1 405 ? 47.455 90.060 -12.863 1.00 34.44 405 VAL A O 1
ATOM 3111 N N . ALA A 1 406 ? 46.954 92.235 -13.169 1.00 34.77 406 ALA A N 1
ATOM 3112 C CA . ALA A 1 406 ? 45.525 92.021 -13.392 1.00 34.96 406 ALA A CA 1
ATOM 3113 C C . ALA A 1 406 ? 45.293 91.307 -14.724 1.00 35.35 406 ALA A C 1
ATOM 3114 O O . ALA A 1 406 ? 45.753 91.775 -15.769 1.00 34.98 406 ALA A O 1
ATOM 3116 N N . GLN A 1 407 ? 44.596 90.168 -14.673 1.00 35.59 407 GLN A N 1
ATOM 3117 C CA . GLN A 1 407 ? 44.298 89.361 -15.857 1.00 35.98 407 GLN A CA 1
ATOM 3118 C C . GLN A 1 407 ? 42.801 89.390 -16.145 1.00 35.24 407 GLN A C 1
ATOM 3119 O O . GLN A 1 407 ? 41.997 89.049 -15.274 1.00 35.24 407 GLN A O 1
ATOM 3125 N N . HIS A 1 408 ? 42.436 89.778 -17.367 1.00 34.18 408 HIS A N 1
ATOM 3126 C CA . HIS A 1 408 ? 41.034 89.905 -17.770 1.00 33.39 408 HIS A CA 1
ATOM 3127 C C . HIS A 1 408 ? 40.426 88.552 -18.184 1.00 32.09 408 HIS A C 1
ATOM 3128 O O . HIS A 1 408 ? 40.692 88.048 -19.275 1.00 31.61 408 HIS A O 1
ATOM 3135 N N . LEU A 1 409 ? 39.596 87.980 -17.312 1.00 30.55 409 LEU A N 1
ATOM 3136 C CA . LEU A 1 409 ? 38.987 86.663 -17.545 1.00 29.36 409 LEU A CA 1
ATOM 3137 C C . LEU A 1 409 ? 37.830 86.705 -18.545 1.00 28.72 409 LEU A C 1
ATOM 3138 O O . LEU A 1 409 ? 37.073 87.670 -18.580 1.00 28.27 409 LEU A O 1
ATOM 3143 N N . ASN A 1 410 ? 37.684 85.631 -19.327 1.00 28.15 410 ASN A N 1
ATOM 3144 C CA . ASN A 1 410 ? 36.547 85.455 -20.232 1.00 27.79 410 ASN A CA 1
ATOM 3145 C C . ASN A 1 410 ? 35.275 85.072 -19.457 1.00 27.53 410 ASN A C 1
ATOM 3146 O O . ASN A 1 410 ? 35.298 84.997 -18.227 1.00 27.35 410 ASN A O 1
ATOM 3151 N N . VAL A 1 411 ? 34.175 84.838 -20.169 1.00 27.31 411 VAL A N 1
ATOM 3152 C CA . VAL A 1 411 ? 32.884 84.551 -19.534 1.00 27.40 411 VAL A CA 1
ATOM 3153 C C . VAL A 1 411 ? 32.918 83.265 -18.692 1.00 27.43 411 VAL A C 1
ATOM 3154 O O . VAL A 1 411 ? 32.423 83.258 -17.565 1.00 26.77 411 VAL A O 1
ATOM 3158 N N . GLU A 1 412 ? 33.497 82.193 -19.236 1.00 27.58 412 GLU A N 1
ATOM 3159 C CA . GLU A 1 412 ? 33.588 80.901 -18.535 1.00 28.03 412 GLU A CA 1
ATOM 3160 C C . GLU A 1 412 ? 34.335 80.996 -17.203 1.00 27.24 412 GLU A C 1
ATOM 3161 O O . GLU A 1 412 ? 33.865 80.484 -16.184 1.00 26.98 412 GLU A O 1
ATOM 3167 N N . LYS A 1 413 ? 35.504 81.632 -17.227 1.00 26.19 413 LYS A N 1
ATOM 3168 C CA . LYS A 1 413 ? 36.358 81.741 -16.046 1.00 25.81 413 LYS A CA 1
ATOM 3169 C C . LYS A 1 413 ? 35.794 82.716 -15.003 1.00 24.68 413 LYS A C 1
ATOM 3170 O O . LYS A 1 413 ? 35.919 82.472 -13.804 1.00 24.18 413 LYS A O 1
ATOM 3176 N N . SER A 1 414 ? 35.182 83.810 -15.457 1.00 23.61 414 SER A N 1
ATOM 3177 C CA . SER A 1 414 ? 34.503 84.749 -14.564 1.00 22.61 414 SER A CA 1
ATOM 3178 C C . SER A 1 414 ? 33.357 84.048 -13.827 1.00 22.20 414 SER A C 1
ATOM 3179 O O . SER A 1 414 ? 33.212 84.201 -12.620 1.00 21.67 414 SER A O 1
ATOM 3182 N N . SER A 1 415 ? 32.559 83.275 -14.559 1.00 21.73 415 SER A N 1
ATOM 3183 C CA . SER A 1 415 ? 31.427 82.546 -13.969 1.00 21.94 415 SER A CA 1
ATOM 3184 C C . SER A 1 415 ? 31.877 81.456 -12.977 1.00 21.48 415 SER A C 1
ATOM 3185 O O . SER A 1 415 ? 31.251 81.273 -11.930 1.00 21.21 415 SER A O 1
ATOM 3188 N N . SER A 1 416 ? 32.947 80.739 -13.313 1.00 21.34 416 SER A N 1
ATOM 3189 C CA . SER A 1 416 ? 33.522 79.718 -12.423 1.00 21.12 416 SER A CA 1
ATOM 3190 C C . SER A 1 416 ? 34.077 80.342 -11.138 1.00 20.38 416 SER A C 1
ATOM 3191 O O . SER A 1 416 ? 33.932 79.771 -10.059 1.00 19.08 416 SER A O 1
ATOM 3196 N N . SER A 1 417 ? 34.715 81.509 -11.261 1.00 19.48 417 SER A N 1
ATOM 3197 C CA . SER A 1 417 ? 35.231 82.228 -10.094 1.00 19.10 417 SER A CA 1
ATOM 3198 C C . SER A 1 417 ? 34.086 82.697 -9.187 1.00 18.48 417 SER A C 1
ATOM 3199 O O . SER A 1 417 ? 34.161 82.573 -7.963 1.00 18.25 417 SER A O 1
ATOM 3202 N N . ARG A 1 418 ? 33.026 83.230 -9.790 1.00 18.08 418 ARG A N 1
ATOM 3203 C CA . ARG A 1 418 ? 31.823 83.600 -9.054 1.00 17.93 418 ARG A CA 1
ATOM 3204 C C . ARG A 1 418 ? 31.257 82.368 -8.315 1.00 17.47 418 ARG A C 1
ATOM 3205 O O . ARG A 1 418 ? 30.859 82.480 -7.158 1.00 16.65 418 ARG A O 1
ATOM 3213 N N . ASP A 1 419 ? 31.245 81.202 -8.969 1.00 17.41 419 ASP A N 1
ATOM 3214 C CA . ASP A 1 419 ? 30.737 79.971 -8.326 1.00 17.57 419 ASP A CA 1
ATOM 3215 C C . ASP A 1 419 ? 31.644 79.557 -7.160 1.00 17.06 419 ASP A C 1
ATOM 3216 O O . ASP A 1 419 ? 31.158 79.063 -6.147 1.00 17.27 419 ASP A O 1
ATOM 3221 N N . ALA A 1 420 ? 32.953 79.767 -7.299 1.00 16.90 420 ALA A N 1
ATOM 3222 C CA . ALA A 1 420 ? 33.907 79.451 -6.231 1.00 16.55 420 ALA A CA 1
ATOM 3223 C C . ALA A 1 420 ? 33.664 80.332 -5.007 1.00 16.34 420 ALA A C 1
ATOM 3224 O O . ALA A 1 420 ? 33.708 79.857 -3.874 1.00 15.53 420 ALA A O 1
ATOM 3226 N N . LEU A 1 421 ? 33.395 81.620 -5.230 1.00 16.39 421 LEU A N 1
ATOM 3227 C CA . LEU A 1 421 ? 33.057 82.535 -4.132 1.00 16.54 421 LEU A CA 1
ATOM 3228 C C . LEU A 1 421 ? 31.816 82.062 -3.362 1.00 16.28 421 LEU A C 1
ATOM 3229 O O . LEU A 1 421 ? 31.817 82.022 -2.139 1.00 16.11 421 LEU A O 1
ATOM 3234 N N . VAL A 1 422 ? 30.770 81.707 -4.099 1.00 15.95 422 VAL A N 1
ATOM 3235 C CA . VAL A 1 422 ? 29.519 81.209 -3.530 1.00 16.02 422 VAL A CA 1
ATOM 3236 C C . VAL A 1 422 ? 29.740 79.959 -2.656 1.00 15.44 422 VAL A C 1
ATOM 3237 O O . VAL A 1 422 ? 29.261 79.911 -1.530 1.00 15.48 422 VAL A O 1
ATOM 3241 N N . LYS A 1 423 ? 30.467 78.971 -3.174 1.00 15.23 423 LYS A N 1
ATOM 3242 C CA . LYS A 1 423 ? 30.711 77.718 -2.447 1.00 15.51 423 LYS A CA 1
ATOM 3243 C C . LYS A 1 423 ? 31.557 77.955 -1.190 1.00 15.36 423 LYS A C 1
ATOM 3244 O O . LYS A 1 423 ? 31.354 77.292 -0.178 1.00 15.30 423 LYS A O 1
ATOM 3250 N N . ALA A 1 424 ? 32.487 78.912 -1.250 1.00 15.49 424 ALA A N 1
ATOM 3251 C CA . ALA A 1 424 ? 33.325 79.257 -0.100 1.00 15.67 424 ALA A CA 1
ATOM 3252 C C . ALA A 1 424 ? 32.493 79.950 0.984 1.00 15.86 424 ALA A C 1
ATOM 3253 O O . ALA A 1 424 ? 32.629 79.647 2.171 1.00 15.12 424 ALA A O 1
ATOM 3255 N N . LEU A 1 425 ? 31.631 80.874 0.573 1.00 15.83 425 LEU A N 1
ATOM 3256 C CA . LEU A 1 425 ? 30.733 81.552 1.496 1.00 16.19 425 LEU A CA 1
ATOM 3257 C C . LEU A 1 425 ? 29.833 80.544 2.223 1.00 15.88 425 LEU A C 1
ATOM 3258 O O . LEU A 1 425 ? 29.674 80.620 3.440 1.00 15.63 425 LEU A O 1
ATOM 3263 N N . TYR A 1 426 ? 29.271 79.584 1.488 1.00 15.90 426 TYR A N 1
ATOM 3264 C CA . TYR A 1 426 ? 28.340 78.614 2.083 1.00 15.75 426 TYR A CA 1
ATOM 3265 C C . TYR A 1 426 ? 29.051 77.608 2.988 1.00 15.72 426 TYR A C 1
ATOM 3266 O O . TYR A 1 426 ? 28.558 77.280 4.065 1.00 15.95 426 TYR A O 1
ATOM 3275 N N . GLY A 1 427 ? 30.202 77.110 2.547 1.00 15.85 427 GLY A N 1
ATOM 3276 C CA . GLY A 1 427 ? 30.969 76.151 3.327 1.00 15.91 427 GLY A CA 1
ATOM 3277 C C . GLY A 1 427 ? 31.467 76.748 4.632 1.00 16.26 427 GLY A C 1
ATOM 3278 O O . GLY A 1 427 ? 31.388 76.118 5.682 1.00 16.29 427 GLY A O 1
ATOM 3279 N N . ARG A 1 428 ? 31.956 77.980 4.558 1.00 16.54 428 ARG A N 1
ATOM 3280 C CA . ARG A 1 428 ? 32.451 78.695 5.736 1.00 16.95 428 ARG A CA 1
ATOM 3281 C C . ARG A 1 428 ? 31.325 79.079 6.695 1.00 16.77 428 ARG A C 1
ATOM 3282 O O . ARG A 1 428 ? 31.499 78.997 7.909 1.00 17.09 428 ARG A O 1
ATOM 3290 N N . LEU A 1 429 ? 30.172 79.481 6.160 1.00 16.76 429 LEU A N 1
ATOM 3291 C CA . LEU A 1 429 ? 28.990 79.742 6.982 1.00 17.01 429 LEU A CA 1
ATOM 3292 C C . LEU A 1 429 ? 28.578 78.478 7.757 1.00 16.89 429 LEU A C 1
ATOM 3293 O O . LEU A 1 429 ? 28.279 78.568 8.938 1.00 16.29 429 LEU A O 1
ATOM 3298 N N . PHE A 1 430 ? 28.584 77.310 7.100 1.00 16.86 430 PHE A N 1
ATOM 3299 C CA . PHE A 1 430 ? 28.206 76.042 7.758 1.00 16.68 430 PHE A CA 1
ATOM 3300 C C . PHE A 1 430 ? 29.165 75.709 8.908 1.00 17.56 430 PHE A C 1
ATOM 3301 O O . PHE A 1 430 ? 28.728 75.323 9.991 1.00 17.45 430 PHE A O 1
ATOM 3309 N N . LEU A 1 431 ? 30.464 75.869 8.675 1.00 18.55 431 LEU A N 1
ATOM 3310 C CA . LEU A 1 431 ? 31.467 75.651 9.717 1.00 19.77 431 LEU A CA 1
ATOM 3311 C C . LEU A 1 431 ? 31.252 76.591 10.905 1.00 19.07 431 LEU A C 1
ATOM 3312 O O . LEU A 1 431 ? 31.351 76.156 12.051 1.00 18.82 431 LEU A O 1
ATOM 3321 N N . TRP A 1 432 ? 30.949 77.860 10.618 1.00 19.17 432 TRP A N 1
ATOM 3322 C CA . TRP A 1 432 ? 30.692 78.881 11.648 1.00 19.37 432 TRP A CA 1
ATOM 3323 C C . TRP A 1 432 ? 29.453 78.520 12.468 1.00 18.72 432 TRP A C 1
ATOM 3324 O O . TRP A 1 432 ? 29.475 78.626 13.692 1.00 18.31 432 TRP A O 1
ATOM 3335 N N . LEU A 1 433 ? 28.393 78.049 11.807 1.00 18.36 433 LEU A N 1
ATOM 3336 C CA . LEU A 1 433 ? 27.178 77.617 12.497 1.00 18.31 433 LEU A CA 1
ATOM 3337 C C . LEU A 1 433 ? 27.469 76.470 13.476 1.00 18.63 433 LEU A C 1
ATOM 3338 O O . LEU A 1 433 ? 27.019 76.504 14.625 1.00 18.35 433 LEU A O 1
ATOM 3343 N N . VAL A 1 434 ? 28.225 75.467 13.027 1.00 18.69 434 VAL A N 1
ATOM 3344 C CA . VAL A 1 434 ? 28.582 74.324 13.866 1.00 19.06 434 VAL A CA 1
ATOM 3345 C C . VAL A 1 434 ? 29.422 74.783 15.061 1.00 19.69 434 VAL A C 1
ATOM 3346 O O . VAL A 1 434 ? 29.179 74.354 16.189 1.00 19.97 434 VAL A O 1
ATOM 3350 N N . LYS A 1 435 ? 30.377 75.678 14.814 1.00 20.47 435 LYS A N 1
ATOM 3351 C CA . LYS A 1 435 ? 31.261 76.182 15.869 1.00 21.58 435 LYS A CA 1
ATOM 3352 C C . LYS A 1 435 ? 30.480 76.994 16.913 1.00 21.64 435 LYS A C 1
ATOM 3353 O O . LYS A 1 435 ? 30.736 76.863 18.106 1.00 21.70 435 LYS A O 1
ATOM 3359 N N . LYS A 1 436 ? 29.527 77.809 16.466 1.00 21.76 436 LYS A N 1
ATOM 3360 C CA . LYS A 1 436 ? 28.684 78.592 17.381 1.00 22.19 436 LYS A CA 1
ATOM 3361 C C . LYS A 1 436 ? 27.801 77.686 18.239 1.00 21.80 436 LYS A C 1
ATOM 3362 O O . LYS A 1 436 ? 27.629 77.931 19.442 1.00 22.37 436 LYS A O 1
ATOM 3368 N N . ILE A 1 437 ? 27.260 76.624 17.636 1.00 20.94 437 ILE A N 1
ATOM 3369 C CA . ILE A 1 437 ? 26.471 75.632 18.373 1.00 20.65 437 ILE A CA 1
ATOM 3370 C C . ILE A 1 437 ? 27.330 74.930 19.436 1.00 20.91 437 ILE A C 1
ATOM 3371 O O . ILE A 1 437 ? 26.898 74.776 20.582 1.00 21.14 437 ILE A O 1
ATOM 3376 N N . ASN A 1 438 ? 28.540 74.516 19.067 1.00 20.89 438 ASN A N 1
ATOM 3377 C CA . ASN A 1 438 ? 29.433 73.830 19.995 1.00 21.22 438 ASN A CA 1
ATOM 3378 C C . ASN A 1 438 ? 29.844 74.765 21.154 1.00 22.39 438 ASN A C 1
ATOM 3379 O O . ASN A 1 438 ? 29.998 74.300 22.281 1.00 22.56 438 ASN A O 1
ATOM 3384 N N . ASN A 1 439 ? 29.982 76.065 20.882 1.00 23.48 439 ASN A N 1
ATOM 3385 C CA . ASN A 1 439 ? 30.307 77.055 21.934 1.00 24.56 439 ASN A CA 1
ATOM 3386 C C . ASN A 1 439 ? 29.262 77.056 23.051 1.00 24.76 439 ASN A C 1
ATOM 3387 O O . ASN A 1 439 ? 29.592 77.269 24.225 1.00 25.28 439 ASN A O 1
ATOM 3392 N N . VAL A 1 440 ? 28.002 76.848 22.679 1.00 24.99 440 VAL A N 1
ATOM 3393 C CA . VAL A 1 440 ? 26.894 76.806 23.633 1.00 25.56 440 VAL A CA 1
ATOM 3394 C C . VAL A 1 440 ? 26.812 75.447 24.337 1.00 25.68 440 VAL A C 1
ATOM 3395 O O . VAL A 1 440 ? 26.668 75.395 25.557 1.00 25.59 440 VAL A O 1
ATOM 3399 N N . LEU A 1 441 ? 26.934 74.355 23.576 1.00 25.80 441 LEU A N 1
ATOM 3400 C CA . LEU A 1 441 ? 26.654 73.005 24.085 1.00 26.24 441 LEU A CA 1
ATOM 3401 C C . LEU A 1 441 ? 27.801 72.302 24.823 1.00 27.69 441 LEU A C 1
ATOM 3402 O O . LEU A 1 441 ? 27.548 71.479 25.697 1.00 26.66 441 LEU A O 1
ATOM 3407 N N . CYS A 1 442 ? 29.048 72.609 24.474 1.00 30.48 442 CYS A N 1
ATOM 3408 C CA . CYS A 1 442 ? 30.177 71.734 24.819 1.00 33.06 442 CYS A CA 1
ATOM 3409 C C . CYS A 1 442 ? 30.847 72.100 26.140 1.00 35.44 442 CYS A C 1
ATOM 3410 O O . CYS A 1 442 ? 30.917 73.273 26.506 1.00 35.98 442 CYS A O 1
ATOM 3413 N N . GLN A 1 443 ? 31.348 71.068 26.823 1.00 38.17 443 GLN A N 1
ATOM 3414 C CA . GLN A 1 443 ? 32.019 71.189 28.118 1.00 40.11 443 GLN A CA 1
ATOM 3415 C C . GLN A 1 443 ? 33.496 70.832 28.008 1.00 40.77 443 GLN A C 1
ATOM 3416 O O . GLN A 1 443 ? 33.872 69.934 27.250 1.00 41.37 443 GLN A O 1
ATOM 3422 N N . GLU A 1 444 ? 34.329 71.522 28.783 1.00 41.28 444 GLU A N 1
ATOM 3423 C CA . GLU A 1 444 ? 35.729 71.137 28.935 1.00 41.36 444 GLU A CA 1
ATOM 3424 C C . GLU A 1 444 ? 35.856 69.836 29.739 1.00 40.82 444 GLU A C 1
ATOM 3425 O O . GLU A 1 444 ? 36.715 69.004 29.432 1.00 41.60 444 GLU A O 1
ATOM 3427 N N . ARG A 1 445 ? 34.997 69.668 30.751 1.00 39.75 445 ARG A N 1
ATOM 3428 C CA . ARG A 1 445 ? 35.033 68.507 31.655 1.00 38.52 445 ARG A CA 1
ATOM 3429 C C . ARG A 1 445 ? 33.790 67.588 31.626 1.00 36.75 445 ARG A C 1
ATOM 3430 O O . ARG A 1 445 ? 32.859 67.745 32.423 1.00 37.12 445 ARG A O 1
ATOM 3432 N N . LYS A 1 446 ? 33.801 66.617 30.718 1.00 34.16 446 LYS A N 1
ATOM 3433 C CA . LYS A 1 446 ? 32.853 65.498 30.740 1.00 31.75 446 LYS A CA 1
ATOM 3434 C C . LYS A 1 446 ? 33.498 64.327 31.490 1.00 28.85 446 LYS A C 1
ATOM 3435 O O . LYS A 1 446 ? 34.720 64.232 31.532 1.00 28.97 446 LYS A O 1
ATOM 3441 N N . ALA A 1 447 ? 32.686 63.440 32.065 1.00 25.18 447 ALA A N 1
ATOM 3442 C CA . ALA A 1 447 ? 33.182 62.189 32.663 1.00 22.73 447 ALA A CA 1
ATOM 3443 C C . ALA A 1 447 ? 33.157 61.014 31.663 1.00 20.46 447 ALA A C 1
ATOM 3444 O O . ALA A 1 447 ? 34.114 60.229 31.580 1.00 19.40 447 ALA A O 1
ATOM 3446 N N . TYR A 1 448 ? 32.058 60.896 30.917 1.00 17.93 448 TYR A N 1
ATOM 3447 C CA . TYR A 1 448 ? 31.860 59.810 29.935 1.00 16.74 448 TYR A CA 1
ATOM 3448 C C . TYR A 1 448 ? 31.098 60.353 28.716 1.00 15.61 448 TYR A C 1
ATOM 3449 O O . TYR A 1 448 ? 30.596 61.467 28.757 1.00 15.66 448 TYR A O 1
ATOM 3458 N N . PHE A 1 449 ? 31.045 59.586 27.624 1.00 15.25 449 PHE A N 1
ATOM 3459 C CA . PHE A 1 449 ? 30.228 59.955 26.458 1.00 14.93 449 PHE A CA 1
ATOM 3460 C C . PHE A 1 449 ? 29.661 58.734 25.716 1.00 14.80 449 PHE A C 1
ATOM 3461 O O . PHE A 1 449 ? 30.179 57.620 25.829 1.00 13.95 449 PHE A O 1
ATOM 3469 N N . ILE A 1 450 ? 28.564 58.969 24.991 1.00 14.45 450 ILE A N 1
ATOM 3470 C CA . ILE A 1 450 ? 28.031 58.034 24.004 1.00 14.72 450 ILE A CA 1
ATOM 3471 C C . ILE A 1 450 ? 28.005 58.782 22.667 1.00 14.34 450 ILE A C 1
ATOM 3472 O O . ILE A 1 450 ? 27.366 59.835 22.556 1.00 14.82 450 ILE A O 1
ATOM 3477 N N . GLY A 1 451 ? 28.714 58.254 21.673 1.00 14.20 451 GLY A N 1
ATOM 3478 C CA . GLY A 1 451 ? 28.795 58.867 20.354 1.00 14.24 451 GLY A CA 1
ATOM 3479 C C . GLY A 1 451 ? 27.902 58.156 19.349 1.00 14.17 451 GLY A C 1
ATOM 3480 O O . GLY A 1 451 ? 27.829 56.926 19.369 1.00 15.23 451 GLY A O 1
ATOM 3481 N N . VAL A 1 452 ? 27.218 58.927 18.497 1.00 13.05 452 VAL A N 1
ATOM 3482 C CA . VAL A 1 452 ? 26.340 58.387 17.451 1.00 13.45 452 VAL A CA 1
ATOM 3483 C C . VAL A 1 452 ? 26.813 58.882 16.078 1.00 12.46 452 VAL A C 1
ATOM 3484 O O . VAL A 1 452 ? 26.910 60.088 15.847 1.00 11.78 452 VAL A O 1
ATOM 3488 N N . LEU A 1 453 ? 27.111 57.935 15.183 1.00 12.09 453 LEU A N 1
ATOM 3489 C CA . LEU A 1 453 ? 27.610 58.228 13.839 1.00 12.29 453 LEU A CA 1
ATOM 3490 C C . LEU A 1 453 ? 26.506 58.014 12.802 1.00 11.84 453 LEU A C 1
ATOM 3491 O O . LEU A 1 453 ? 25.972 56.907 12.680 1.00 11.86 453 LEU A O 1
ATOM 3496 N N . ASP A 1 454 ? 26.195 59.089 12.079 1.00 11.78 454 ASP A N 1
ATOM 3497 C CA . ASP A 1 454 ? 25.227 59.119 10.970 1.00 12.43 454 ASP A CA 1
ATOM 3498 C C . ASP A 1 454 ? 25.949 59.716 9.735 1.00 12.08 454 ASP A C 1
ATOM 3499 O O . ASP A 1 454 ? 25.978 60.926 9.533 1.00 12.42 454 ASP A O 1
ATOM 3504 N N . ILE A 1 455 ? 26.545 58.843 8.928 1.00 12.30 455 ILE A N 1
ATOM 3505 C CA . ILE A 1 455 ? 27.277 59.241 7.721 1.00 11.88 455 ILE A CA 1
ATOM 3506 C C . ILE A 1 455 ? 26.892 58.386 6.515 1.00 11.75 455 ILE A C 1
ATOM 3507 O O . ILE A 1 455 ? 26.485 57.232 6.662 1.00 11.40 455 ILE A O 1
ATOM 3512 N N . TYR A 1 456 ? 27.006 58.994 5.331 1.00 11.39 456 TYR A N 1
ATOM 3513 C CA . TYR A 1 456 ? 26.803 58.319 4.045 1.00 11.22 456 TYR A CA 1
ATOM 3514 C C . TYR A 1 456 ? 27.213 56.817 4.065 1.00 11.23 456 TYR A C 1
ATOM 3515 O O . TYR A 1 456 ? 28.313 56.475 4.495 1.00 11.70 456 TYR A O 1
ATOM 3524 N N . GLY A 1 457 ? 26.333 55.938 3.582 1.00 11.64 457 GLY A N 1
ATOM 3525 C CA . GLY A 1 457 ? 26.631 54.516 3.470 1.00 11.74 457 GLY A CA 1
ATOM 3526 C C . GLY A 1 457 ? 27.443 54.159 2.230 1.00 11.69 457 GLY A C 1
ATOM 3527 O O . GLY A 1 457 ? 27.648 55.003 1.368 1.00 11.81 457 GLY A O 1
ATOM 3528 N N . PHE A 1 458 ? 27.912 52.914 2.150 1.00 12.06 458 PHE A N 1
ATOM 3529 C CA . PHE A 1 458 ? 28.589 52.417 0.950 1.00 12.56 458 PHE A CA 1
ATOM 3530 C C . PHE A 1 458 ? 27.569 52.336 -0.186 1.00 12.52 458 PHE A C 1
ATOM 3531 O O . PHE A 1 458 ? 26.532 51.667 -0.039 1.00 13.14 458 PHE A O 1
ATOM 3539 N N . GLU A 1 459 ? 27.848 53.017 -1.297 1.00 13.16 459 GLU A N 1
ATOM 3540 C CA . GLU A 1 459 ? 26.911 53.076 -2.430 1.00 13.77 459 GLU A CA 1
ATOM 3541 C C . GLU A 1 459 ? 27.635 53.159 -3.772 1.00 14.24 459 GLU A C 1
ATOM 3542 O O . GLU A 1 459 ? 28.753 53.681 -3.853 1.00 14.06 459 GLU A O 1
ATOM 3548 N N . ILE A 1 460 ? 26.996 52.615 -4.810 1.00 14.29 460 ILE A N 1
ATOM 3549 C CA . ILE A 1 460 ? 27.503 52.662 -6.184 1.00 14.52 460 ILE A CA 1
ATOM 3550 C C . ILE A 1 460 ? 26.475 53.388 -7.061 1.00 14.63 460 ILE A C 1
ATOM 3551 O O . ILE A 1 460 ? 25.323 52.931 -7.190 1.00 15.15 460 ILE A O 1
ATOM 3556 N N . PHE A 1 461 ? 26.887 54.510 -7.653 1.00 13.89 461 PHE A N 1
ATOM 3557 C CA . PHE A 1 461 ? 26.046 55.321 -8.531 1.00 14.56 461 PHE A CA 1
ATOM 3558 C C . PHE A 1 461 ? 26.494 55.199 -9.993 1.00 15.91 461 PHE A C 1
ATOM 3559 O O . PHE A 1 461 ? 27.526 54.589 -10.284 1.00 16.06 461 PHE A O 1
ATOM 3567 N N . LYS A 1 462 ? 25.702 55.751 -10.912 1.00 17.36 462 LYS A N 1
ATOM 3568 C CA . LYS A 1 462 ? 26.073 55.734 -12.339 1.00 18.69 462 LYS A CA 1
ATOM 3569 C C . LYS A 1 462 ? 27.373 56.505 -12.632 1.00 18.53 462 LYS A C 1
ATOM 3570 O O . LYS A 1 462 ? 28.081 56.185 -13.598 1.00 18.65 462 LYS A O 1
ATOM 3576 N N . VAL A 1 463 ? 27.647 57.537 -11.828 1.00 17.81 463 VAL A N 1
ATOM 3577 C CA . VAL A 1 463 ? 28.930 58.251 -11.813 1.00 17.56 463 VAL A CA 1
ATOM 3578 C C . VAL A 1 463 ? 29.422 58.384 -10.359 1.00 16.23 463 VAL A C 1
ATOM 3579 O O . VAL A 1 463 ? 28.707 58.903 -9.486 1.00 16.21 463 VAL A O 1
ATOM 3583 N N . ASN A 1 464 ? 30.645 57.916 -10.116 1.00 14.01 464 ASN A N 1
ATOM 3584 C CA . ASN A 1 464 ? 31.295 58.006 -8.805 1.00 13.21 464 ASN A CA 1
ATOM 3585 C C . ASN A 1 464 ? 32.562 58.854 -8.949 1.00 13.47 464 ASN A C 1
ATOM 3586 O O . ASN A 1 464 ? 33.441 58.499 -9.734 1.00 14.77 464 ASN A O 1
ATOM 3591 N N . SER A 1 465 ? 32.643 59.982 -8.237 1.00 13.72 465 SER A N 1
ATOM 3592 C CA . SER A 1 465 ? 33.806 60.891 -8.324 1.00 13.90 465 SER A CA 1
ATOM 3593 C C . SER A 1 465 ? 34.563 60.957 -6.987 1.00 13.37 465 SER A C 1
ATOM 3594 O O . SER A 1 465 ? 34.468 60.017 -6.182 1.00 12.38 465 SER A O 1
ATOM 3597 N N . PHE A 1 466 ? 35.312 62.041 -6.765 1.00 13.00 466 PHE A N 1
ATOM 3598 C CA . PHE A 1 466 ? 36.237 62.160 -5.625 1.00 13.07 466 PHE A CA 1
ATOM 3599 C C . PHE A 1 466 ? 35.516 62.046 -4.285 1.00 13.12 466 PHE A C 1
ATOM 3600 O O . PHE A 1 466 ? 35.993 61.364 -3.369 1.00 12.27 466 PHE A O 1
ATOM 3608 N N . GLU A 1 467 ? 34.362 62.696 -4.184 1.00 13.74 467 GLU A N 1
ATOM 3609 C CA . GLU A 1 467 ? 33.587 62.677 -2.945 1.00 14.22 467 GLU A CA 1
ATOM 3610 C C . GLU A 1 467 ? 33.105 61.240 -2.617 1.00 13.42 467 GLU A C 1
ATOM 3611 O O . GLU A 1 467 ? 33.157 60.795 -1.457 1.00 13.30 467 GLU A O 1
ATOM 3617 N N . GLN A 1 468 ? 32.686 60.491 -3.637 1.00 12.84 468 GLN A N 1
ATOM 3618 C CA . GLN A 1 468 ? 32.257 59.101 -3.434 1.00 12.19 468 GLN A CA 1
ATOM 3619 C C . GLN A 1 468 ? 33.426 58.168 -3.069 1.00 12.15 468 GLN A C 1
ATOM 3620 O O . GLN A 1 468 ? 33.238 57.222 -2.304 1.00 11.77 468 GLN A O 1
ATOM 3626 N N . LEU A 1 469 ? 34.623 58.421 -3.599 1.00 11.56 469 LEU A N 1
ATOM 3627 C CA . LEU A 1 469 ? 35.796 57.673 -3.143 1.00 11.81 469 LEU A CA 1
ATOM 3628 C C . LEU A 1 469 ? 36.010 57.916 -1.642 1.00 11.84 469 LEU A C 1
ATOM 3629 O O . LEU A 1 469 ? 36.244 56.958 -0.895 1.00 12.17 469 LEU A O 1
ATOM 3634 N N . CYS A 1 470 ? 35.916 59.174 -1.202 1.00 11.72 470 CYS A N 1
ATOM 3635 C CA . CYS A 1 470 ? 36.075 59.497 0.223 1.00 11.79 470 CYS A CA 1
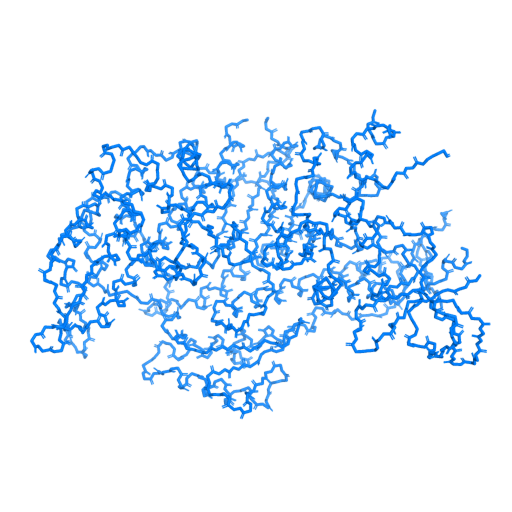ATOM 3636 C C . CYS A 1 470 ? 35.019 58.747 1.081 1.00 11.73 470 CYS A C 1
ATOM 3637 O O . CYS A 1 470 ? 35.342 58.209 2.154 1.00 11.28 470 CYS A O 1
ATOM 3640 N N . ILE A 1 471 ? 33.779 58.691 0.598 1.00 11.15 471 ILE A N 1
ATOM 3641 C CA . ILE A 1 471 ? 32.698 57.968 1.281 1.00 11.05 471 ILE A CA 1
ATOM 3642 C C . ILE A 1 471 ? 32.948 56.458 1.351 1.00 11.41 471 ILE A C 1
ATOM 3643 O O . ILE A 1 471 ? 32.792 55.841 2.409 1.00 11.44 471 ILE A O 1
ATOM 3648 N N . ASN A 1 472 ? 33.343 55.851 0.238 1.00 11.29 472 ASN A N 1
ATOM 3649 C CA . ASN A 1 472 ? 33.490 54.394 0.207 1.00 12.13 472 ASN A CA 1
ATOM 3650 C C . ASN A 1 472 ? 34.737 53.924 0.981 1.00 11.92 472 ASN A C 1
ATOM 3651 O O . ASN A 1 472 ? 34.721 52.862 1.595 1.00 11.92 472 ASN A O 1
ATOM 3656 N N . TYR A 1 473 ? 35.776 54.754 0.971 1.00 12.33 473 TYR A N 1
ATOM 3657 C CA . TYR A 1 473 ? 36.973 54.604 1.814 1.00 12.20 473 TYR A CA 1
ATOM 3658 C C . TYR A 1 473 ? 36.594 54.624 3.302 1.00 12.11 473 TYR A C 1
ATOM 3659 O O . TYR A 1 473 ? 37.066 53.795 4.090 1.00 12.21 473 TYR A O 1
ATOM 3668 N N . THR A 1 474 ? 35.725 55.563 3.669 1.00 11.96 474 THR A N 1
ATOM 3669 C CA . THR A 1 474 ? 35.241 55.679 5.045 1.00 11.67 474 THR A CA 1
ATOM 3670 C C . THR A 1 474 ? 34.550 54.365 5.466 1.00 11.75 474 THR A C 1
ATOM 3671 O O . THR A 1 474 ? 34.822 53.822 6.533 1.00 11.62 474 THR A O 1
ATOM 3675 N N . ASN A 1 475 ? 33.650 53.868 4.627 1.00 11.64 475 ASN A N 1
ATOM 3676 C CA . ASN A 1 475 ? 32.931 52.634 4.938 1.00 12.18 475 ASN A CA 1
ATOM 3677 C C . ASN A 1 475 ? 33.815 51.372 4.922 1.00 12.61 475 ASN A C 1
ATOM 3678 O O . ASN A 1 475 ? 33.534 50.425 5.659 1.00 12.51 475 ASN A O 1
ATOM 3683 N N . GLU A 1 476 ? 34.883 51.360 4.118 1.00 12.87 476 GLU A N 1
ATOM 3684 C CA . GLU A 1 476 ? 35.866 50.261 4.161 1.00 13.68 476 GLU A CA 1
ATOM 3685 C C . GLU A 1 476 ? 36.516 50.165 5.545 1.00 13.82 476 GLU A C 1
ATOM 3686 O O . GLU A 1 476 ? 36.663 49.060 6.098 1.00 13.80 476 GLU A O 1
ATOM 3692 N N . LYS A 1 477 ? 36.871 51.312 6.119 1.00 13.62 477 LYS A N 1
ATOM 3693 C CA . LYS A 1 477 ? 37.457 51.359 7.467 1.00 14.28 477 LYS A CA 1
ATOM 3694 C C . LYS A 1 477 ? 36.434 50.962 8.540 1.00 14.11 477 LYS A C 1
ATOM 3695 O O . LYS A 1 477 ? 36.783 50.272 9.501 1.00 13.79 477 LYS A O 1
ATOM 3701 N N . LEU A 1 478 ? 35.182 51.391 8.383 1.00 13.92 478 LEU A N 1
ATOM 3702 C CA . LEU A 1 478 ? 34.140 51.053 9.357 1.00 13.92 478 LEU A CA 1
ATOM 3703 C C . LEU A 1 478 ? 33.792 49.549 9.346 1.00 14.36 478 LEU A C 1
ATOM 3704 O O . LEU A 1 478 ? 33.491 48.977 10.398 1.00 15.07 478 LEU A O 1
ATOM 3709 N N . GLN A 1 479 ? 33.855 48.896 8.181 1.00 14.44 479 GLN A N 1
ATOM 3710 C CA . GLN A 1 479 ? 33.582 47.446 8.087 1.00 15.20 479 GLN A CA 1
ATOM 3711 C C . GLN A 1 479 ? 34.727 46.617 8.677 1.00 15.10 479 GLN A C 1
ATOM 3712 O O . GLN A 1 479 ? 34.496 45.563 9.312 1.00 15.63 479 GLN A O 1
ATOM 3718 N N . GLN A 1 480 ? 35.958 47.068 8.446 1.00 14.50 480 GLN A N 1
ATOM 3719 C CA . GLN A 1 480 ? 37.134 46.457 9.070 1.00 14.77 480 GLN A CA 1
ATOM 3720 C C . GLN A 1 480 ? 37.013 46.516 10.598 1.00 14.61 480 GLN A C 1
ATOM 3721 O O . GLN A 1 480 ? 37.322 45.540 11.297 1.00 14.83 480 GLN A O 1
ATOM 3727 N N . PHE A 1 481 ? 36.578 47.668 11.099 1.00 14.77 481 PHE A N 1
ATOM 3728 C CA . PHE A 1 481 ? 36.343 47.898 12.534 1.00 14.81 481 PHE A CA 1
ATOM 3729 C C . PHE A 1 481 ? 35.337 46.877 13.095 1.00 15.07 481 PHE A C 1
ATOM 3730 O O . PHE A 1 481 ? 35.573 46.293 14.154 1.00 15.05 481 PHE A O 1
ATOM 3738 N N . PHE A 1 482 ? 34.230 46.645 12.386 1.00 14.86 482 PHE A N 1
ATOM 3739 C CA . PHE A 1 482 ? 33.258 45.638 12.802 1.00 15.08 482 PHE A CA 1
ATOM 3740 C C . PHE A 1 482 ? 33.872 44.231 12.846 1.00 15.72 482 PHE A C 1
ATOM 3741 O O . PHE A 1 482 ? 33.702 43.501 13.835 1.00 16.24 482 PHE A O 1
ATOM 3749 N N . ASN A 1 483 ? 34.573 43.847 11.779 1.00 15.96 483 ASN A N 1
ATOM 3750 C CA . ASN A 1 483 ? 35.150 42.502 11.694 1.00 17.15 483 ASN A CA 1
ATOM 3751 C C . ASN A 1 483 ? 36.205 42.234 12.773 1.00 17.37 483 ASN A C 1
ATOM 3752 O O . ASN A 1 483 ? 36.272 41.122 13.321 1.00 17.86 483 ASN A O 1
ATOM 3757 N N . HIS A 1 484 ? 37.009 43.245 13.085 1.00 17.86 484 HIS A N 1
ATOM 3758 C CA . HIS A 1 484 ? 38.028 43.140 14.129 1.00 18.92 484 HIS A CA 1
ATOM 3759 C C . HIS A 1 484 ? 37.374 43.024 15.503 1.00 19.20 484 HIS A C 1
ATOM 3760 O O . HIS A 1 484 ? 37.852 42.267 16.344 1.00 19.68 484 HIS A O 1
ATOM 3767 N N . HIS A 1 485 ? 36.279 43.756 15.726 1.00 19.25 485 HIS A N 1
ATOM 3768 C CA . HIS A 1 485 ? 35.537 43.665 16.982 1.00 19.90 485 HIS A CA 1
ATOM 3769 C C . HIS A 1 485 ? 34.996 42.251 17.210 1.00 20.78 485 HIS A C 1
ATOM 3770 O O . HIS A 1 485 ? 35.128 41.702 18.315 1.00 20.52 485 HIS A O 1
ATOM 3777 N N . MET A 1 486 ? 34.392 41.674 16.169 1.00 21.47 486 MET A N 1
ATOM 3778 C CA . MET A 1 486 ? 33.833 40.321 16.214 1.00 23.59 486 MET A CA 1
ATOM 3779 C C . MET A 1 486 ? 34.927 39.293 16.521 1.00 23.95 486 MET A C 1
ATOM 3780 O O . MET A 1 486 ? 34.710 38.368 17.314 1.00 24.13 486 MET A O 1
ATOM 3785 N N . PHE A 1 487 ? 36.099 39.470 15.907 1.00 24.39 487 PHE A N 1
ATOM 3786 C CA . PHE A 1 487 ? 37.246 38.583 16.129 1.00 25.30 487 PHE A CA 1
ATOM 3787 C C . PHE A 1 487 ? 37.692 38.603 17.590 1.00 25.71 487 PHE A C 1
ATOM 3788 O O . PHE A 1 487 ? 37.922 37.546 18.190 1.00 25.94 487 PHE A O 1
ATOM 3796 N N . LYS A 1 488 ? 37.817 39.802 18.149 1.00 26.03 488 LYS A N 1
ATOM 3797 C CA . LYS A 1 488 ? 38.250 39.980 19.535 1.00 26.87 488 LYS A CA 1
ATOM 3798 C C . LYS A 1 488 ? 37.265 39.367 20.535 1.00 27.72 488 LYS A C 1
ATOM 3799 O O . LYS A 1 488 ? 37.692 38.791 21.539 1.00 28.03 488 LYS A O 1
ATOM 3805 N N . LEU A 1 489 ? 35.963 39.474 20.262 1.00 28.49 489 LEU A N 1
ATOM 3806 C CA . LEU A 1 489 ? 34.935 38.895 21.143 1.00 29.47 489 LEU A CA 1
ATOM 3807 C C . LEU A 1 489 ? 35.026 37.367 21.174 1.00 31.46 489 LEU A C 1
ATOM 3808 O O . LEU A 1 489 ? 34.932 36.754 22.241 1.00 31.75 489 LEU A O 1
ATOM 3813 N N . GLU A 1 490 ? 35.196 36.761 20.003 1.00 33.41 490 GLU A N 1
ATOM 3814 C CA . GLU A 1 490 ? 35.305 35.308 19.888 1.00 35.48 490 GLU A CA 1
ATOM 3815 C C . GLU A 1 490 ? 36.601 34.791 20.512 1.00 36.96 490 GLU A C 1
ATOM 3816 O O . GLU A 1 490 ? 36.595 33.789 21.223 1.00 37.20 490 GLU A O 1
ATOM 3822 N N . GLN A 1 491 ? 37.701 35.485 20.240 1.00 38.84 491 GLN A N 1
ATOM 3823 C CA . GLN A 1 491 ? 39.018 35.138 20.777 1.00 40.51 491 GLN A CA 1
ATOM 3824 C C . GLN A 1 491 ? 38.995 35.139 22.306 1.00 42.23 491 GLN A C 1
ATOM 3825 O O . GLN A 1 491 ? 39.565 34.251 22.943 1.00 42.21 491 GLN A O 1
ATOM 3831 N N . GLU A 1 492 ? 38.325 36.138 22.875 1.00 44.31 492 GLU A N 1
ATOM 3832 C CA . GLU A 1 492 ? 38.201 36.303 24.322 1.00 46.24 492 GLU A CA 1
ATOM 3833 C C . GLU A 1 492 ? 37.508 35.101 24.968 1.00 47.63 492 GLU A C 1
ATOM 3834 O O . GLU A 1 492 ? 37.958 34.614 26.004 1.00 47.74 492 GLU A O 1
ATOM 3840 N N . GLU A 1 493 ? 36.429 34.623 24.348 1.00 49.33 493 GLU A N 1
ATOM 3841 C CA . GLU A 1 493 ? 35.630 33.521 24.894 1.00 50.84 493 GLU A CA 1
ATOM 3842 C C . GLU A 1 493 ? 36.300 32.146 24.765 1.00 52.39 493 GLU A C 1
ATOM 3843 O O . GLU A 1 493 ? 36.159 31.304 25.655 1.00 52.42 493 GLU A O 1
ATOM 3845 N N . TYR A 1 494 ? 37.009 31.918 23.660 1.00 54.22 494 TYR A N 1
ATOM 3846 C CA . TYR A 1 494 ? 37.703 30.647 23.429 1.00 55.75 494 TYR A CA 1
ATOM 3847 C C . TYR A 1 494 ? 38.921 30.509 24.345 1.00 57.27 494 TYR A C 1
ATOM 3848 O O . TYR A 1 494 ? 39.192 29.426 24.859 1.00 57.49 494 TYR A O 1
ATOM 3857 N N . LEU A 1 495 ? 39.643 31.608 24.546 1.00 59.07 495 LEU A N 1
ATOM 3858 C CA . LEU A 1 495 ? 40.824 31.628 25.412 1.00 60.54 495 LEU A CA 1
ATOM 3859 C C . LEU A 1 495 ? 40.469 31.737 26.901 1.00 61.73 495 LEU A C 1
ATOM 3860 O O . LEU A 1 495 ? 41.321 31.502 27.761 1.00 61.98 495 LEU A O 1
ATOM 3862 N N . LYS A 1 496 ? 39.217 32.090 27.197 1.00 63.09 496 LYS A N 1
ATOM 3863 C CA . LYS A 1 496 ? 38.716 32.148 28.574 1.00 64.12 496 LYS A CA 1
ATOM 3864 C C . LYS A 1 496 ? 38.124 30.788 28.974 1.00 64.86 496 LYS A C 1
ATOM 3865 O O . LYS A 1 496 ? 37.720 30.587 30.127 1.00 65.11 496 LYS A O 1
ATOM 3868 N N . GLU A 1 497 ? 38.073 29.865 28.010 1.00 65.57 497 GLU A N 1
ATOM 3869 C CA . GLU A 1 497 ? 37.601 28.503 28.245 1.00 66.11 497 GLU A CA 1
ATOM 3870 C C . GLU A 1 497 ? 38.654 27.433 27.914 1.00 65.89 497 GLU A C 1
ATOM 3871 O O . GLU A 1 497 ? 38.407 26.246 28.127 1.00 66.08 497 GLU A O 1
ATOM 3877 N N . LYS A 1 498 ? 39.816 27.851 27.407 1.00 65.56 498 LYS A N 1
ATOM 3878 C CA . LYS A 1 498 ? 40.909 26.937 27.056 1.00 65.19 498 LYS A CA 1
ATOM 3879 C C . LYS A 1 498 ? 40.466 25.824 26.095 1.00 64.65 498 LYS A C 1
ATOM 3880 O O . LYS A 1 498 ? 40.670 24.637 26.369 1.00 64.73 498 LYS A O 1
ATOM 3882 N N . ILE A 1 499 ? 39.880 26.220 24.965 1.00 63.87 499 ILE A N 1
ATOM 3883 C CA . ILE A 1 499 ? 39.291 25.275 24.009 1.00 63.11 499 ILE A CA 1
ATOM 3884 C C . ILE A 1 499 ? 40.153 25.073 22.747 1.00 63.70 499 ILE A C 1
ATOM 3885 O O . ILE A 1 499 ? 39.749 24.374 21.812 1.00 63.85 499 ILE A O 1
ATOM 3890 N N . ASN A 1 500 ? 41.353 25.663 22.744 1.00 64.21 500 ASN A N 1
ATOM 3891 C CA . ASN A 1 500 ? 42.360 25.413 21.708 1.00 64.59 500 ASN A CA 1
ATOM 3892 C C . ASN A 1 500 ? 41.817 25.093 20.309 1.00 64.75 500 ASN A C 1
ATOM 3893 O O . ASN A 1 500 ? 42.144 24.051 19.728 1.00 64.92 500 ASN A O 1
ATOM 3895 N N . TRP A 1 501 ? 40.974 25.984 19.789 1.00 64.77 501 TRP A N 1
ATOM 3896 C CA . TRP A 1 501 ? 40.568 25.952 18.383 1.00 64.78 501 TRP A CA 1
ATOM 3897 C C . TRP A 1 501 ? 40.991 27.256 17.710 1.00 63.56 501 TRP A C 1
ATOM 3898 O O . TRP A 1 501 ? 40.984 28.318 18.336 1.00 63.69 501 TRP A O 1
ATOM 3909 N N . THR A 1 502 ? 41.339 27.167 16.428 1.00 62.03 502 THR A N 1
ATOM 3910 C CA . THR A 1 502 ? 41.972 28.276 15.712 1.00 60.67 502 THR A CA 1
ATOM 3911 C C . THR A 1 502 ? 41.052 28.881 14.651 1.00 58.71 502 THR A C 1
ATOM 3912 O O . THR A 1 502 ? 40.294 28.171 13.989 1.00 58.65 502 THR A O 1
ATOM 3916 N N . PHE A 1 503 ? 41.129 30.202 14.506 1.00 56.21 503 PHE A N 1
ATOM 3917 C CA . PHE A 1 503 ? 40.434 30.916 13.431 1.00 54.15 503 PHE A CA 1
ATOM 3918 C C . PHE A 1 503 ? 41.079 32.273 13.150 1.00 51.82 503 PHE A C 1
ATOM 3919 O O . PHE A 1 503 ? 41.794 32.825 13.988 1.00 51.59 503 PHE A O 1
ATOM 3927 N N . ILE A 1 504 ? 40.800 32.806 11.964 1.00 48.98 504 ILE A N 1
ATOM 3928 C CA . ILE A 1 504 ? 41.454 34.020 11.469 1.00 46.68 504 ILE A CA 1
ATOM 3929 C C . ILE A 1 504 ? 40.617 35.283 11.707 1.00 43.81 504 ILE A C 1
ATOM 3930 O O . ILE A 1 504 ? 39.386 35.229 11.716 1.00 43.59 504 ILE A O 1
ATOM 3935 N N . ASP A 1 505 ? 41.306 36.405 11.906 1.00 40.37 505 ASP A N 1
ATOM 3936 C CA . ASP A 1 505 ? 40.683 37.727 12.008 1.00 37.75 505 ASP A CA 1
ATOM 3937 C C . ASP A 1 505 ? 40.390 38.221 10.596 1.00 36.27 505 ASP A C 1
ATOM 3938 O O . ASP A 1 505 ? 41.313 38.540 9.847 1.00 35.53 505 ASP A O 1
ATOM 3943 N N . PHE A 1 506 ? 39.109 38.282 10.237 1.00 34.70 506 PHE A N 1
ATOM 3944 C CA . PHE A 1 506 ? 38.693 38.736 8.906 1.00 33.80 506 PHE A CA 1
ATOM 3945 C C . PHE A 1 506 ? 38.929 40.242 8.670 1.00 31.95 506 PHE A C 1
ATOM 3946 O O . PHE A 1 506 ? 38.790 40.714 7.547 1.00 31.71 506 PHE A O 1
ATOM 3954 N N . GLY A 1 507 ? 39.271 40.985 9.722 1.00 30.19 507 GLY A N 1
ATOM 3955 C CA . GLY A 1 507 ? 39.706 42.375 9.600 1.00 29.01 507 GLY A CA 1
ATOM 3956 C C . GLY A 1 507 ? 40.943 42.566 8.728 1.00 27.97 507 GLY A C 1
ATOM 3957 O O . GLY A 1 507 ? 41.099 43.593 8.054 1.00 27.07 507 GLY A O 1
ATOM 3958 N N . LEU A 1 508 ? 41.825 41.569 8.735 1.00 27.07 508 LEU A N 1
ATOM 3959 C CA . LEU A 1 508 ? 43.034 41.584 7.907 1.00 26.71 508 LEU A CA 1
ATOM 3960 C C . LEU A 1 508 ? 42.721 41.618 6.406 1.00 25.98 508 LEU A C 1
ATOM 3961 O O . LEU A 1 508 ? 43.503 42.155 5.623 1.00 25.76 508 LEU A O 1
ATOM 3966 N N . ASP A 1 509 ? 41.590 41.032 6.012 1.00 25.28 509 ASP A N 1
ATOM 3967 C CA . ASP A 1 509 ? 41.195 40.950 4.606 1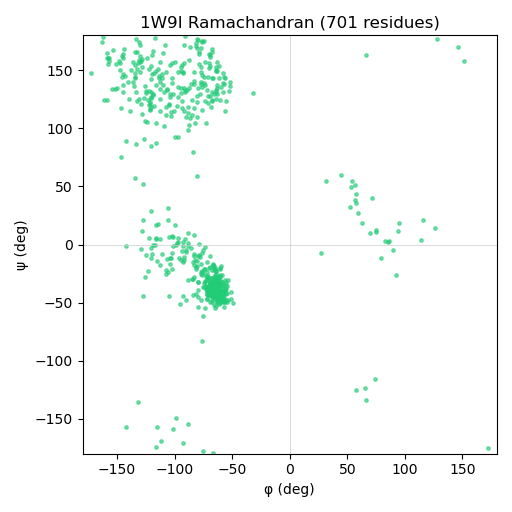.00 24.88 509 ASP A CA 1
ATOM 3968 C C . ASP A 1 509 ? 40.909 42.323 3.955 1.00 23.27 509 ASP A C 1
ATOM 3969 O O . ASP A 1 509 ? 40.934 42.429 2.732 1.00 23.74 509 ASP A O 1
ATOM 3974 N N . SER A 1 510 ? 40.628 43.347 4.763 1.00 21.34 510 SER A N 1
ATOM 3975 C CA . SER A 1 510 ? 40.358 44.718 4.272 1.00 20.20 510 SER A CA 1
ATOM 3976 C C . SER A 1 510 ? 41.596 45.572 4.002 1.00 18.31 510 SER A C 1
ATOM 3977 O O . SER A 1 510 ? 41.498 46.643 3.383 1.00 17.02 510 SER A O 1
ATOM 3980 N N . GLN A 1 511 ? 42.755 45.146 4.501 1.00 17.04 511 GLN A N 1
ATOM 3981 C CA . GLN A 1 511 ? 43.913 46.027 4.526 1.00 16.06 511 GLN A CA 1
ATOM 3982 C C . GLN A 1 511 ? 44.446 46.364 3.128 1.00 15.47 511 GLN A C 1
ATOM 3983 O O . GLN A 1 511 ? 44.912 47.475 2.915 1.00 14.60 511 GLN A O 1
ATOM 3989 N N . ALA A 1 512 ? 44.365 45.423 2.187 1.00 15.35 512 ALA A N 1
ATOM 3990 C CA . ALA A 1 512 ? 44.869 45.650 0.822 1.00 14.86 512 ALA A CA 1
ATOM 3991 C C . ALA A 1 512 ? 44.134 46.802 0.125 1.00 14.56 512 ALA A C 1
ATOM 3992 O O . ALA A 1 512 ? 44.765 47.664 -0.510 1.00 13.91 512 ALA A O 1
ATOM 3994 N N . THR A 1 513 ? 42.806 46.820 0.249 1.00 14.24 513 THR A N 1
ATOM 3995 C CA . THR A 1 513 ? 41.993 47.899 -0.333 1.00 13.63 513 THR A CA 1
ATOM 3996 C C . THR A 1 513 ? 42.275 49.249 0.353 1.00 13.56 513 THR A C 1
ATOM 3997 O O . THR A 1 513 ? 42.415 50.285 -0.311 1.00 12.27 513 THR A O 1
ATOM 4001 N N . ILE A 1 514 ? 42.347 49.245 1.683 1.00 13.19 514 ILE A N 1
ATOM 4002 C CA . ILE A 1 514 ? 42.629 50.473 2.428 1.00 13.51 514 ILE A CA 1
ATOM 4003 C C . ILE A 1 514 ? 43.986 51.061 2.000 1.00 13.48 514 ILE A C 1
ATOM 4004 O O . ILE A 1 514 ? 44.094 52.248 1.730 1.00 13.46 514 ILE A O 1
ATOM 4009 N N . ASP A 1 515 ? 45.002 50.213 1.907 1.00 13.52 515 ASP A N 1
ATOM 4010 C CA . ASP A 1 515 ? 46.350 50.642 1.514 1.00 14.11 515 ASP A CA 1
ATOM 4011 C C . ASP A 1 515 ? 46.380 51.193 0.080 1.00 13.27 515 ASP A C 1
ATOM 4012 O O . ASP A 1 515 ? 47.085 52.166 -0.196 1.00 13.14 515 ASP A O 1
ATOM 4017 N N . LEU A 1 516 ? 45.618 50.574 -0.828 1.00 12.64 516 LEU A N 1
ATOM 4018 C CA . LEU A 1 516 ? 45.533 51.043 -2.216 1.00 12.39 516 LEU A CA 1
ATOM 4019 C C . LEU A 1 516 ? 45.076 52.514 -2.257 1.00 12.44 516 LEU A C 1
ATOM 4020 O O . LEU A 1 516 ? 45.572 53.303 -3.054 1.00 12.46 516 LEU A O 1
ATOM 4025 N N . ILE A 1 517 ? 44.155 52.878 -1.371 1.00 12.43 517 ILE A N 1
ATOM 4026 C CA . ILE A 1 517 ? 43.643 54.248 -1.294 1.00 12.83 517 ILE A CA 1
ATOM 4027 C C . ILE A 1 517 ? 44.561 55.237 -0.546 1.00 13.46 517 ILE A C 1
ATOM 4028 O O . ILE A 1 517 ? 44.892 56.301 -1.091 1.00 13.73 517 ILE A O 1
ATOM 4033 N N . ASP A 1 518 ? 44.959 54.911 0.688 1.00 13.68 518 ASP A N 1
ATOM 4034 C CA . ASP A 1 518 ? 45.589 55.900 1.582 1.00 14.30 518 ASP A CA 1
ATOM 4035 C C . ASP A 1 518 ? 47.065 55.657 1.924 1.00 14.74 518 ASP A C 1
ATOM 4036 O O . ASP A 1 518 ? 47.656 56.418 2.699 1.00 15.05 518 ASP A O 1
ATOM 4041 N N . GLY A 1 519 ? 47.677 54.639 1.324 1.00 14.69 519 GLY A N 1
ATOM 4042 C CA . GLY A 1 519 ? 49.051 54.274 1.651 1.00 15.33 519 GLY A CA 1
ATOM 4043 C C . GLY A 1 519 ? 50.107 55.324 1.314 1.00 15.94 519 GLY A C 1
ATOM 4044 O O . GLY A 1 519 ? 49.911 56.145 0.422 1.00 15.09 519 GLY A O 1
ATOM 4045 N N . ARG A 1 520 ? 51.215 55.303 2.059 1.00 17.20 520 ARG A N 1
ATOM 4046 C CA . ARG A 1 520 ? 52.372 56.172 1.808 1.00 19.51 520 ARG A CA 1
ATOM 4047 C C . ARG A 1 520 ? 53.455 55.498 0.956 1.00 19.38 520 ARG A C 1
ATOM 4048 O O . ARG A 1 520 ? 53.922 56.088 -0.019 1.00 19.78 520 ARG A O 1
ATOM 4056 N N . GLN A 1 521 ? 53.877 54.294 1.349 1.00 19.72 521 GLN A N 1
ATOM 4057 C CA . GLN A 1 521 ? 54.857 53.500 0.582 1.00 20.19 521 GLN A CA 1
ATOM 4058 C C . GLN A 1 521 ? 54.499 52.000 0.534 1.00 19.78 521 GLN A C 1
ATOM 4059 O O . GLN A 1 521 ? 54.485 51.338 1.581 1.00 20.75 521 GLN A O 1
ATOM 4065 N N . PRO A 1 522 ? 54.193 51.451 -0.647 1.00 18.89 522 PRO A N 1
ATOM 4066 C CA . PRO A 1 522 ? 54.119 52.197 -1.917 1.00 18.47 522 PRO A CA 1
ATOM 4067 C C . PRO A 1 522 ? 52.999 53.251 -1.877 1.00 17.58 522 PRO A C 1
ATOM 4068 O O . PRO A 1 522 ? 52.029 53.009 -1.155 1.00 18.16 522 PRO A O 1
ATOM 4072 N N . PRO A 1 523 ? 53.128 54.379 -2.584 1.00 16.20 523 PRO A N 1
ATOM 4073 C CA . PRO A 1 523 ? 52.085 55.419 -2.547 1.00 15.69 523 PRO A CA 1
ATOM 4074 C C . PRO A 1 523 ? 50.760 54.929 -3.109 1.00 15.34 523 PRO A C 1
ATOM 4075 O O . PRO A 1 523 ? 50.753 54.251 -4.140 1.00 15.60 523 PRO A O 1
ATOM 4079 N N . GLY A 1 524 ? 49.664 55.275 -2.431 1.00 14.15 524 GLY A N 1
ATOM 4080 C CA . GLY A 1 524 ? 48.321 54.956 -2.882 1.00 13.29 524 GLY A CA 1
ATOM 4081 C C . GLY A 1 524 ? 47.722 56.087 -3.707 1.00 12.96 524 GLY A C 1
ATOM 4082 O O . GLY A 1 524 ? 48.412 57.045 -4.069 1.00 12.55 524 GLY A O 1
ATOM 4083 N N . ILE A 1 525 ? 46.429 55.969 -4.001 1.00 12.65 525 ILE A N 1
ATOM 4084 C CA . ILE A 1 525 ? 45.721 56.901 -4.887 1.00 12.64 525 ILE A CA 1
ATOM 4085 C C . ILE A 1 525 ? 45.777 58.363 -4.375 1.00 12.53 525 ILE A C 1
ATOM 4086 O O . ILE A 1 525 ? 46.082 59.287 -5.141 1.00 12.60 525 ILE A O 1
ATOM 4091 N N . LEU A 1 526 ? 45.489 58.576 -3.090 1.00 12.26 526 LEU A N 1
ATOM 4092 C CA . LEU A 1 526 ? 45.474 59.936 -2.523 1.00 12.64 526 LEU A CA 1
ATOM 4093 C C . LEU A 1 526 ? 46.870 60.566 -2.510 1.00 12.88 526 LEU A C 1
ATOM 4094 O O . LEU A 1 526 ? 47.011 61.765 -2.751 1.00 13.56 526 LEU A O 1
ATOM 4099 N N . ALA A 1 527 ? 47.899 59.754 -2.255 1.00 13.01 527 ALA A N 1
ATOM 4100 C CA . ALA A 1 527 ? 49.283 60.245 -2.258 1.00 13.29 527 ALA A CA 1
ATOM 4101 C C . ALA A 1 527 ? 49.702 60.712 -3.655 1.00 13.56 527 ALA A C 1
ATOM 4102 O O . ALA A 1 527 ? 50.369 61.745 -3.796 1.00 13.78 527 ALA A O 1
ATOM 4104 N N . LEU A 1 528 ? 49.306 59.966 -4.686 1.00 13.41 528 LEU A N 1
ATOM 4105 C CA . LEU A 1 528 ? 49.633 60.334 -6.068 1.00 13.81 528 LEU A CA 1
ATOM 4106 C C . LEU A 1 528 ? 48.856 61.577 -6.517 1.00 13.85 528 LEU A C 1
ATOM 4107 O O . LEU A 1 528 ? 49.397 62.424 -7.228 1.00 14.64 528 LEU A O 1
ATOM 4112 N N . LEU A 1 529 ? 47.603 61.703 -6.078 1.00 13.68 529 LEU A N 1
ATOM 4113 C CA . LEU A 1 529 ? 46.803 62.906 -6.314 1.00 14.50 529 LEU A CA 1
ATOM 4114 C C . LEU A 1 529 ? 47.472 64.151 -5.699 1.00 14.94 529 LEU A C 1
ATOM 4115 O O . LEU A 1 529 ? 47.557 65.210 -6.344 1.00 15.75 529 LEU A O 1
ATOM 4120 N N . ASP A 1 530 ? 47.954 64.028 -4.465 1.00 15.58 530 ASP A N 1
ATOM 4121 C CA . ASP A 1 530 ? 48.651 65.130 -3.795 1.00 16.73 530 ASP A CA 1
ATOM 4122 C C . ASP A 1 530 ? 49.915 65.557 -4.553 1.00 17.49 530 ASP A C 1
ATOM 4123 O O . ASP A 1 530 ? 50.175 66.756 -4.703 1.00 17.66 530 ASP A O 1
ATOM 4128 N N . GLU A 1 531 ? 50.683 64.588 -5.041 1.00 18.53 531 GLU A N 1
ATOM 4129 C CA . GLU A 1 531 ? 51.929 64.875 -5.770 1.00 19.87 531 GLU A CA 1
ATOM 4130 C C . GLU A 1 531 ? 51.632 65.658 -7.058 1.00 20.48 531 GLU A C 1
ATOM 4131 O O . GLU A 1 531 ? 52.347 66.599 -7.406 1.00 20.77 531 GLU A O 1
ATOM 4137 N N . GLN A 1 532 ? 50.559 65.281 -7.746 1.00 20.70 532 GLN A N 1
ATOM 4138 C CA . GLN A 1 532 ? 50.143 65.955 -8.971 1.00 21.26 532 GLN A CA 1
ATOM 4139 C C . GLN A 1 532 ? 49.574 67.358 -8.701 1.00 22.46 532 GLN A C 1
ATOM 4140 O O . GLN A 1 532 ? 49.655 68.232 -9.567 1.00 23.23 532 GLN A O 1
ATOM 4146 N N . SER A 1 533 ? 49.021 67.567 -7.504 1.00 23.78 533 SER A N 1
ATOM 4147 C CA . SER A 1 533 ? 48.351 68.825 -7.128 1.00 25.42 533 SER A CA 1
ATOM 4148 C C . SER A 1 533 ? 49.288 69.967 -6.721 1.00 27.66 533 SER A C 1
ATOM 4149 O O . SER A 1 533 ? 49.030 71.123 -7.060 1.00 28.14 533 SER A O 1
ATOM 4152 N N . VAL A 1 534 ? 50.355 69.662 -5.986 1.00 30.17 534 VAL A N 1
ATOM 4153 C CA . VAL A 1 534 ? 51.161 70.712 -5.339 1.00 32.19 534 VAL A CA 1
ATOM 4154 C C . VAL A 1 534 ? 52.352 71.186 -6.178 1.00 33.24 534 VAL A C 1
ATOM 4155 O O . VAL A 1 534 ? 53.094 72.076 -5.752 1.00 33.82 534 VAL A O 1
ATOM 4159 N N . PHE A 1 535 ? 52.533 70.596 -7.360 1.00 34.56 535 PHE A N 1
ATOM 4160 C CA . PHE A 1 535 ? 53.529 71.072 -8.327 1.00 35.51 535 PHE A CA 1
ATOM 4161 C C . PHE A 1 535 ? 52.845 71.387 -9.664 1.00 36.13 535 PHE A C 1
ATOM 4162 O O . PHE A 1 535 ? 51.740 70.907 -9.908 1.00 36.14 535 PHE A O 1
ATOM 4170 N N . PRO A 1 536 ? 53.478 72.193 -10.526 1.00 36.75 536 PRO A N 1
ATOM 4171 C CA . PRO A 1 536 ? 52.835 72.631 -11.777 1.00 36.77 536 PRO A CA 1
ATOM 4172 C C . PRO A 1 536 ? 52.886 71.619 -12.933 1.00 36.50 536 PRO A C 1
ATOM 4173 O O . PRO A 1 536 ? 53.520 70.564 -12.806 1.00 36.82 536 PRO A O 1
ATOM 4177 N N . ASN A 1 537 ? 52.192 71.962 -14.024 1.00 35.67 537 ASN A N 1
ATOM 4178 C CA . ASN A 1 537 ? 52.127 71.190 -15.284 1.00 35.07 537 ASN A CA 1
ATOM 4179 C C . ASN A 1 537 ? 51.256 69.914 -15.292 1.00 33.57 537 ASN A C 1
ATOM 4180 O O . ASN A 1 537 ? 51.321 69.128 -16.242 1.00 34.02 537 ASN A O 1
ATOM 4185 N N . ALA A 1 538 ? 50.426 69.717 -14.271 1.00 31.36 538 ALA A N 1
ATOM 4186 C CA . ALA A 1 538 ? 49.542 68.542 -14.213 1.00 29.66 538 ALA A CA 1
ATOM 4187 C C . ALA A 1 538 ? 48.148 68.810 -14.807 1.00 28.21 538 ALA A C 1
ATOM 4188 O O . ALA A 1 538 ? 47.647 69.935 -14.755 1.00 27.96 538 ALA A O 1
ATOM 4190 N N . THR A 1 539 ? 47.548 67.767 -15.386 1.00 26.61 539 THR A N 1
ATOM 4191 C CA . THR A 1 539 ? 46.160 67.769 -15.855 1.00 25.41 539 THR A CA 1
ATOM 4192 C C . THR A 1 539 ? 45.441 66.497 -15.397 1.00 25.20 539 THR A C 1
ATOM 4193 O O . THR A 1 539 ? 46.049 65.602 -14.819 1.00 24.30 539 THR A O 1
ATOM 4197 N N . ASP A 1 540 ? 44.154 66.396 -15.702 1.00 25.03 540 ASP A N 1
ATOM 4198 C CA . ASP A 1 540 ? 43.419 65.175 -15.370 1.00 24.86 540 ASP A CA 1
ATOM 4199 C C . ASP A 1 540 ? 43.942 63.964 -16.164 1.00 23.46 540 ASP A C 1
ATOM 4200 O O . ASP A 1 540 ? 43.934 62.850 -15.645 1.00 22.66 540 ASP A O 1
ATOM 4205 N N . ASN A 1 541 ? 44.431 64.180 -17.388 1.00 22.16 541 ASN A N 1
ATOM 4206 C CA . ASN A 1 541 ? 45.061 63.101 -18.152 1.00 21.26 541 ASN A CA 1
ATOM 4207 C C . ASN A 1 541 ? 46.399 62.647 -17.554 1.00 19.47 541 ASN A C 1
ATOM 4208 O O . ASN A 1 541 ? 46.665 61.442 -17.517 1.00 18.60 541 ASN A O 1
ATOM 4213 N N . THR A 1 542 ? 47.240 63.571 -17.079 1.00 18.09 542 THR A N 1
ATOM 4214 C CA . THR A 1 542 ? 48.503 63.142 -16.438 1.00 17.21 542 THR A CA 1
ATOM 4215 C C . THR A 1 542 ? 48.210 62.365 -15.145 1.00 16.46 542 THR A C 1
ATOM 4216 O O . THR A 1 542 ? 48.913 61.398 -14.818 1.00 15.95 542 THR A O 1
ATOM 4220 N N . LEU A 1 543 ? 47.143 62.753 -14.449 1.00 15.95 543 LEU A N 1
ATOM 4221 C CA . LEU A 1 543 ? 46.739 62.096 -13.205 1.00 15.85 543 LEU A CA 1
ATOM 4222 C C . LEU A 1 543 ? 46.312 60.634 -13.423 1.00 15.06 543 LEU A C 1
ATOM 4223 O O . LEU A 1 543 ? 46.846 59.734 -12.775 1.00 14.73 543 LEU A O 1
ATOM 4228 N N . ILE A 1 544 ? 45.359 60.393 -14.324 1.00 14.56 544 ILE A N 1
ATOM 4229 C CA . ILE A 1 544 ? 44.867 59.028 -14.561 1.00 15.06 544 ILE A CA 1
ATOM 4230 C C . ILE A 1 544 ? 45.979 58.129 -15.106 1.00 14.72 544 ILE A C 1
ATOM 4231 O O . ILE A 1 544 ? 46.065 56.941 -14.773 1.00 14.14 544 ILE A O 1
ATOM 4236 N N . THR A 1 545 ? 46.829 58.702 -15.945 1.00 14.46 545 THR A N 1
ATOM 4237 C CA . THR A 1 545 ? 47.954 57.958 -16.513 1.00 14.15 545 THR A CA 1
ATOM 4238 C C . THR A 1 545 ? 48.895 57.464 -15.412 1.00 14.37 545 THR A C 1
ATOM 4239 O O . THR A 1 545 ? 49.335 56.303 -15.433 1.00 14.28 545 THR A O 1
ATOM 4243 N N . LYS A 1 546 ? 49.160 58.331 -14.440 1.00 14.03 546 LYS A N 1
ATOM 4244 C CA . LYS A 1 546 ? 50.005 58.002 -13.290 1.00 14.65 546 LYS A CA 1
ATOM 4245 C C . LYS A 1 546 ? 49.397 56.894 -12.413 1.00 14.00 546 LYS A C 1
ATOM 4246 O O . LYS A 1 546 ? 50.107 55.987 -11.974 1.00 13.20 546 LYS A O 1
ATOM 4252 N N . LEU A 1 547 ? 48.092 56.961 -12.153 1.00 13.16 547 LEU A N 1
ATOM 4253 C CA . LEU A 1 547 ? 47.413 55.893 -11.419 1.00 13.13 547 LEU A CA 1
ATOM 4254 C C . LEU A 1 547 ? 47.568 54.526 -12.139 1.00 12.66 547 LEU A C 1
ATOM 4255 O O . LEU A 1 547 ? 47.918 53.524 -11.515 1.00 12.58 547 LEU A O 1
ATOM 4260 N N . HIS A 1 548 ? 47.340 54.476 -13.450 1.00 12.56 548 HIS A N 1
ATOM 4261 C CA . HIS A 1 548 ? 47.460 53.214 -14.180 1.00 12.29 548 HIS A CA 1
ATOM 4262 C C . HIS A 1 548 ? 48.904 52.681 -14.133 1.00 12.26 548 HIS A C 1
ATOM 4263 O O . HIS A 1 548 ? 49.126 51.473 -13.986 1.00 12.13 548 HIS A O 1
ATOM 4270 N N . SER A 1 549 ? 49.870 53.586 -14.241 1.00 12.28 549 SER A N 1
ATOM 4271 C CA . SER A 1 549 ? 51.296 53.222 -14.239 1.00 12.33 549 SER A CA 1
ATOM 4272 C C . SER A 1 549 ? 51.677 52.481 -12.951 1.00 12.24 549 SER A C 1
ATOM 4273 O O . SER A 1 549 ? 52.436 51.514 -12.984 1.00 12.71 549 SER A O 1
ATOM 4276 N N . HIS A 1 550 ? 51.131 52.942 -11.828 1.00 11.98 550 HIS A N 1
ATOM 4277 C CA . HIS A 1 550 ? 51.424 52.380 -10.510 1.00 12.04 550 HIS A CA 1
ATOM 4278 C C . HIS A 1 550 ? 50.663 51.080 -10.196 1.00 11.92 550 HIS A C 1
ATOM 4279 O O . HIS A 1 550 ? 51.190 50.212 -9.486 1.00 11.64 550 HIS A O 1
ATOM 4286 N N . PHE A 1 551 ? 49.432 50.923 -10.708 1.00 11.72 551 PHE A N 1
ATOM 4287 C CA . PHE A 1 551 ? 48.532 49.871 -10.201 1.00 11.68 551 PHE A CA 1
ATOM 4288 C C . PHE A 1 551 ? 47.981 48.851 -11.216 1.00 11.71 551 PHE A C 1
ATOM 4289 O O . PHE A 1 551 ? 47.572 47.757 -10.819 1.00 12.16 551 PHE A O 1
ATOM 4297 N N . SER A 1 552 ? 47.942 49.184 -12.503 1.00 12.12 552 SER A N 1
ATOM 4298 C CA . SER A 1 552 ? 47.335 48.286 -13.499 1.00 12.66 552 SER A CA 1
ATOM 4299 C C . SER A 1 552 ? 48.143 46.990 -13.705 1.00 13.60 552 SER A C 1
ATOM 4300 O O . SER A 1 552 ? 49.284 47.044 -14.143 1.00 13.71 552 SER A O 1
ATOM 4303 N N . LYS A 1 553 ? 47.509 45.850 -13.407 1.00 14.27 553 LYS A N 1
ATOM 4304 C CA . LYS A 1 553 ? 48.128 44.506 -13.400 1.00 15.92 553 LYS A CA 1
ATOM 4305 C C . LYS A 1 553 ? 49.250 44.347 -12.369 1.00 15.91 553 LYS A C 1
ATOM 4306 O O . LYS A 1 553 ? 50.037 43.379 -12.424 1.00 16.50 553 LYS A O 1
ATOM 4312 N N . LYS A 1 554 ? 49.272 45.255 -11.390 1.00 14.90 554 LYS A N 1
ATOM 4313 C CA . LYS A 1 554 ? 50.334 45.328 -10.377 1.00 15.09 554 LYS A CA 1
ATOM 4314 C C . LYS A 1 554 ? 49.801 45.288 -8.932 1.00 15.64 554 LYS A C 1
ATOM 4315 O O . LYS A 1 554 ? 50.513 44.853 -8.004 1.00 16.55 554 LYS A O 1
ATOM 4321 N N . ASN A 1 555 ? 48.575 45.760 -8.737 1.00 15.21 555 ASN A N 1
ATOM 4322 C CA . ASN A 1 555 ? 47.869 45.655 -7.459 1.00 15.08 555 ASN A CA 1
ATOM 4323 C C . ASN A 1 555 ? 46.579 44.876 -7.695 1.00 15.37 555 ASN A C 1
ATOM 4324 O O . ASN A 1 555 ? 45.799 45.240 -8.571 1.00 14.90 555 ASN A O 1
ATOM 4329 N N . ALA A 1 556 ? 46.359 43.811 -6.917 1.00 15.81 556 ALA A N 1
ATOM 4330 C CA . ALA A 1 556 ? 45.246 42.880 -7.147 1.00 16.50 556 ALA A CA 1
ATOM 4331 C C . ALA A 1 556 ? 43.841 43.465 -6.919 1.00 15.89 556 ALA A C 1
ATOM 4332 O O . ALA A 1 556 ? 42.847 42.889 -7.399 1.00 16.67 556 ALA A O 1
ATOM 4334 N N . LYS A 1 557 ? 43.762 44.599 -6.224 1.00 14.65 557 LYS A N 1
ATOM 4335 C CA . LYS A 1 557 ? 42.492 45.276 -5.954 1.00 14.03 557 LYS A CA 1
ATOM 4336 C C . LYS A 1 557 ? 42.160 46.432 -6.933 1.00 13.77 557 LYS A C 1
ATOM 4337 O O . LYS A 1 557 ? 41.162 47.115 -6.735 1.00 13.18 557 LYS A O 1
ATOM 4343 N N . TYR A 1 558 ? 42.977 46.636 -7.977 1.00 13.38 558 TYR A N 1
ATOM 4344 C CA . TYR A 1 558 ? 42.800 47.728 -8.966 1.00 13.46 558 TYR A CA 1
ATOM 4345 C C . TYR A 1 558 ? 42.521 47.168 -10.365 1.00 13.72 558 TYR A C 1
ATOM 4346 O O . TYR A 1 558 ? 42.983 46.071 -10.702 1.00 14.13 558 TYR A O 1
ATOM 4355 N N . GLU A 1 559 ? 41.760 47.918 -11.170 1.00 13.63 559 GLU A N 1
ATOM 4356 C CA . GLU A 1 559 ? 41.552 47.571 -12.581 1.00 13.78 559 GLU A CA 1
ATOM 4357 C C . GLU A 1 559 ? 41.570 48.801 -13.502 1.00 13.52 559 GLU A C 1
ATOM 4358 O O . GLU A 1 559 ? 40.828 49.776 -13.305 1.00 13.29 559 GLU A O 1
ATOM 4364 N N . GLU A 1 560 ? 42.432 48.748 -14.516 1.00 13.33 560 GLU A N 1
ATOM 4365 C CA . GLU A 1 560 ? 42.403 49.696 -15.632 1.00 13.17 560 GLU A CA 1
ATOM 4366 C C . GLU A 1 560 ? 41.304 49.248 -16.619 1.00 13.51 560 GLU A C 1
ATOM 4367 O O . GLU A 1 560 ? 41.286 48.076 -17.019 1.00 12.58 560 GLU A O 1
ATOM 4373 N N . PRO A 1 561 ? 40.383 50.139 -17.004 1.00 13.73 561 PRO A N 1
ATOM 4374 C CA . PRO A 1 561 ? 39.312 49.751 -17.945 1.00 14.91 561 PRO A CA 1
ATOM 4375 C C . PRO A 1 561 ? 39.805 49.300 -19.324 1.00 15.86 561 PRO A C 1
ATOM 4376 O O . PRO A 1 561 ? 40.865 49.726 -19.765 1.00 15.75 561 PRO A O 1
ATOM 4380 N N . ARG A 1 562 ? 39.010 48.465 -19.991 1.00 17.71 562 ARG A N 1
ATOM 4381 C CA . ARG A 1 562 ? 39.301 48.035 -21.366 1.00 19.18 562 ARG A CA 1
ATOM 4382 C C . ARG A 1 562 ? 39.382 49.209 -22.353 1.00 18.58 562 ARG A C 1
ATOM 4383 O O . ARG A 1 562 ? 40.261 49.230 -23.225 1.00 18.07 562 ARG A O 1
ATOM 4398 N N . PHE A 1 563 ? 38.467 50.178 -22.212 1.00 17.51 563 PHE A N 1
ATOM 4399 C CA . PHE A 1 563 ? 38.293 51.269 -23.175 1.00 17.20 563 PHE A CA 1
ATOM 4400 C C . PHE A 1 563 ? 38.312 52.704 -22.595 1.00 16.55 563 PHE A C 1
ATOM 4401 O O . PHE A 1 563 ? 38.942 53.594 -23.175 1.00 17.56 563 PHE A O 1
ATOM 4409 N N . SER A 1 564 ? 37.634 52.956 -21.472 1.00 16.06 564 SER A N 1
ATOM 4410 C CA . SER A 1 564 ? 37.560 54.322 -20.926 1.00 15.84 564 SER A CA 1
ATOM 4411 C C . SER A 1 564 ? 38.932 54.903 -20.595 1.00 16.18 564 SER A C 1
ATOM 4412 O O . SER A 1 564 ? 39.757 54.217 -19.982 1.00 15.55 564 SER A O 1
ATOM 4415 N N . LYS A 1 565 ? 39.156 56.166 -20.968 1.00 16.36 565 LYS A N 1
ATOM 4416 C CA . LYS A 1 565 ? 40.402 56.881 -20.648 1.00 16.97 565 LYS A CA 1
ATOM 4417 C C . LYS A 1 565 ? 40.313 57.801 -19.407 1.00 16.28 565 LYS A C 1
ATOM 4418 O O . LYS A 1 565 ? 41.308 58.456 -19.062 1.00 16.27 565 LYS A O 1
ATOM 4424 N N . THR A 1 566 ? 39.155 57.845 -18.738 1.00 15.61 566 THR A N 1
ATOM 4425 C CA . THR A 1 566 ? 38.944 58.744 -17.591 1.00 15.59 566 THR A CA 1
ATOM 4426 C C . THR A 1 566 ? 38.541 58.033 -16.282 1.00 14.79 566 THR A C 1
ATOM 4427 O O . THR A 1 566 ? 38.250 58.714 -15.298 1.00 15.59 566 THR A O 1
ATOM 4431 N N . GLU A 1 567 ? 38.537 56.695 -16.265 1.00 14.16 567 GLU A N 1
ATOM 4432 C CA . GLU A 1 567 ? 37.998 55.913 -15.134 1.00 13.82 567 GLU A CA 1
ATOM 4433 C C . GLU A 1 567 ? 38.971 54.839 -14.617 1.00 13.48 567 GLU A C 1
ATOM 4434 O O . GLU A 1 567 ? 39.875 54.415 -15.332 1.00 13.03 567 GLU A O 1
ATOM 4440 N N . PHE A 1 568 ? 38.786 54.417 -13.367 1.00 12.89 568 PHE A N 1
ATOM 4441 C CA . PHE A 1 568 ? 39.526 53.275 -12.792 1.00 12.81 568 PHE A CA 1
ATOM 4442 C C . PHE A 1 568 ? 38.677 52.532 -11.768 1.00 12.92 568 PHE A C 1
ATOM 4443 O O . PHE A 1 568 ? 37.743 53.120 -11.200 1.00 13.27 568 PHE A O 1
ATOM 4451 N N . GLY A 1 569 ? 39.009 51.258 -11.512 1.00 12.48 569 GLY A N 1
ATOM 4452 C CA . GLY A 1 569 ? 38.245 50.413 -10.600 1.00 13.00 569 GLY A CA 1
ATOM 4453 C C . GLY A 1 569 ? 38.963 50.008 -9.318 1.00 12.99 569 GLY A C 1
ATOM 4454 O O . GLY A 1 569 ? 40.163 49.715 -9.339 1.00 13.07 569 GLY A O 1
ATOM 4455 N N . VAL A 1 570 ? 38.228 50.003 -8.201 1.00 12.95 570 VAL A N 1
ATOM 4456 C CA . VAL A 1 570 ? 38.705 49.516 -6.901 1.00 13.18 570 VAL A CA 1
ATOM 4457 C C . VAL A 1 570 ? 37.793 48.365 -6.425 1.00 13.80 570 VAL A C 1
ATOM 4458 O O . VAL A 1 570 ? 36.569 48.507 -6.428 1.00 13.36 570 VAL A O 1
ATOM 4462 N N . THR A 1 571 ? 38.389 47.250 -5.994 1.00 13.78 571 THR A N 1
ATOM 4463 C CA . THR A 1 571 ? 37.651 46.119 -5.419 1.00 13.91 571 THR A CA 1
ATOM 4464 C C . THR A 1 571 ? 37.469 46.339 -3.916 1.00 14.36 571 THR A C 1
ATOM 4465 O O . THR A 1 571 ? 38.416 46.190 -3.149 1.00 14.37 571 THR A O 1
ATOM 4469 N N . HIS A 1 572 ? 36.262 46.749 -3.523 1.00 14.74 572 HIS A N 1
ATOM 4470 C CA . HIS A 1 572 ? 35.903 46.978 -2.117 1.00 14.74 572 HIS A CA 1
ATOM 4471 C C . HIS A 1 572 ? 35.295 45.698 -1.488 1.00 15.45 572 HIS A C 1
ATOM 4472 O O . HIS A 1 572 ? 34.997 44.722 -2.191 1.00 15.81 572 HIS A O 1
ATOM 4479 N N . TYR A 1 573 ? 35.080 45.714 -0.168 1.00 16.10 573 TYR A N 1
ATOM 4480 C CA . TYR A 1 573 ? 34.486 44.571 0.538 1.00 16.94 573 TYR A CA 1
ATOM 4481 C C . TYR A 1 573 ? 33.136 44.172 -0.072 1.00 18.21 573 TYR A C 1
ATOM 4482 O O . TYR A 1 573 ? 32.791 42.993 -0.074 1.00 19.39 573 TYR A O 1
ATOM 4499 N N . ALA A 1 574 ? 32.413 45.166 -0.590 1.00 19.48 574 ALA A N 1
ATOM 4500 C CA . ALA A 1 574 ? 31.044 45.012 -1.094 1.00 20.86 574 ALA A CA 1
ATOM 4501 C C . ALA A 1 574 ? 30.957 44.938 -2.627 1.00 21.41 574 ALA A C 1
ATOM 4502 O O . ALA A 1 574 ? 29.852 44.940 -3.185 1.00 23.21 574 ALA A O 1
ATOM 4504 N N . GLY A 1 575 ? 32.110 44.871 -3.300 1.00 20.49 575 GLY A N 1
ATOM 4505 C CA . GLY A 1 575 ? 32.178 44.731 -4.750 1.00 19.94 575 GLY A CA 1
ATOM 4506 C C . GLY A 1 575 ? 33.064 45.775 -5.415 1.00 18.37 575 GLY A C 1
ATOM 4507 O O . GLY A 1 575 ? 33.557 46.687 -4.758 1.00 18.15 575 GLY A O 1
ATOM 4508 N N . GLN A 1 576 ? 33.232 45.664 -6.732 1.00 17.48 576 GLN A N 1
ATOM 4509 C CA . GLN A 1 576 ? 34.005 46.638 -7.494 1.00 16.43 576 GLN A CA 1
ATOM 4510 C C . GLN A 1 576 ? 33.213 47.926 -7.729 1.00 16.01 576 GLN A C 1
ATOM 4511 O O . GLN A 1 576 ? 32.014 47.878 -8.046 1.00 16.70 576 GLN A O 1
ATOM 4517 N N . VAL A 1 577 ? 33.897 49.061 -7.583 1.00 15.13 577 VAL A N 1
ATOM 4518 C CA . VAL A 1 577 ? 33.374 50.395 -7.927 1.00 14.80 577 VAL A CA 1
ATOM 4519 C C . VAL A 1 577 ? 34.294 51.071 -8.957 1.00 14.47 577 VAL A C 1
ATOM 4520 O O . VAL A 1 577 ? 35.514 51.091 -8.783 1.00 14.10 577 VAL A O 1
ATOM 4524 N N . MET A 1 578 ? 33.710 51.621 -10.025 1.00 14.38 578 MET A N 1
ATOM 4525 C CA . MET A 1 578 ? 34.434 52.429 -11.010 1.00 14.48 578 MET A CA 1
ATOM 4526 C C . MET A 1 578 ? 34.295 53.931 -10.727 1.00 14.47 578 MET A C 1
ATOM 4527 O O . MET A 1 578 ? 33.170 54.438 -10.620 1.00 14.86 578 MET A O 1
ATOM 4532 N N . TYR A 1 579 ? 35.430 54.630 -10.640 1.00 13.60 579 TYR A N 1
ATOM 4533 C CA . TYR A 1 579 ? 35.508 56.074 -10.355 1.00 14.09 579 TYR A CA 1
ATOM 4534 C C . TYR A 1 579 ? 35.995 56.865 -11.578 1.00 14.75 579 TYR A C 1
ATOM 4535 O O . TYR A 1 579 ? 36.805 56.355 -12.354 1.00 16.42 579 TYR A O 1
ATOM 4544 N N . GLU A 1 580 ? 35.506 58.092 -11.755 1.00 15.05 580 GLU A N 1
ATOM 4545 C CA . GLU A 1 580 ? 36.014 59.017 -12.777 1.00 15.55 580 GLU A CA 1
ATOM 4546 C C . GLU A 1 580 ? 36.896 60.101 -12.162 1.00 16.12 580 GLU A C 1
ATOM 4547 O O . GLU A 1 580 ? 36.714 60.462 -10.993 1.00 16.50 580 GLU A O 1
ATOM 4553 N N . ILE A 1 581 ? 37.802 60.643 -12.981 1.00 15.63 581 ILE A N 1
ATOM 4554 C CA . ILE A 1 581 ? 38.875 61.541 -12.560 1.00 16.42 581 ILE A CA 1
ATOM 4555 C C . ILE A 1 581 ? 38.657 63.050 -12.842 1.00 15.60 581 ILE A C 1
ATOM 4556 O O . ILE A 1 581 ? 39.441 63.895 -12.389 1.00 14.53 581 ILE A O 1
ATOM 4561 N N . GLN A 1 582 ? 37.602 63.396 -13.569 1.00 15.24 582 GLN A N 1
ATOM 4562 C CA . GLN A 1 582 ? 37.436 64.774 -14.047 1.00 15.81 582 GLN A CA 1
ATOM 4563 C C . GLN A 1 582 ? 37.426 65.772 -12.875 1.00 15.79 582 GLN A C 1
ATOM 4564 O O . GLN A 1 582 ? 36.723 65.574 -11.884 1.00 15.64 582 GLN A O 1
ATOM 4570 N N . ASP A 1 583 ? 38.231 66.827 -13.004 1.00 16.22 583 ASP A N 1
ATOM 4571 C CA . ASP A 1 583 ? 38.311 67.935 -12.037 1.00 17.10 583 ASP A CA 1
ATOM 4572 C C . ASP A 1 583 ? 38.942 67.600 -10.674 1.00 16.58 583 ASP A C 1
ATOM 4573 O O . ASP A 1 583 ? 38.881 68.425 -9.770 1.00 16.83 583 ASP A O 1
ATOM 4578 N N . TRP A 1 584 ? 39.556 66.424 -10.511 1.00 15.53 584 TRP A N 1
ATOM 4579 C CA . TRP A 1 584 ? 40.120 66.054 -9.202 1.00 15.14 584 TRP A CA 1
ATOM 4580 C C . TRP A 1 584 ? 41.227 67.027 -8.732 1.00 15.05 584 TRP A C 1
ATOM 4581 O O . TRP A 1 584 ? 41.341 67.287 -7.535 1.00 14.94 584 TRP A O 1
ATOM 4592 N N . LEU A 1 585 ? 42.031 67.572 -9.647 1.00 15.43 585 LEU A N 1
ATOM 4593 C CA . LEU A 1 585 ? 43.084 68.517 -9.238 1.00 16.20 585 LEU A CA 1
ATOM 4594 C C . LEU A 1 585 ? 42.501 69.802 -8.632 1.00 16.44 585 LEU A C 1
ATOM 4595 O O . LEU A 1 585 ? 42.984 70.274 -7.596 1.00 16.46 585 LEU A O 1
ATOM 4600 N N . GLU A 1 586 ? 41.449 70.338 -9.253 1.00 17.23 586 GLU A N 1
ATOM 4601 C CA . GLU A 1 586 ? 40.765 71.531 -8.742 1.00 17.88 586 GLU A CA 1
ATOM 4602 C C . GLU A 1 586 ? 40.082 71.240 -7.401 1.00 17.22 586 GLU A C 1
ATOM 4603 O O . GLU A 1 586 ? 40.121 72.068 -6.494 1.00 17.02 586 GLU A O 1
ATOM 4609 N N . LYS A 1 587 ? 39.475 70.057 -7.273 1.00 16.37 587 LYS A N 1
ATOM 4610 C CA . LYS A 1 587 ? 38.807 69.660 -6.027 1.00 16.10 587 LYS A CA 1
ATOM 4611 C C . LYS A 1 587 ? 39.798 69.539 -4.867 1.00 15.75 587 LYS A C 1
ATOM 4612 O O . LYS A 1 587 ? 39.485 69.893 -3.729 1.00 15.63 587 LYS A O 1
ATOM 4618 N N . ASN A 1 588 ? 40.999 69.056 -5.167 1.00 15.58 588 ASN A N 1
ATOM 4619 C CA . ASN A 1 588 ? 42.026 68.843 -4.151 1.00 16.05 588 ASN A CA 1
ATOM 4620 C C . ASN A 1 588 ? 42.647 70.163 -3.668 1.00 16.68 588 ASN A C 1
ATOM 4621 O O . ASN A 1 588 ? 43.044 70.261 -2.514 1.00 16.69 588 ASN A O 1
ATOM 4626 N N . LYS A 1 589 ? 42.715 71.168 -4.544 1.00 17.65 589 LYS A N 1
ATOM 4627 C CA . LYS A 1 589 ? 43.230 72.503 -4.183 1.00 18.82 589 LYS A CA 1
ATOM 4628 C C . LYS A 1 589 ? 42.162 73.460 -3.634 1.00 18.84 589 LYS A C 1
ATOM 4629 O O . LYS A 1 589 ? 42.477 74.355 -2.827 1.00 18.81 589 LYS A O 1
ATOM 4635 N N . ASP A 1 590 ? 40.922 73.289 -4.100 1.00 19.05 590 ASP A N 1
ATOM 4636 C CA . ASP A 1 590 ? 39.768 74.137 -3.757 1.00 18.97 590 ASP A CA 1
ATOM 4637 C C . ASP A 1 590 ? 40.051 75.662 -3.775 1.00 19.17 590 ASP A C 1
ATOM 4638 O O . ASP A 1 590 ? 39.887 76.344 -2.758 1.00 19.59 590 ASP A O 1
ATOM 4643 N N . PRO A 1 591 ? 40.457 76.189 -4.925 1.00 19.10 591 PRO A N 1
ATOM 4644 C CA . PRO A 1 591 ? 40.976 77.565 -5.005 1.00 19.46 591 PRO A CA 1
ATOM 4645 C C . PRO A 1 591 ? 39.924 78.695 -4.960 1.00 19.13 591 PRO A C 1
ATOM 4646 O O . PRO A 1 591 ? 38.780 78.513 -5.382 1.00 19.02 591 PRO A O 1
ATOM 4650 N N . LEU A 1 592 ? 40.352 79.862 -4.466 1.00 19.19 592 LEU A N 1
ATOM 4651 C CA . LEU A 1 592 ? 39.585 81.115 -4.525 1.00 19.08 592 LEU A CA 1
ATOM 4652 C C . LEU A 1 592 ? 40.573 82.277 -4.719 1.00 19.20 592 LEU A C 1
ATOM 4653 O O . LEU A 1 592 ? 41.561 82.361 -3.994 1.00 19.59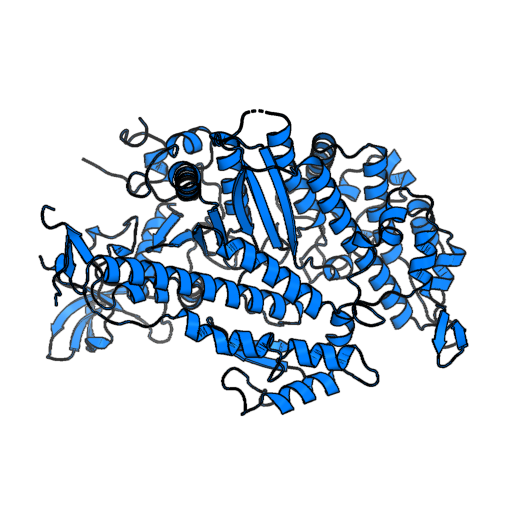 592 LEU A O 1
ATOM 4658 N N . GLN A 1 593 ? 40.300 83.162 -5.678 1.00 19.96 593 GLN A N 1
ATOM 4659 C CA . GLN A 1 593 ? 41.221 84.267 -6.002 1.00 20.19 593 GLN A CA 1
ATOM 4660 C C . GLN A 1 593 ? 41.475 85.147 -4.779 1.00 20.63 593 GLN A C 1
ATOM 4661 O O . GLN A 1 593 ? 40.553 85.459 -4.033 1.00 20.51 593 GLN A O 1
ATOM 4667 N N . GLN A 1 594 ? 42.724 85.568 -4.599 1.00 21.25 594 GLN A N 1
ATOM 4668 C CA . GLN A 1 594 ? 43.118 86.361 -3.432 1.00 21.88 594 GLN A CA 1
ATOM 4669 C C . GLN A 1 594 ? 42.413 87.727 -3.410 1.00 21.71 594 GLN A C 1
ATOM 4670 O O . GLN A 1 594 ? 42.080 88.221 -2.337 1.00 21.76 594 GLN A O 1
ATOM 4676 N N . ASP A 1 595 ? 42.155 88.317 -4.576 1.00 21.71 595 ASP A N 1
ATOM 4677 C CA . ASP A 1 595 ? 41.459 89.611 -4.635 1.00 21.70 595 ASP A CA 1
ATOM 4678 C C . ASP A 1 595 ? 40.016 89.504 -4.139 1.00 21.33 595 ASP A C 1
ATOM 4679 O O . ASP A 1 595 ? 39.456 90.476 -3.629 1.00 21.40 595 ASP A O 1
ATOM 4684 N N . LEU A 1 596 ? 39.413 88.322 -4.269 1.00 20.67 596 LEU A N 1
ATOM 4685 C CA . LEU A 1 596 ? 38.108 88.079 -3.669 1.00 20.38 596 LEU A CA 1
ATOM 4686 C C . LEU A 1 596 ? 38.210 87.971 -2.149 1.00 20.34 596 LEU A C 1
ATOM 4687 O O . LEU A 1 596 ? 37.355 88.490 -1.442 1.00 20.68 596 LEU A O 1
ATOM 4692 N N . GLU A 1 597 ? 39.253 87.315 -1.642 1.00 21.05 597 GLU A N 1
ATOM 4693 C CA . GLU A 1 597 ? 39.477 87.242 -0.203 1.00 21.62 597 GLU A CA 1
ATOM 4694 C C . GLU A 1 597 ? 39.636 88.669 0.375 1.00 22.48 597 GLU A C 1
ATOM 4695 O O . GLU A 1 597 ? 39.074 88.981 1.421 1.00 22.30 597 GLU A O 1
ATOM 4701 N N . LEU A 1 598 ? 40.377 89.525 -0.324 1.00 23.35 598 LEU A N 1
ATOM 4702 C CA . LEU A 1 598 ? 40.639 90.896 0.154 1.00 24.45 598 LEU A CA 1
ATOM 4703 C C . LEU A 1 598 ? 39.370 91.748 0.196 1.00 24.59 598 LEU A C 1
ATOM 4704 O O . LEU A 1 598 ? 39.151 92.501 1.152 1.00 25.36 598 LEU A O 1
ATOM 4709 N N . CYS A 1 599 ? 38.539 91.622 -0.836 1.00 24.69 599 CYS A N 1
ATOM 4710 C CA . CYS A 1 599 ? 37.259 92.327 -0.915 1.00 24.67 599 CYS A CA 1
ATOM 4711 C C . CYS A 1 599 ? 36.387 92.055 0.310 1.00 24.51 599 CYS A C 1
ATOM 4712 O O . CYS A 1 599 ? 35.863 92.988 0.919 1.00 24.54 599 CYS A O 1
ATOM 4715 N N . PHE A 1 600 ? 36.237 90.776 0.666 1.00 23.92 600 PHE A N 1
ATOM 4716 C CA . PHE A 1 600 ? 35.345 90.368 1.754 1.00 23.65 600 PHE A CA 1
ATOM 4717 C C . PHE A 1 600 ? 35.970 90.523 3.149 1.00 24.49 600 PHE A C 1
ATOM 4718 O O . PHE A 1 600 ? 35.251 90.625 4.149 1.00 24.53 600 PHE A O 1
ATOM 4726 N N . LYS A 1 601 ? 37.297 90.571 3.216 1.00 25.77 601 LYS A N 1
ATOM 4727 C CA . LYS A 1 601 ? 37.989 90.902 4.464 1.00 27.08 601 LYS A CA 1
ATOM 4728 C C . LYS A 1 601 ? 37.622 92.328 4.928 1.00 27.53 601 LYS A C 1
ATOM 4729 O O . LYS A 1 601 ? 37.642 92.609 6.125 1.00 28.10 601 LYS A O 1
ATOM 4735 N N . ASP A 1 602 ? 37.264 93.202 3.984 1.00 28.28 602 ASP A N 1
ATOM 4736 C CA . ASP A 1 602 ? 36.879 94.598 4.277 1.00 28.47 602 ASP A CA 1
ATOM 4737 C C . ASP A 1 602 ? 35.376 94.790 4.577 1.00 28.35 602 ASP A C 1
ATOM 4738 O O . ASP A 1 602 ? 34.901 95.931 4.672 1.00 28.44 602 ASP A O 1
ATOM 4747 N N . SER A 1 603 ? 34.631 93.694 4.741 1.00 27.64 603 SER A N 1
ATOM 4748 C CA . SER A 1 603 ? 33.184 93.766 4.955 1.00 27.40 603 SER A CA 1
ATOM 4749 C C . SER A 1 603 ? 32.813 94.524 6.231 1.00 27.46 603 SER A C 1
ATOM 4750 O O . SER A 1 603 ? 33.491 94.403 7.249 1.00 27.64 603 SER A O 1
ATOM 4753 N N . SER A 1 604 ? 31.719 95.281 6.161 1.00 27.88 604 SER A N 1
ATOM 4754 C CA . SER A 1 604 ? 31.167 95.992 7.318 1.00 28.10 604 SER A CA 1
ATOM 4755 C C . SER A 1 604 ? 30.279 95.108 8.196 1.00 28.17 604 SER A C 1
ATOM 4756 O O . SER A 1 604 ? 29.861 95.530 9.282 1.00 27.80 604 SER A O 1
ATOM 4759 N N . ASP A 1 605 ? 29.982 93.894 7.723 1.00 27.81 605 ASP A N 1
ATOM 4760 C CA . ASP A 1 605 ? 29.161 92.931 8.466 1.00 27.77 605 ASP A CA 1
ATOM 4761 C C . ASP A 1 605 ? 29.962 92.128 9.497 1.00 27.72 605 ASP A C 1
ATOM 4762 O O . ASP A 1 605 ? 31.056 91.653 9.204 1.00 27.58 605 ASP A O 1
ATOM 4767 N N . ASN A 1 606 ? 29.385 91.941 10.685 1.00 27.90 606 ASN A N 1
ATOM 4768 C CA . ASN A 1 606 ? 30.074 91.290 11.807 1.00 28.35 606 ASN A CA 1
ATOM 4769 C C . ASN A 1 606 ? 30.272 89.772 11.655 1.00 27.54 606 ASN A C 1
ATOM 4770 O O . ASN A 1 606 ? 31.156 89.204 12.292 1.00 27.79 606 ASN A O 1
ATOM 4775 N N . VAL A 1 607 ? 29.435 89.121 10.852 1.00 26.66 607 VAL A N 1
ATOM 4776 C CA . VAL A 1 607 ? 29.574 87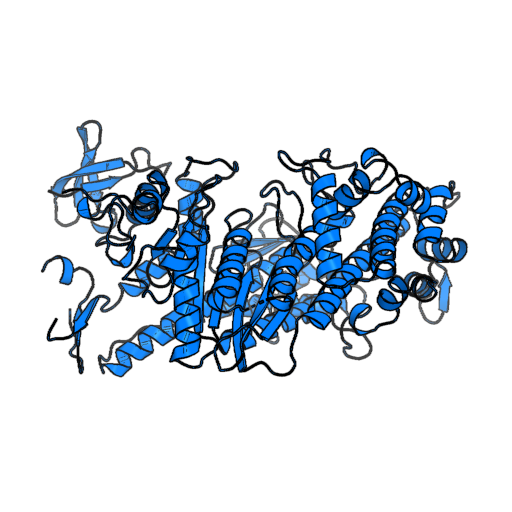.682 10.592 1.00 25.88 607 VAL A CA 1
ATOM 4777 C C . VAL A 1 607 ? 30.479 87.414 9.382 1.00 25.37 607 VAL A C 1
ATOM 4778 O O . VAL A 1 607 ? 31.387 86.590 9.465 1.00 24.43 607 VAL A O 1
ATOM 4782 N N . VAL A 1 608 ? 30.240 88.113 8.275 1.00 25.03 608 VAL A N 1
ATOM 4783 C CA . VAL A 1 608 ? 31.073 87.980 7.074 1.00 25.15 608 VAL A CA 1
ATOM 4784 C C . VAL A 1 608 ? 32.552 88.222 7.406 1.00 25.29 608 VAL A C 1
ATOM 4785 O O . VAL A 1 608 ? 33.425 87.501 6.929 1.00 24.61 608 VAL A O 1
ATOM 4789 N N . THR A 1 609 ? 32.839 89.231 8.234 1.00 25.36 609 THR A N 1
ATOM 4790 C CA . THR A 1 609 ? 34.224 89.518 8.609 1.00 25.60 609 THR A CA 1
ATOM 4791 C C . THR A 1 609 ? 34.922 88.313 9.278 1.00 25.27 609 THR A C 1
ATOM 4792 O O . THR A 1 609 ? 36.096 88.073 9.024 1.00 25.24 609 THR A O 1
ATOM 4796 N N . LYS A 1 610 ? 34.201 87.549 10.095 1.00 25.25 610 LYS A N 1
ATOM 4797 C CA . LYS A 1 610 ? 34.748 86.326 10.710 1.00 25.44 610 LYS A CA 1
ATOM 4798 C C . LYS A 1 610 ? 35.022 85.203 9.690 1.00 24.41 610 LYS A C 1
ATOM 4799 O O . LYS A 1 610 ? 35.969 84.440 9.844 1.00 24.18 610 LYS A O 1
ATOM 4805 N N . LEU A 1 611 ? 34.185 85.085 8.665 1.00 23.83 611 LEU A N 1
ATOM 4806 C CA . LEU A 1 611 ? 34.377 84.034 7.648 1.00 23.25 611 LEU A CA 1
ATOM 4807 C C . LEU A 1 611 ? 35.654 84.225 6.825 1.00 23.45 611 LEU A C 1
ATOM 4808 O O . LEU A 1 611 ? 36.166 83.260 6.246 1.00 22.63 611 LEU A O 1
ATOM 4813 N N . PHE A 1 612 ? 36.166 85.458 6.776 1.00 23.35 612 PHE A N 1
ATOM 4814 C CA . PHE A 1 612 ? 37.359 85.773 5.987 1.00 23.95 612 PHE A CA 1
ATOM 4815 C C . PHE A 1 612 ? 38.598 86.167 6.808 1.00 24.85 612 PHE A C 1
ATOM 4816 O O . PHE A 1 612 ? 39.709 86.097 6.291 1.00 24.76 612 PHE A O 1
ATOM 4824 N N . ASN A 1 613 ? 38.412 86.542 8.076 1.00 26.12 613 ASN A N 1
ATOM 4825 C CA . ASN A 1 613 ? 39.518 86.978 8.946 1.00 27.35 613 ASN A CA 1
ATOM 4826 C C . ASN A 1 613 ? 39.915 85.970 10.043 1.00 28.09 613 ASN A C 1
ATOM 4827 O O . ASN A 1 613 ? 41.028 86.039 10.558 1.00 28.94 613 ASN A O 1
ATOM 4832 N N . ASP A 1 614 ? 39.015 85.061 10.416 1.00 28.68 614 ASP A N 1
ATOM 4833 C CA . ASP A 1 614 ? 39.321 84.014 11.400 1.00 29.18 614 ASP A CA 1
ATOM 4834 C C . ASP A 1 614 ? 39.985 82.821 10.697 1.00 29.47 614 ASP A C 1
ATOM 4835 O O . ASP A 1 614 ? 39.322 82.123 9.933 1.00 29.30 614 ASP A O 1
ATOM 4840 N N . PRO A 1 615 ? 41.269 82.569 10.961 1.00 29.97 615 PRO A N 1
ATOM 4841 C CA . PRO A 1 615 ? 41.998 81.490 10.271 1.00 30.09 615 PRO A CA 1
ATOM 4842 C C . PRO A 1 615 ? 41.428 80.080 10.486 1.00 29.83 615 PRO A C 1
ATOM 4843 O O . PRO A 1 615 ? 41.628 79.224 9.622 1.00 30.20 615 PRO A O 1
ATOM 4847 N N . ASN A 1 616 ? 40.741 79.839 11.598 1.00 29.29 616 ASN A N 1
ATOM 4848 C CA . ASN A 1 616 ? 40.129 78.530 11.863 1.00 29.08 616 ASN A CA 1
ATOM 4849 C C . ASN A 1 616 ? 38.972 78.194 10.906 1.00 28.24 616 ASN A C 1
ATOM 4850 O O . ASN A 1 616 ? 38.618 77.022 10.741 1.00 28.03 616 ASN A O 1
ATOM 4855 N N . ILE A 1 617 ? 38.388 79.226 10.300 1.00 27.37 617 ILE A N 1
ATOM 4856 C CA . ILE A 1 617 ? 37.301 79.093 9.325 1.00 26.97 617 ILE A CA 1
ATOM 4857 C C . ILE A 1 617 ? 37.765 79.332 7.879 1.00 27.11 617 ILE A C 1
ATOM 4858 O O . ILE A 1 617 ? 37.387 78.587 6.969 1.00 26.62 617 ILE A O 1
ATOM 4863 N N . ALA A 1 618 ? 38.570 80.371 7.671 1.00 27.28 618 ALA A N 1
ATOM 4864 C CA . ALA A 1 618 ? 38.923 80.835 6.326 1.00 27.86 618 ALA A CA 1
ATOM 4865 C C . ALA A 1 618 ? 39.968 79.967 5.611 1.00 28.37 618 ALA A C 1
ATOM 4866 O O . ALA A 1 618 ? 40.041 79.980 4.381 1.00 28.54 618 ALA A O 1
ATOM 4868 N N . SER A 1 619 ? 40.766 79.221 6.370 1.00 29.20 619 SER A N 1
ATOM 4869 C CA . SER A 1 619 ? 41.885 78.460 5.805 1.00 30.02 619 SER A CA 1
ATOM 4870 C C . SER A 1 619 ? 41.959 77.026 6.330 1.00 29.98 619 SER A C 1
ATOM 4871 O O . SER A 1 619 ? 41.612 76.757 7.481 1.00 29.99 619 SER A O 1
ATOM 4874 N N . ARG A 1 620 ? 42.424 76.110 5.478 1.00 29.94 620 ARG A N 1
ATOM 4875 C CA . ARG A 1 620 ? 42.817 74.773 5.917 1.00 30.12 620 ARG A CA 1
ATOM 4876 C C . ARG A 1 620 ? 44.156 74.913 6.655 1.00 31.74 620 ARG A C 1
ATOM 4877 O O . ARG A 1 620 ? 44.739 75.996 6.685 1.00 32.09 620 ARG A O 1
ATOM 4885 N N . ALA A 1 621 ? 44.645 73.822 7.233 1.00 33.53 621 ALA A N 1
ATOM 4886 C CA . ALA A 1 621 ? 45.861 73.851 8.053 1.00 34.94 621 ALA A CA 1
ATOM 4887 C C . ALA A 1 621 ? 47.118 74.089 7.217 1.00 36.21 621 ALA A C 1
ATOM 4888 O O . ALA A 1 621 ? 47.136 73.791 6.026 1.00 36.08 621 ALA A O 1
ATOM 4890 N N . LYS A 1 622 ? 48.168 74.613 7.852 1.00 37.64 622 LYS A N 1
ATOM 4891 C CA . LYS A 1 622 ? 49.423 74.920 7.161 1.00 38.84 622 LYS A CA 1
ATOM 4892 C C . LYS A 1 622 ? 50.255 73.659 6.910 1.00 39.57 622 LYS A C 1
ATOM 4893 O O . LYS A 1 622 ? 50.333 72.780 7.767 1.00 39.89 622 LYS A O 1
ATOM 4896 N N . LYS A 1 623 ? 50.872 73.586 5.731 1.00 40.26 623 LYS A N 1
ATOM 4897 C CA . LYS A 1 623 ? 51.726 72.456 5.346 1.00 40.80 623 LYS A CA 1
ATOM 4898 C C . LYS A 1 623 ? 52.874 72.932 4.454 1.00 40.53 623 LYS A C 1
ATOM 4899 O O . LYS A 1 623 ? 52.641 73.441 3.360 1.00 40.67 623 LYS A O 1
ATOM 4905 N N . GLY A 1 624 ? 54.112 72.766 4.915 1.00 40.22 624 GLY A N 1
ATOM 4906 C CA . GLY A 1 624 ? 55.262 73.278 4.187 1.00 39.83 624 GLY A CA 1
ATOM 4907 C C . GLY A 1 624 ? 55.227 74.798 4.178 1.00 39.38 624 GLY A C 1
ATOM 4908 O O . GLY A 1 624 ? 54.983 75.413 5.217 1.00 39.32 624 GLY A O 1
ATOM 4909 N N . ALA A 1 625 ? 55.451 75.396 3.009 1.00 38.80 625 ALA A N 1
ATOM 4910 C CA . ALA A 1 625 ? 55.328 76.847 2.833 1.00 38.24 625 ALA A CA 1
ATOM 4911 C C . ALA A 1 625 ? 53.930 77.258 2.350 1.00 37.50 625 ALA A C 1
ATOM 4912 O O . ALA A 1 625 ? 53.679 78.442 2.099 1.00 37.40 625 ALA A O 1
ATOM 4914 N N . ASN A 1 626 ? 53.035 76.279 2.206 1.00 36.25 626 ASN A N 1
ATOM 4915 C CA . ASN A 1 626 ? 51.659 76.515 1.769 1.00 35.39 626 ASN A CA 1
ATOM 4916 C C . ASN A 1 626 ? 50.667 75.785 2.693 1.00 33.90 626 ASN A C 1
ATOM 4917 O O . ASN A 1 626 ? 50.829 75.829 3.913 1.00 33.86 626 ASN A O 1
ATOM 4922 N N . PHE A 1 627 ? 49.657 75.115 2.135 1.00 31.73 627 PHE A N 1
ATOM 4923 C CA . PHE A 1 627 ? 48.575 74.553 2.942 1.00 30.23 627 PHE A CA 1
ATOM 4924 C C . PHE A 1 627 ? 48.322 73.085 2.598 1.00 27.69 627 PHE A C 1
ATOM 4925 O O . PHE A 1 627 ? 48.663 72.623 1.516 1.00 28.06 627 PHE A O 1
ATOM 4933 N N . ILE A 1 628 ? 47.729 72.361 3.537 1.00 25.07 628 ILE A N 1
ATOM 4934 C CA . ILE A 1 628 ? 47.336 70.970 3.324 1.00 22.81 628 ILE A CA 1
ATOM 4935 C C . ILE A 1 628 ? 46.274 70.899 2.224 1.00 20.53 628 ILE A C 1
ATOM 4936 O O . ILE A 1 628 ? 45.504 71.838 2.055 1.00 20.11 628 ILE A O 1
ATOM 4941 N N . THR A 1 629 ? 46.250 69.802 1.472 1.00 18.40 629 THR A N 1
ATOM 4942 C CA . THR A 1 629 ? 45.229 69.596 0.436 1.00 16.92 629 THR A CA 1
ATOM 4943 C C . THR A 1 629 ? 43.934 69.093 1.058 1.00 15.82 629 THR A C 1
ATOM 4944 O O . THR A 1 629 ? 43.909 68.692 2.216 1.00 14.93 629 THR A O 1
ATOM 4948 N N . VAL A 1 630 ? 42.870 69.077 0.260 1.00 14.84 630 VAL A N 1
ATOM 4949 C CA . VAL A 1 630 ? 41.570 68.577 0.699 1.00 14.73 630 VAL A CA 1
ATOM 4950 C C . VAL A 1 630 ? 41.642 67.066 1.023 1.00 14.28 630 VAL A C 1
ATOM 4951 O O . VAL A 1 630 ? 41.099 66.635 2.035 1.00 14.47 630 VAL A O 1
ATOM 4955 N N . ALA A 1 631 ? 42.340 66.275 0.210 1.00 14.22 631 ALA A N 1
ATOM 4956 C CA . ALA A 1 631 ? 42.469 64.832 0.473 1.00 13.89 631 ALA A CA 1
ATOM 4957 C C . ALA A 1 631 ? 43.256 64.533 1.756 1.00 14.11 631 ALA A C 1
ATOM 4958 O O . ALA A 1 631 ? 42.881 63.647 2.524 1.00 14.14 631 ALA A O 1
ATOM 4960 N N . ALA A 1 632 ? 44.339 65.270 1.989 1.00 14.19 632 ALA A N 1
ATOM 4961 C CA . ALA A 1 632 ? 45.126 65.089 3.214 1.00 14.68 632 ALA A CA 1
ATOM 4962 C C . ALA A 1 632 ? 44.322 65.509 4.457 1.00 14.97 632 ALA A C 1
ATOM 4963 O O . ALA A 1 632 ? 44.404 64.860 5.505 1.00 15.00 632 ALA A O 1
ATOM 4965 N N . GLN A 1 633 ? 43.544 66.583 4.330 1.00 15.43 633 GLN A N 1
ATOM 4966 C CA . GLN A 1 633 ? 42.665 67.053 5.403 1.00 16.13 633 GLN A CA 1
ATOM 4967 C C . GLN A 1 633 ? 41.649 65.960 5.760 1.00 16.02 633 GLN A C 1
ATOM 4968 O O . GLN A 1 633 ? 41.439 65.680 6.948 1.00 15.72 633 GLN A O 1
ATOM 4974 N N . TYR A 1 634 ? 41.050 65.322 4.750 1.00 15.62 634 TYR A N 1
ATOM 4975 C CA . TYR A 1 634 ? 40.048 64.273 5.013 1.00 15.32 634 TYR A CA 1
ATOM 4976 C C . TYR A 1 634 ? 40.667 62.990 5.621 1.00 15.22 634 TYR A C 1
ATOM 4977 O O . TYR A 1 634 ? 40.096 62.396 6.534 1.00 15.18 634 TYR A O 1
ATOM 4986 N N . LYS A 1 635 ? 41.840 62.578 5.151 1.00 15.37 635 LYS A N 1
ATOM 4987 C CA . LYS A 1 635 ? 42.524 61.424 5.744 1.00 15.93 635 LYS A CA 1
ATOM 4988 C C . LYS A 1 635 ? 42.718 61.630 7.258 1.00 16.25 635 LYS A C 1
ATOM 4989 O O . LYS A 1 635 ? 42.492 60.711 8.056 1.00 16.13 635 LYS A O 1
ATOM 4995 N N . GLU A 1 636 ? 43.102 62.849 7.636 1.00 16.44 636 GLU A N 1
ATOM 4996 C CA . GLU A 1 636 ? 43.340 63.215 9.029 1.00 17.48 636 GLU A CA 1
ATOM 4997 C C . GLU A 1 636 ? 42.027 63.244 9.825 1.00 16.48 636 GLU A C 1
ATOM 4998 O O . GLU A 1 636 ? 41.975 62.726 10.939 1.00 16.19 636 GLU A O 1
ATOM 5004 N N . GLN A 1 637 ? 40.967 63.813 9.240 1.00 16.08 637 GLN A N 1
ATOM 5005 C CA . GLN A 1 637 ? 39.631 63.871 9.873 1.00 16.14 637 GLN A CA 1
ATOM 5006 C C . GLN A 1 637 ? 39.098 62.454 10.178 1.00 15.55 637 GLN A C 1
ATOM 5007 O O . GLN A 1 637 ? 38.581 62.187 11.278 1.00 14.94 637 GLN A O 1
ATOM 5018 N N . LEU A 1 638 ? 39.243 61.542 9.215 1.00 14.62 638 LEU A N 1
ATOM 5019 C CA . LEU A 1 638 ? 38.803 60.148 9.386 1.00 14.59 638 LEU A CA 1
ATOM 5020 C C . LEU A 1 638 ? 39.662 59.408 10.415 1.00 14.70 638 LEU A C 1
ATOM 5021 O O . LEU A 1 638 ? 39.143 58.660 11.241 1.00 14.68 638 LEU A O 1
ATOM 5026 N N . ALA A 1 639 ? 40.972 59.632 10.387 1.00 14.72 639 ALA A N 1
ATOM 5027 C CA . ALA A 1 639 ? 41.862 59.000 11.364 1.00 14.99 639 ALA A CA 1
ATOM 5028 C C . ALA A 1 639 ? 41.501 59.408 12.797 1.00 14.79 639 ALA A C 1
ATOM 5029 O O . ALA A 1 639 ? 41.550 58.569 13.706 1.00 15.47 639 ALA A O 1
ATOM 5031 N N . SER A 1 640 ? 41.122 60.673 12.990 1.00 15.53 640 SER A N 1
ATOM 5032 C CA . SER A 1 640 ? 40.707 61.188 14.303 1.00 15.90 640 SER A CA 1
ATOM 5033 C C . SER A 1 640 ? 39.417 60.507 14.767 1.00 15.86 640 SER A C 1
ATOM 5034 O O . SER A 1 640 ? 39.305 60.099 15.930 1.00 15.78 640 SER A O 1
ATOM 5039 N N . LEU A 1 641 ? 38.456 60.363 13.853 1.00 15.00 641 LEU A N 1
ATOM 5040 C CA . LEU A 1 641 ? 37.200 59.665 14.165 1.00 14.65 641 LEU A CA 1
ATOM 5041 C C . LEU A 1 641 ? 37.448 58.206 14.586 1.00 14.42 641 LEU A C 1
ATOM 5042 O O . LEU A 1 641 ? 36.896 57.742 15.590 1.00 14.49 641 LEU A O 1
ATOM 5047 N N . MET A 1 642 ? 38.264 57.480 13.825 1.00 14.39 642 MET A N 1
ATOM 5048 C CA . MET A 1 642 ? 38.527 56.075 14.106 1.00 14.53 642 MET A CA 1
ATOM 5049 C C . MET A 1 642 ? 39.246 55.916 15.445 1.00 15.22 642 MET A C 1
ATOM 5050 O O . MET A 1 642 ? 38.945 54.998 16.194 1.00 15.56 642 MET A O 1
ATOM 5055 N N . ALA A 1 643 ? 40.166 56.823 15.755 1.00 15.86 643 ALA A N 1
ATOM 5056 C CA . ALA A 1 643 ? 40.861 56.792 17.050 1.00 16.26 643 ALA A CA 1
ATOM 5057 C C . ALA A 1 643 ? 39.873 56.925 18.218 1.00 16.67 643 ALA A C 1
ATOM 5058 O O . ALA A 1 643 ? 39.980 56.198 19.216 1.00 16.98 643 ALA A O 1
ATOM 5060 N N . THR A 1 644 ? 38.905 57.827 18.081 1.00 16.32 644 THR A N 1
ATOM 5061 C CA . THR A 1 644 ? 37.834 57.973 19.075 1.00 16.56 644 THR A CA 1
ATOM 5062 C C . THR A 1 644 ? 37.004 56.680 19.201 1.00 16.54 644 THR A C 1
ATOM 5063 O O . THR A 1 644 ? 36.754 56.206 20.314 1.00 16.03 644 THR A O 1
ATOM 5067 N N . LEU A 1 645 ? 36.596 56.086 18.073 1.00 15.71 645 LEU A N 1
ATOM 5068 C CA . LEU A 1 645 ? 35.802 54.846 18.099 1.00 15.73 645 LEU A CA 1
ATOM 5069 C C . LEU A 1 645 ? 36.524 53.652 18.750 1.00 16.36 645 LEU A C 1
ATOM 5070 O O . LEU A 1 645 ? 35.897 52.820 19.421 1.00 15.36 645 LEU A O 1
ATOM 5075 N N . GLU A 1 646 ? 37.840 53.574 18.567 1.00 17.07 646 GLU A N 1
ATOM 5076 C CA . GLU A 1 646 ? 38.635 52.491 19.154 1.00 18.90 646 GLU A CA 1
ATOM 5077 C C . GLU A 1 646 ? 38.691 52.530 20.691 1.00 19.11 646 GLU A C 1
ATOM 5078 O O . GLU A 1 646 ? 39.003 51.508 21.315 1.00 20.04 646 GLU A O 1
ATOM 5084 N N . THR A 1 647 ? 38.379 53.680 21.289 1.00 19.14 647 THR A N 1
ATOM 5085 C CA . THR A 1 647 ? 38.265 53.796 22.756 1.00 19.62 647 THR A CA 1
ATOM 5086 C C . THR A 1 647 ? 36.890 53.411 23.320 1.00 18.91 647 THR A C 1
ATOM 5087 O O . THR A 1 647 ? 36.714 53.417 24.541 1.00 20.17 647 THR A O 1
ATOM 5091 N N . THR A 1 648 ? 35.923 53.081 22.458 1.00 17.29 648 THR A N 1
ATOM 5092 C CA . THR A 1 648 ? 34.557 52.775 22.903 1.00 16.26 648 THR A CA 1
ATOM 5093 C C . THR A 1 648 ? 34.170 51.296 22.758 1.00 15.46 648 THR A C 1
ATOM 5094 O O . THR A 1 648 ? 34.821 50.517 22.040 1.00 15.92 648 THR A O 1
ATOM 5098 N N . ASN A 1 649 ? 33.082 50.931 23.431 1.00 14.50 649 ASN A N 1
ATOM 5099 C CA . ASN A 1 649 ? 32.340 49.695 23.177 1.00 14.32 649 ASN A CA 1
ATOM 5100 C C . ASN A 1 649 ? 31.291 49.990 22.094 1.00 14.02 649 ASN A C 1
ATOM 5101 O O . ASN A 1 649 ? 30.385 50.785 22.351 1.00 13.24 649 ASN A O 1
ATOM 5106 N N . PRO A 1 650 ? 31.412 49.401 20.897 1.00 13.61 650 PRO A N 1
ATOM 5107 C CA . PRO A 1 650 ? 30.489 49.721 19.800 1.00 13.34 650 PRO A CA 1
ATOM 5108 C C . PRO A 1 650 ? 29.248 48.832 19.677 1.00 13.57 650 PRO A C 1
ATOM 5109 O O . PRO A 1 650 ? 29.217 47.662 20.117 1.00 14.10 650 PRO A O 1
ATOM 5113 N N . HIS A 1 651 ? 28.232 49.425 19.044 1.00 13.01 651 HIS A N 1
ATOM 5114 C CA . HIS A 1 651 ? 26.941 48.817 18.743 1.00 13.34 651 HIS A CA 1
ATOM 5115 C C . HIS A 1 651 ? 26.597 49.154 17.292 1.00 12.84 651 HIS A C 1
ATOM 5116 O O . HIS A 1 651 ? 26.883 50.260 16.837 1.00 13.67 651 HIS A O 1
ATOM 5123 N N . PHE A 1 652 ? 25.977 48.216 16.581 1.00 12.44 652 PHE A N 1
ATOM 5124 C CA . PHE A 1 652 ? 25.856 48.294 15.120 1.00 12.30 652 PHE A CA 1
ATOM 5125 C C . PHE A 1 652 ? 24.408 48.165 14.643 1.00 12.62 652 PHE A C 1
ATOM 5126 O O . PHE A 1 652 ? 23.715 47.187 14.982 1.00 13.42 652 PHE A O 1
ATOM 5134 N N . VAL A 1 653 ? 23.970 49.141 13.844 1.00 12.71 653 VAL A N 1
ATOM 5135 C CA . VAL A 1 653 ? 22.626 49.160 13.253 1.00 13.13 653 VAL A CA 1
ATOM 5136 C C . VAL A 1 653 ? 22.752 49.145 11.722 1.00 12.98 653 VAL A C 1
ATOM 5137 O O . VAL A 1 653 ? 23.509 49.944 11.148 1.00 12.98 653 VAL A O 1
ATOM 5141 N N . ARG A 1 654 ? 22.039 48.218 11.075 1.00 12.12 654 ARG A N 1
ATOM 5142 C CA . ARG A 1 654 ? 22.062 48.080 9.615 1.00 12.78 654 ARG A CA 1
ATOM 5143 C C . ARG A 1 654 ? 20.664 48.375 9.072 1.00 12.20 654 ARG A C 1
ATOM 5144 O O . ARG A 1 654 ? 19.753 47.540 9.205 1.00 12.63 654 ARG A O 1
ATOM 5152 N N . CYS A 1 655 ? 20.501 49.566 8.481 1.00 11.81 655 CYS A N 1
ATOM 5153 C CA . CYS A 1 655 ? 19.222 50.023 7.911 1.00 11.66 655 CYS A CA 1
ATOM 5154 C C . CYS A 1 655 ? 19.087 49.517 6.475 1.00 12.18 655 CYS A C 1
ATOM 5155 O O . CYS A 1 655 ? 20.063 49.542 5.720 1.00 11.74 655 CYS A O 1
ATOM 5158 N N . ILE A 1 656 ? 17.878 49.053 6.122 1.00 11.98 656 ILE A N 1
ATOM 5159 C CA . ILE A 1 656 ? 17.560 48.471 4.805 1.00 12.22 656 ILE A CA 1
ATOM 5160 C C . ILE A 1 656 ? 16.364 49.209 4.169 1.00 12.12 656 ILE A C 1
ATOM 5161 O O . ILE A 1 656 ? 15.337 49.414 4.827 1.00 11.87 656 ILE A O 1
ATOM 5166 N N . ILE A 1 657 ? 16.492 49.626 2.907 1.00 11.59 657 ILE A N 1
ATOM 5167 C CA . ILE A 1 657 ? 15.397 50.266 2.182 1.00 12.18 657 ILE A CA 1
ATOM 5168 C C . ILE A 1 657 ? 14.576 49.146 1.476 1.00 11.62 657 ILE A C 1
ATOM 5169 O O . ILE A 1 657 ? 15.155 48.226 0.908 1.00 11.72 657 ILE A O 1
ATOM 5174 N N . PRO A 1 658 ? 13.245 49.165 1.577 1.00 11.43 658 PRO A N 1
ATOM 5175 C CA . PRO A 1 658 ? 12.424 48.052 1.047 1.00 11.69 658 PRO A CA 1
ATOM 5176 C C . PRO A 1 658 ? 12.253 48.028 -0.481 1.00 12.90 658 PRO A C 1
ATOM 5177 O O . PRO A 1 658 ? 12.007 46.950 -1.050 1.00 12.93 658 PRO A O 1
ATOM 5181 N N . ASN A 1 659 ? 12.349 49.201 -1.102 1.00 12.74 659 ASN A N 1
ATOM 5182 C CA . ASN A 1 659 ? 12.157 49.390 -2.545 1.00 13.94 659 ASN A CA 1
ATOM 5183 C C . ASN A 1 659 ? 12.784 50.740 -2.948 1.00 14.76 659 ASN A C 1
ATOM 5184 O O . ASN A 1 659 ? 13.305 51.457 -2.083 1.00 15.11 659 ASN A O 1
ATOM 5189 N N . ASN A 1 660 ? 12.742 51.079 -4.241 1.00 15.38 660 ASN A N 1
ATOM 5190 C CA . ASN A 1 660 ? 13.252 52.367 -4.734 1.00 16.43 660 ASN A CA 1
ATOM 5191 C C . ASN A 1 660 ? 12.158 53.390 -5.111 1.00 17.37 660 ASN A C 1
ATOM 5192 O O . ASN A 1 660 ? 12.418 54.361 -5.851 1.00 17.93 660 ASN A O 1
ATOM 5197 N N . LYS A 1 661 ? 10.954 53.205 -4.573 1.00 17.95 661 LYS A N 1
ATOM 5198 C CA . LYS A 1 661 ? 9.794 54.066 -4.879 1.00 19.13 661 LYS A CA 1
ATOM 5199 C C . LYS A 1 661 ? 9.235 54.877 -3.681 1.00 18.63 661 LYS A C 1
ATOM 5200 O O . LYS A 1 661 ? 8.205 55.555 -3.808 1.00 18.80 661 LYS A O 1
ATOM 5206 N N . GLN A 1 662 ? 9.897 54.803 -2.527 1.00 17.82 662 GLN A N 1
ATOM 5207 C CA . GLN A 1 662 ? 9.455 55.481 -1.298 1.00 17.94 662 GLN A CA 1
ATOM 5208 C C . GLN A 1 662 ? 8.024 55.089 -0.874 1.00 17.57 662 GLN A C 1
ATOM 5209 O O . GLN A 1 662 ? 7.262 55.933 -0.389 1.00 18.41 662 GLN A O 1
ATOM 5215 N N . LEU A 1 663 ? 7.685 53.805 -1.053 1.00 17.28 663 LEU A N 1
ATOM 5216 C CA . LEU A 1 663 ? 6.345 53.273 -0.776 1.00 17.35 663 LEU A CA 1
ATOM 5217 C C . LEU A 1 663 ? 6.306 52.275 0.395 1.00 16.13 663 LEU A C 1
ATOM 5218 O O . LEU A 1 663 ? 7.226 51.474 0.564 1.00 14.80 663 LEU A O 1
ATOM 5223 N N . PRO A 1 664 ? 5.230 52.310 1.186 1.00 15.50 664 PRO A N 1
ATOM 5224 C CA . PRO A 1 664 ? 5.015 51.305 2.236 1.00 15.16 664 PRO A CA 1
ATOM 5225 C C . PRO A 1 664 ? 4.464 49.982 1.672 1.00 15.15 664 PRO A C 1
ATOM 5226 O O . PRO A 1 664 ? 3.986 49.952 0.526 1.00 14.60 664 PRO A O 1
ATOM 5230 N N . ALA A 1 665 ? 4.543 48.911 2.467 1.00 15.28 665 ALA A N 1
ATOM 5231 C CA . ALA A 1 665 ? 3.938 47.607 2.158 1.00 15.71 665 ALA A CA 1
ATOM 5232 C C . ALA A 1 665 ? 4.387 46.966 0.836 1.00 16.49 665 ALA A C 1
ATOM 5233 O O . ALA A 1 665 ? 3.591 46.300 0.151 1.00 16.28 665 ALA A O 1
ATOM 5235 N N . LYS A 1 666 ? 5.658 47.153 0.492 1.00 16.70 666 LYS A N 1
ATOM 5236 C CA . LYS A 1 666 ? 6.207 46.712 -0.790 1.00 17.84 666 LYS A CA 1
ATOM 5237 C C . LYS A 1 666 ? 7.672 46.302 -0.605 1.00 17.12 666 LYS A C 1
ATOM 5238 O O . LYS A 1 666 ? 8.590 47.030 -0.984 1.00 16.98 666 LYS A O 1
ATOM 5249 N N . LEU A 1 667 ? 7.881 45.127 -0.007 1.00 16.63 667 LEU A N 1
ATOM 5250 C CA . LEU A 1 667 ? 9.224 44.598 0.263 1.00 16.83 667 LEU A CA 1
ATOM 5251 C C . LEU A 1 667 ? 9.711 43.784 -0.934 1.00 17.41 667 LEU A C 1
ATOM 5252 O O . LEU A 1 667 ? 9.330 42.625 -1.102 1.00 18.13 667 LEU A O 1
ATOM 5257 N N . GLU A 1 668 ? 10.531 44.399 -1.778 1.00 17.41 668 GLU A N 1
ATOM 5258 C CA . GLU A 1 668 ? 10.935 43.797 -3.052 1.00 17.74 668 GLU A CA 1
ATOM 5259 C C . GLU A 1 668 ? 12.136 42.858 -2.907 1.00 17.84 668 GLU A C 1
ATOM 5260 O O . GLU A 1 668 ? 13.195 43.268 -2.424 1.00 16.84 668 GLU A O 1
ATOM 5266 N N . ASP A 1 669 ? 11.974 41.606 -3.348 1.00 17.65 669 ASP A N 1
ATOM 5267 C CA . ASP A 1 669 ? 12.982 40.564 -3.118 1.00 18.25 669 ASP A CA 1
ATOM 5268 C C . ASP A 1 669 ? 14.393 40.905 -3.629 1.00 17.96 669 ASP A C 1
ATOM 5269 O O . ASP A 1 669 ? 15.350 40.786 -2.870 1.00 17.35 669 ASP A O 1
ATOM 5274 N N . LYS A 1 670 ? 14.533 41.364 -4.874 1.00 17.97 670 LYS A N 1
ATOM 5275 C CA . LYS A 1 670 ? 15.864 41.710 -5.385 1.00 18.34 670 LYS A CA 1
ATOM 5276 C C . LYS A 1 670 ? 16.477 42.938 -4.677 1.00 17.12 670 LYS A C 1
ATOM 5277 O O . LYS A 1 670 ? 17.659 42.917 -4.352 1.00 17.35 670 LYS A O 1
ATOM 5283 N N . VAL A 1 671 ? 15.686 43.984 -4.429 1.00 16.24 671 VAL A N 1
ATOM 5284 C CA . VAL A 1 671 ? 16.204 45.195 -3.747 1.00 15.65 671 VAL A CA 1
ATOM 5285 C C . VAL A 1 671 ? 16.780 44.835 -2.367 1.00 15.13 671 VAL A C 1
ATOM 5286 O O . VAL A 1 671 ? 17.894 45.254 -2.020 1.00 14.14 671 VAL A O 1
ATOM 5290 N N . VAL A 1 672 ? 16.033 44.037 -1.598 1.00 14.63 672 VAL A N 1
ATOM 5291 C CA . VAL A 1 672 ? 16.450 43.637 -0.248 1.00 15.05 672 VAL A CA 1
ATOM 5292 C C . VAL A 1 672 ? 17.615 42.627 -0.254 1.00 15.42 672 VAL A C 1
ATOM 5293 O O . VAL A 1 672 ? 18.581 42.801 0.481 1.00 15.28 672 VAL A O 1
ATOM 5297 N N . LEU A 1 673 ? 17.544 41.584 -1.081 1.00 16.33 673 LEU A N 1
ATOM 5298 C CA . LEU A 1 673 ? 18.615 40.575 -1.101 1.00 17.04 673 LEU A CA 1
ATOM 5299 C C . LEU A 1 673 ? 19.949 41.152 -1.607 1.00 17.05 673 LEU A C 1
ATOM 5300 O O . LEU A 1 673 ? 21.003 40.741 -1.130 1.00 16.96 673 LEU A O 1
ATOM 5305 N N . ASP A 1 674 ? 19.899 42.119 -2.527 1.00 17.28 674 ASP A N 1
ATOM 5306 C CA . ASP A 1 674 ? 21.100 42.853 -2.956 1.00 17.75 674 ASP A CA 1
ATOM 5307 C C . ASP A 1 674 ? 21.781 43.540 -1.760 1.00 17.69 674 ASP A C 1
ATOM 5308 O O . ASP A 1 674 ? 22.996 43.464 -1.608 1.00 18.22 674 ASP A O 1
ATOM 5313 N N . GLN A 1 675 ? 20.995 44.194 -0.900 1.00 16.97 675 GLN A N 1
ATOM 5314 C CA . GLN A 1 675 ? 21.554 44.832 0.292 1.00 16.86 675 GLN A CA 1
ATOM 5315 C C . GLN A 1 675 ? 22.123 43.812 1.291 1.00 17.46 675 GLN A C 1
ATOM 5316 O O . GLN A 1 675 ? 23.176 44.059 1.882 1.00 18.41 675 GLN A O 1
ATOM 5322 N N . LEU A 1 676 ? 21.443 42.675 1.471 1.00 17.90 676 LEU A N 1
ATOM 5323 C CA . LEU A 1 676 ? 21.871 41.642 2.425 1.00 18.87 676 LEU A CA 1
ATOM 5324 C C . LEU A 1 676 ? 23.189 40.984 1.987 1.00 19.76 676 LEU A C 1
ATOM 5325 O O . LEU A 1 676 ? 24.025 40.617 2.826 1.00 19.44 676 LEU A O 1
ATOM 5330 N N . ARG A 1 677 ? 23.378 40.854 0.677 1.00 21.14 677 ARG A N 1
ATOM 5331 C CA . ARG A 1 677 ? 24.604 40.270 0.123 1.00 22.62 677 ARG A CA 1
ATOM 5332 C C . ARG A 1 677 ? 25.811 41.203 0.272 1.00 23.86 677 ARG A C 1
ATOM 5333 O O . ARG A 1 677 ? 26.940 40.709 0.343 1.00 25.23 677 ARG A O 1
ATOM 5341 N N . CYS A 1 678 ? 25.589 42.523 0.325 1.00 25.14 678 CYS A N 1
ATOM 5342 C CA . CYS A 1 678 ? 26.701 43.497 0.424 1.00 26.13 678 CYS A CA 1
ATOM 5343 C C . CYS A 1 678 ? 26.766 44.379 1.694 1.00 25.63 678 CYS A C 1
ATOM 5344 O O . CYS A 1 678 ? 27.679 45.205 1.795 1.00 26.63 678 CYS A O 1
ATOM 5349 N N . ASN A 1 679 ? 25.834 44.239 2.638 1.00 24.74 679 ASN A N 1
ATOM 5350 C CA . ASN A 1 679 ? 25.875 45.034 3.877 1.00 23.68 679 ASN A CA 1
ATOM 5351 C C . ASN A 1 679 ? 26.414 44.245 5.073 1.00 23.07 679 ASN A C 1
ATOM 5352 O O . ASN A 1 679 ? 26.382 44.728 6.197 1.00 22.71 679 ASN A O 1
ATOM 5357 N N . GLY A 1 680 ? 26.890 43.028 4.824 1.00 22.44 680 GLY A N 1
ATOM 5358 C CA . GLY A 1 680 ? 27.528 42.226 5.854 1.00 22.13 680 GLY A CA 1
ATOM 5359 C C . GLY A 1 680 ? 26.610 41.320 6.661 1.00 22.01 680 GLY A C 1
ATOM 5360 O O . GLY A 1 680 ? 27.093 40.548 7.490 1.00 21.35 680 GLY A O 1
ATOM 5361 N N . VAL A 1 681 ? 25.300 41.388 6.437 1.00 21.75 681 VAL A N 1
ATOM 5362 C CA . VAL A 1 681 ? 24.370 40.599 7.248 1.00 22.15 681 VAL A CA 1
ATOM 5363 C C . VAL A 1 681 ? 24.482 39.089 6.965 1.00 22.88 681 VAL A C 1
ATOM 5364 O O . VAL A 1 681 ? 24.593 38.303 7.898 1.00 22.67 681 VAL A O 1
ATOM 5368 N N . LEU A 1 682 ? 24.462 38.685 5.696 1.00 23.99 682 LEU A N 1
ATOM 5369 C CA . LEU A 1 682 ? 24.559 37.257 5.354 1.00 25.49 682 LEU A CA 1
ATOM 5370 C C . LEU A 1 682 ? 25.920 36.656 5.705 1.00 27.24 682 LEU A C 1
ATOM 5371 O O . LEU A 1 682 ? 25.995 35.562 6.275 1.00 27.88 682 LEU A O 1
ATOM 5376 N N . GLU A 1 683 ? 26.985 37.373 5.359 1.00 29.26 683 GLU A N 1
ATOM 5377 C CA . GLU A 1 683 ? 28.353 36.932 5.621 1.00 31.02 683 GLU A CA 1
ATOM 5378 C C . GLU A 1 683 ? 28.620 36.794 7.119 1.00 31.80 683 GLU A C 1
ATOM 5379 O O . GLU A 1 683 ? 29.225 35.815 7.562 1.00 31.86 683 GLU A O 1
ATOM 5385 N N . GLY A 1 684 ? 28.150 37.769 7.892 1.00 32.66 684 GLY A N 1
ATOM 5386 C CA . GLY A 1 684 ? 28.379 37.802 9.326 1.00 33.65 684 GLY A CA 1
ATOM 5387 C C . GLY A 1 684 ? 27.677 36.702 10.107 1.00 34.64 684 GLY A C 1
ATOM 5388 O O . GLY A 1 684 ? 28.310 36.037 10.930 1.00 34.85 684 GLY A O 1
ATOM 5389 N N . ILE A 1 685 ? 26.377 36.511 9.868 1.00 35.73 685 ILE A N 1
ATOM 5390 C CA . ILE A 1 685 ? 25.591 35.531 10.633 1.00 36.59 685 ILE A CA 1
ATOM 5391 C C . ILE A 1 685 ? 26.081 34.101 10.378 1.00 38.14 685 ILE A C 1
ATOM 5392 O O . ILE A 1 685 ? 25.927 33.227 11.230 1.00 38.05 685 ILE A O 1
ATOM 5397 N N . ARG A 1 686 ? 26.683 33.877 9.214 1.00 40.29 686 ARG A N 1
ATOM 5398 C CA . ARG A 1 686 ? 27.253 32.573 8.873 1.00 42.06 686 ARG A CA 1
ATOM 5399 C C . ARG A 1 686 ? 28.619 32.309 9.505 1.00 44.00 686 ARG A C 1
ATOM 5400 O O . ARG A 1 686 ? 28.950 31.156 9.786 1.00 44.03 686 ARG A O 1
ATOM 5408 N N . ILE A 1 687 ? 29.419 33.359 9.691 1.00 46.45 687 ILE A N 1
ATOM 5409 C CA . ILE A 1 687 ? 30.781 33.222 10.231 1.00 48.41 687 ILE A CA 1
ATOM 5410 C C . ILE A 1 687 ? 30.776 32.657 11.651 1.00 49.96 687 ILE A C 1
ATOM 5411 O O . ILE A 1 687 ? 31.693 31.926 12.033 1.00 50.17 687 ILE A O 1
ATOM 5416 N N . THR A 1 688 ? 29.739 32.983 12.418 1.00 51.84 688 THR A N 1
ATOM 5417 C CA . THR A 1 688 ? 29.608 32.490 13.788 1.00 53.27 688 THR A CA 1
ATOM 5418 C C . THR A 1 688 ? 29.101 31.042 13.879 1.00 54.11 688 THR A C 1
ATOM 5419 O O . THR A 1 688 ? 28.934 30.530 14.982 1.00 54.30 688 THR A O 1
ATOM 5423 N N . ARG A 1 689 ? 28.851 30.402 12.732 1.00 55.04 689 ARG A N 1
ATOM 5424 C CA . ARG A 1 689 ? 28.505 28.976 12.669 1.00 55.69 689 ARG A CA 1
ATOM 5425 C C . ARG A 1 689 ? 29.737 28.093 12.480 1.00 57.13 689 ARG A C 1
ATOM 5426 O O . ARG A 1 689 ? 29.647 26.865 12.586 1.00 57.21 689 ARG A O 1
ATOM 5434 N N . LYS A 1 690 ? 30.874 28.712 12.174 1.00 58.72 690 LYS A N 1
ATOM 5435 C CA . LYS A 1 690 ? 32.134 27.985 12.058 1.00 60.05 690 LYS A CA 1
ATOM 5436 C C . LYS A 1 690 ? 32.637 27.627 13.451 1.00 60.84 690 LYS A C 1
ATOM 5437 O O . LYS A 1 690 ? 32.460 28.392 14.402 1.00 60.95 690 LYS A O 1
ATOM 5443 N N . GLY A 1 691 ? 33.257 26.457 13.563 1.00 61.88 691 GLY A N 1
ATOM 5444 C CA . GLY A 1 691 ? 33.709 25.952 14.845 1.00 62.60 691 GLY A CA 1
ATOM 5445 C C . GLY A 1 691 ? 32.544 25.467 15.686 1.00 63.28 691 GLY A C 1
ATOM 5446 O O . GLY A 1 691 ? 31.853 24.524 15.305 1.00 63.35 691 GLY A O 1
ATOM 5447 N N . PHE A 1 692 ? 32.317 26.130 16.818 1.00 64.16 692 PHE A N 1
ATOM 5448 C CA . PHE A 1 692 ? 31.346 25.677 17.813 1.00 64.81 692 PHE A CA 1
ATOM 5449 C C . PHE A 1 692 ? 30.463 26.844 18.288 1.00 65.10 692 PHE A C 1
ATOM 5450 O O . PHE A 1 692 ? 30.770 27.487 19.291 1.00 65.14 692 PHE A O 1
ATOM 5458 N N . PRO A 1 693 ? 29.373 27.120 17.568 1.00 65.53 693 PRO A N 1
ATOM 5459 C CA . PRO A 1 693 ? 28.518 28.281 17.861 1.00 65.81 693 PRO A CA 1
ATOM 5460 C C . PRO A 1 693 ? 27.726 28.205 19.169 1.00 66.17 693 PRO A C 1
ATOM 5461 O O . PRO A 1 693 ? 27.655 29.204 19.888 1.00 66.18 693 PRO A O 1
ATOM 5465 N N . ASN A 1 694 ? 27.134 27.049 19.459 1.00 66.58 694 ASN A N 1
ATOM 5466 C CA . ASN A 1 694 ? 26.238 26.910 20.606 1.00 66.93 694 ASN A CA 1
ATOM 5467 C C . ASN A 1 694 ? 26.989 26.545 21.884 1.00 67.43 694 ASN A C 1
ATOM 5468 O O . ASN A 1 694 ? 27.633 25.498 21.955 1.00 67.41 694 ASN A O 1
ATOM 5473 N N . ARG A 1 695 ? 26.905 27.425 22.882 1.00 68.17 695 ARG A N 1
ATOM 5474 C CA . ARG A 1 695 ? 27.567 27.231 24.172 1.00 68.76 695 ARG A CA 1
ATOM 5475 C C . ARG A 1 695 ? 26.557 27.352 25.313 1.00 69.65 695 ARG A C 1
ATOM 5476 O O . ARG A 1 695 ? 25.720 28.258 25.315 1.00 69.66 695 ARG A O 1
ATOM 5484 N N . ILE A 1 696 ? 26.645 26.442 26.280 1.00 70.77 696 ILE A N 1
ATOM 5485 C CA . ILE A 1 696 ? 25.715 26.417 27.410 1.00 71.65 696 ILE A CA 1
ATOM 5486 C C . ILE A 1 696 ? 26.372 25.825 28.656 1.00 72.54 696 ILE A C 1
ATOM 5487 O O . ILE A 1 696 ? 27.019 24.780 28.584 1.00 72.55 696 ILE A O 1
ATOM 5489 N N . ILE A 1 697 ? 26.193 26.492 29.796 1.00 73.67 697 ILE A N 1
ATOM 5490 C CA . ILE A 1 697 ? 26.769 26.038 31.064 1.00 74.56 697 ILE A CA 1
ATOM 5491 C C . ILE A 1 697 ? 26.303 24.623 31.410 1.00 75.39 697 ILE A C 1
ATOM 5492 O O . ILE A 1 697 ? 25.182 24.234 31.074 1.00 75.46 697 ILE A O 1
ATOM 5494 N N . TYR A 1 698 ? 27.171 23.863 32.079 1.00 76.41 698 TYR A N 1
ATOM 5495 C CA . TYR A 1 698 ? 26.896 22.464 32.422 1.00 77.21 698 TYR A CA 1
ATOM 5496 C C . TYR A 1 698 ? 25.526 22.276 33.082 1.00 77.91 698 TYR A C 1
ATOM 5497 O O . TYR A 1 698 ? 24.738 21.417 32.666 1.00 77.96 698 TYR A O 1
ATOM 5506 N N . ALA A 1 699 ? 25.257 23.085 34.108 1.00 78.72 699 ALA A N 1
ATOM 5507 C CA . ALA A 1 699 ? 24.005 23.011 34.867 1.00 79.35 699 ALA A CA 1
ATOM 5508 C C . ALA A 1 699 ? 22.763 23.196 33.994 1.00 79.79 699 ALA A C 1
ATOM 5509 O O . ALA A 1 699 ? 21.766 22.494 34.172 1.00 79.91 699 ALA A O 1
ATOM 5511 N N . ASP A 1 700 ? 22.826 24.142 33.061 1.00 80.29 700 ASP A N 1
ATOM 5512 C CA . ASP A 1 700 ? 21.712 24.411 32.152 1.00 80.64 700 ASP A CA 1
ATOM 5513 C C . ASP A 1 700 ? 21.615 23.329 31.081 1.00 80.69 700 ASP A C 1
ATOM 5514 O O . ASP A 1 700 ? 20.672 23.308 30.289 1.00 80.77 700 ASP A O 1
ATOM 5519 N N . GLN A 1 736 ? 33.238 17.106 17.136 1.00 85.50 736 GLN A N 1
ATOM 5520 C CA . GLN A 1 736 ? 31.971 17.759 17.449 1.00 85.52 736 GLN A CA 1
ATOM 5521 C C . GLN A 1 736 ? 32.002 18.496 18.794 1.00 85.60 736 GLN A C 1
ATOM 5522 O O . GLN A 1 736 ? 31.053 19.206 19.133 1.00 85.59 736 GLN A O 1
ATOM 5528 N N . PHE A 1 737 ? 33.083 18.327 19.556 1.00 85.68 737 PHE A N 1
ATOM 5529 C CA . PHE A 1 737 ? 33.207 18.970 20.866 1.00 85.76 737 PHE A CA 1
ATOM 5530 C C . PHE A 1 737 ? 34.658 19.211 21.299 1.00 85.74 737 PHE A C 1
ATOM 5531 O O . PHE A 1 737 ? 35.602 18.687 20.704 1.00 85.75 737 PHE A O 1
ATOM 5539 N N . ARG A 1 738 ? 34.811 20.023 22.341 1.00 85.72 738 ARG A N 1
ATOM 5540 C CA . ARG A 1 738 ? 36.113 20.297 22.950 1.00 85.73 738 ARG A CA 1
ATOM 5541 C C . ARG A 1 738 ? 35.885 20.869 24.352 1.00 85.44 738 ARG A C 1
ATOM 5542 O O . ARG A 1 738 ? 35.183 21.869 24.512 1.00 85.50 738 ARG A O 1
ATOM 5550 N N . PHE A 1 739 ? 36.482 20.234 25.359 1.00 85.06 739 PHE A N 1
ATOM 5551 C CA . PHE A 1 739 ? 36.130 20.497 26.758 1.00 84.75 739 PHE A CA 1
ATOM 5552 C C . PHE A 1 739 ? 36.657 21.836 27.274 1.00 84.34 739 PHE A C 1
ATOM 5553 O O . PHE A 1 739 ? 37.804 22.206 27.010 1.00 84.34 739 PHE A O 1
ATOM 5555 N N . GLY A 1 740 ? 35.808 22.543 28.021 1.00 83.82 740 GLY A N 1
ATOM 5556 C CA . GLY A 1 740 ? 36.141 23.841 28.585 1.00 83.39 740 GLY A CA 1
ATOM 5557 C C . GLY A 1 740 ? 36.148 23.846 30.104 1.00 82.92 740 GLY A C 1
ATOM 5558 O O . GLY A 1 740 ? 35.991 22.802 30.740 1.00 82.89 740 GLY A O 1
ATOM 5559 N N . ILE A 1 741 ? 36.325 25.033 30.681 1.00 82.33 741 ILE A N 1
ATOM 5560 C CA . ILE A 1 741 ? 36.426 25.197 32.133 1.00 81.82 741 ILE A CA 1
ATOM 5561 C C . ILE A 1 741 ? 35.045 25.294 32.798 1.00 81.44 741 ILE A C 1
ATOM 5562 O O . ILE A 1 741 ? 34.889 24.898 33.954 1.00 81.44 741 ILE A O 1
ATOM 5567 N N . THR A 1 742 ? 34.053 25.813 32.071 1.00 80.95 742 THR A N 1
ATOM 5568 C CA . THR A 1 742 ? 32.708 26.024 32.623 1.00 80.58 742 THR A CA 1
ATOM 5569 C C . THR A 1 742 ? 31.533 25.747 31.668 1.00 80.21 742 THR A C 1
ATOM 5570 O O . THR A 1 742 ? 30.377 25.874 32.082 1.00 80.22 742 THR A O 1
ATOM 5574 N N . LYS A 1 743 ? 31.800 25.374 30.415 1.00 79.74 743 LYS A N 1
ATOM 5575 C CA . LYS A 1 743 ? 30.724 25.214 29.428 1.00 79.37 743 LYS A CA 1
ATOM 5576 C C . LYS A 1 743 ? 30.945 24.084 28.416 1.00 78.98 743 LYS A C 1
ATOM 5577 O O . LYS A 1 743 ? 32.058 23.579 28.251 1.00 78.94 743 LYS A O 1
ATOM 5579 N N . ILE A 1 744 ? 29.856 23.709 27.743 1.00 78.48 744 ILE A N 1
ATOM 5580 C CA . ILE A 1 744 ? 29.857 22.674 26.711 1.00 78.07 744 ILE A CA 1
ATOM 5581 C C . ILE A 1 744 ? 29.686 23.333 25.349 1.00 77.62 744 ILE A C 1
ATOM 5582 O O . ILE A 1 744 ? 28.667 23.972 25.085 1.00 77.58 744 ILE A O 1
ATOM 5587 N N . PHE A 1 745 ? 30.689 23.168 24.493 1.00 77.11 745 PHE A N 1
ATOM 5588 C CA . PHE A 1 745 ? 30.665 23.723 23.144 1.00 76.68 745 PHE A CA 1
ATOM 5589 C C . PHE A 1 745 ? 30.146 22.658 22.177 1.00 76.43 745 PHE A C 1
ATOM 5590 O O . PHE A 1 745 ? 30.284 21.461 22.432 1.00 76.43 745 PHE A O 1
ATOM 5598 N N . PHE A 1 746 ? 29.543 23.099 21.077 1.00 76.13 746 PHE A N 1
ATOM 5599 C CA . PHE A 1 746 ? 28.921 22.185 20.119 1.00 75.90 746 PHE A CA 1
ATOM 5600 C C . PHE A 1 746 ? 28.871 22.782 18.714 1.00 75.75 746 PHE A C 1
ATOM 5601 O O . PHE A 1 746 ? 28.481 23.938 18.541 1.00 75.67 746 PHE A O 1
ATOM 5603 N N . ARG A 1 747 ? 29.252 21.983 17.718 1.00 75.58 747 ARG A N 1
ATOM 5604 C CA . ARG A 1 747 ? 29.227 22.413 16.319 1.00 75.48 747 ARG A CA 1
ATOM 5605 C C . ARG A 1 747 ? 27.795 22.610 15.828 1.00 75.50 747 ARG A C 1
ATOM 5606 O O . ARG A 1 747 ? 26.842 22.159 16.465 1.00 75.43 747 ARG A O 1
ATOM 5614 N N . ALA A 1 748 ? 27.661 23.282 14.687 1.00 75.57 748 ALA A N 1
ATOM 5615 C CA . ALA A 1 748 ? 26.357 23.596 14.102 1.00 75.70 748 ALA A CA 1
ATOM 5616 C C . ALA A 1 748 ? 25.467 22.359 13.957 1.00 75.89 748 ALA A C 1
ATOM 5617 O O . ALA A 1 748 ? 25.935 21.294 13.549 1.00 75.92 748 ALA A O 1
ATOM 5619 N N . GLY A 1 749 ? 24.192 22.508 14.313 1.00 76.13 749 GLY A N 1
ATOM 5620 C CA . GLY A 1 749 ? 23.194 21.473 14.092 1.00 76.35 749 GLY A CA 1
ATOM 5621 C C . GLY A 1 749 ? 22.973 20.485 15.227 1.00 76.56 749 GLY A C 1
ATOM 5622 O O . GLY A 1 749 ? 21.883 19.922 15.337 1.00 76.61 749 GLY A O 1
ATOM 5623 N N . GLN A 1 750 ? 23.988 20.270 16.063 1.00 76.78 750 GLN A N 1
ATOM 5624 C CA . GLN A 1 750 ? 23.930 19.248 17.113 1.00 76.98 750 GLN A CA 1
ATOM 5625 C C . GLN A 1 750 ? 22.845 19.521 18.157 1.00 77.21 750 GLN A C 1
ATOM 5626 O O . GLN A 1 750 ? 22.089 18.617 18.517 1.00 77.23 750 GLN A O 1
ATOM 5632 N N . LEU A 1 751 ? 22.776 20.760 18.640 1.00 77.47 751 LEU A N 1
ATOM 5633 C CA . LEU A 1 751 ? 21.797 21.143 19.663 1.00 77.68 751 LEU A CA 1
ATOM 5634 C C . LEU A 1 751 ? 20.350 21.029 19.167 1.00 77.83 751 LEU A C 1
ATOM 5635 O O . LEU A 1 751 ? 19.447 20.713 19.946 1.00 77.82 751 LEU A O 1
ATOM 5640 N N . ALA A 1 752 ? 20.140 21.281 17.875 1.00 78.01 752 ALA A N 1
ATOM 5641 C CA . ALA A 1 752 ? 18.807 21.226 17.272 1.00 78.13 752 ALA A CA 1
ATOM 5642 C C . ALA A 1 752 ? 18.279 19.792 17.199 1.00 78.20 752 ALA A C 1
ATOM 5643 O O . ALA A 1 752 ? 17.079 19.558 17.362 1.00 78.22 752 ALA A O 1
ATOM 5645 N N . ARG A 1 753 ? 19.180 18.842 16.953 1.00 78.26 753 ARG A N 1
ATOM 5646 C CA . ARG A 1 753 ? 18.828 17.423 16.912 1.00 78.31 753 ARG A CA 1
ATOM 5647 C C . ARG A 1 753 ? 18.419 16.916 18.296 1.00 78.11 753 ARG A C 1
ATOM 5648 O O . ARG A 1 753 ? 17.508 16.095 18.417 1.00 78.11 753 ARG A O 1
ATOM 5656 N N . ILE A 1 754 ? 19.096 17.413 19.331 1.00 77.88 754 ILE A N 1
ATOM 5657 C CA . ILE A 1 754 ? 18.802 17.036 20.714 1.00 77.67 754 ILE A CA 1
ATOM 5658 C C . ILE A 1 754 ? 17.476 17.653 21.156 1.00 77.65 754 ILE A C 1
ATOM 5663 N N . GLU A 1 755 ? 17.172 18.808 20.852 1.00 77.65 755 GLU A N 1
#

Nearest PDB structures (foldseek):
  1w9i-assembly1_A  TM=1.001E+00  e=0.000E+00  Dictyostelium discoideum
  1jx2-assembly1_A  TM=9.812E-01  e=0.000E+00  Dictyostelium discoideum
  4pjk-assembly1_A  TM=9.624E-01  e=0.000E+00  Dictyostelium discoideum
  1w9j-assembly1_A  TM=9.413E-01  e=0.000E+00  Dictyostelium discoideum
  3myh-assembly1_X  TM=9.461E-01  e=0.000E+00  Dictyostelium discoideum